Protein AF-A0A1J5WL75-F1 (afdb_monomer_lite)

pLDDT: mean 95.19, std 5.49, range [58.59, 98.88]

Sequence (467 aa):
MKELVLDAEKIENITEILKAENNSIWVGKVGTLHLKGYAVEILTKLRIPEENILEVLDLNTNEHQHLMEILKEENNSIWVGKVKNLSLGGHITEILPKLIIHKENEMETFVFDTGYSKHFAETPDIENNSIWVGKVGTLHLKGYAVDIFTKLRIPEENVLEELSLNTNEQQKPTEILKEENNSIWVGKMRKLELSGYAVEILPRLIIHEENEMEELDLRTGFLGQITEILRMKNKSLWVGKVKVLKLRDHTIKILPKLGFHKENQMKVLSLFTDKPSYIVSISREENKSIWVGKVEKLELYDQTVEILPKLRIHKENVMEELFLSSRCYSFITEILKEEKNSIWVGKVKVLKLEGYTLGILPKLRIHEENEMEKLFLGARCYSFITEILKTKDKSVWVGRVKRLELSCFAIEILPKLRFHGENVMEKLVLSADKPEEISEILKTKDKSVWVGKVKKVRLEGLAKKIE

Secondary structure (DSSP, 8-state):
--EEEEEESSGGGTHHHHTSPTT-EE--S-SEEEEEEGGGGGGGGEE--TT-EESEEEEEES-GGGGTTGGGSPTT-EEEEEESEEEEEETGGGGGGGEEE-TT-EEEEEEEEE--SHHHHT-TT--TT-EE--EEEEEEEEEGGGGGGGGEE--TT-EEEEEEEE--TT----SGGGSPTT-EEEEEEEEEEEEGGGGGGGGGEEE-TT-EEEEEEEEES-GGGGHHHHHSPTT-EEEEEEEEEEEEEGGGGGGGGEEE-TT-EEEEEEEEES-GGGTHHHHTSPTT-EEEEEEEEEEEEEGGGGGGGGEEE-TT-EEEEEEEEES-GGGSTTGGGSPTT-EEEEEEEEEEEEEGGGGGGGGEEE-TT-EEEEEEEEESSGGGGHHHHTSPTT-EEEEEEEEEEEEEGGGGGGGGEEE-TT-EEEEEEEEESSGGGGTTGGGSPTT-----EEEEEEEEEGGGGG-

Foldseek 3Di:
DAEDADEDQDPVVCVVLLPAAFLQAEPDAYQEYHAEQLSLSSQRNYNHDQPHEHQEDAYEYQDPVSCVNLLVADFCQREPHAYQEYHAYELCLSNQRNYDYDQQHAHAYYAHEYPDDPNVVVPPPQDFLNREPEAYQEYHAEAQSLLCQRSYNHDLPHEHAEDAYYHDPVRQHDNLLVADFCQREPHAYQEYHAEALSLSNQRNYDYDQQHAHAYDAYYYADPVSCVVLLPDAFCCREDEAYQEYHYEALSVSNQRNHHYDQQHAYAEDAYDDQDLVSCVNLLPADFQNGEDEAYQEYHAEALSVSNQRNHNYDQQHAHAEDHYEHADLVSCVVLLPADFQNREDEAYQEYAYYFLCLLNQRNHNYDQQHAHAEDHYEYQDLVSCVNLLPADFLNREDEAYQEYAYEFLSVVNQRNYHYDPAHEHAEYEYEHADPVSCVVVVVDDPPSGDPHHYNYYHYHHPSVVND

Radius of gyration: 29.03 Å; chains: 1; bounding box: 61×44×87 Å

Structure (mmCIF, N/CA/C/O backbone):
data_AF-A0A1J5WL75-F1
#
_entry.id   AF-A0A1J5WL75-F1
#
loop_
_atom_site.group_PDB
_atom_site.id
_atom_site.type_symbol
_atom_site.labe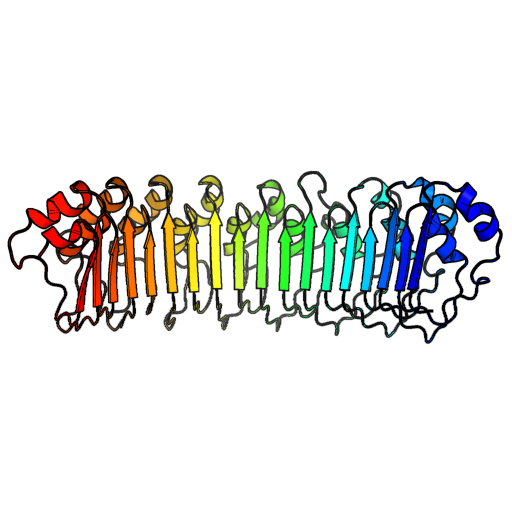l_atom_id
_atom_site.label_alt_id
_atom_site.label_comp_id
_atom_site.label_asym_id
_atom_site.label_entity_id
_atom_site.label_seq_id
_atom_site.pdbx_PDB_ins_code
_atom_site.Cartn_x
_atom_site.Cartn_y
_atom_site.Cartn_z
_atom_site.occupancy
_atom_site.B_iso_or_equiv
_atom_site.auth_seq_id
_atom_site.auth_comp_id
_atom_site.auth_asym_id
_atom_site.auth_atom_id
_atom_site.pdbx_PDB_model_num
ATOM 1 N N . MET A 1 1 ? 3.504 -18.167 -38.406 1.00 93.44 1 MET A N 1
ATOM 2 C CA . MET A 1 1 ? 4.202 -18.901 -37.335 1.00 93.44 1 MET A CA 1
ATOM 3 C C . MET A 1 1 ? 3.571 -18.506 -36.010 1.00 93.44 1 MET A C 1
ATOM 5 O O . MET A 1 1 ? 3.340 -17.326 -35.802 1.00 93.44 1 MET A O 1
ATOM 9 N N . LYS A 1 2 ? 3.203 -19.455 -35.144 1.00 96.00 2 LYS A N 1
ATOM 10 C CA . LYS A 1 2 ? 2.622 -19.089 -33.839 1.00 96.00 2 LYS A CA 1
ATOM 11 C C . LYS A 1 2 ? 3.696 -18.510 -32.915 1.00 96.00 2 LYS A C 1
ATOM 13 O O . LYS A 1 2 ? 3.471 -17.489 -32.283 1.00 96.00 2 LYS A O 1
ATOM 18 N N . GLU A 1 3 ? 4.863 -19.141 -32.902 1.00 98.00 3 GLU A N 1
ATOM 19 C CA . GLU A 1 3 ? 5.915 -18.895 -31.926 1.00 98.00 3 GLU A CA 1
ATOM 20 C C . GLU A 1 3 ? 7.289 -19.194 -32.538 1.00 98.00 3 GLU A C 1
ATOM 22 O O . GLU A 1 3 ? 7.423 -20.157 -33.299 1.00 98.00 3 GLU A O 1
ATOM 27 N N . LEU A 1 4 ? 8.280 -18.370 -32.201 1.00 97.62 4 LEU A N 1
ATOM 28 C CA . LEU A 1 4 ? 9.700 -18.558 -32.481 1.00 97.62 4 LEU A CA 1
ATOM 29 C C . LEU A 1 4 ? 10.473 -18.412 -31.164 1.00 97.62 4 LEU A C 1
ATOM 31 O O . LEU A 1 4 ? 10.500 -17.329 -30.580 1.00 97.62 4 LEU A O 1
ATOM 35 N N . VAL A 1 5 ? 11.097 -19.499 -30.706 1.00 98.06 5 VAL A N 1
ATOM 36 C CA . VAL A 1 5 ? 11.936 -19.525 -29.499 1.00 98.06 5 VAL A CA 1
ATOM 37 C C . VAL A 1 5 ? 13.355 -19.875 -29.904 1.00 98.06 5 VAL A C 1
ATOM 39 O O . VAL A 1 5 ? 13.580 -20.945 -30.469 1.00 98.06 5 VAL A O 1
ATOM 42 N N . LEU A 1 6 ? 14.300 -18.991 -29.607 1.00 97.88 6 LEU A N 1
ATOM 43 C CA . LEU A 1 6 ? 15.722 -19.214 -29.830 1.00 97.88 6 LEU A CA 1
ATOM 44 C C . LEU A 1 6 ? 16.485 -18.935 -28.537 1.00 97.88 6 LEU A C 1
ATOM 46 O O . LEU A 1 6 ? 16.322 -17.889 -27.910 1.00 97.88 6 LEU A O 1
ATOM 50 N N . ASP A 1 7 ? 17.335 -19.882 -28.161 1.00 97.94 7 ASP A N 1
ATOM 51 C CA . ASP A 1 7 ? 18.215 -19.788 -27.004 1.00 97.94 7 ASP A CA 1
ATOM 52 C C . ASP A 1 7 ? 19.618 -20.196 -27.445 1.00 97.94 7 ASP A C 1
ATOM 54 O O . ASP A 1 7 ? 19.814 -21.285 -27.995 1.00 97.94 7 ASP A O 1
ATOM 58 N N . ALA A 1 8 ? 20.578 -19.293 -27.281 1.00 97.62 8 ALA A N 1
ATOM 59 C CA . ALA A 1 8 ? 21.956 -19.537 -27.663 1.00 97.62 8 ALA A CA 1
ATOM 60 C C . ALA A 1 8 ? 22.899 -19.074 -26.554 1.00 97.62 8 ALA A C 1
ATOM 62 O O . ALA A 1 8 ? 23.150 -17.886 -26.383 1.00 97.62 8 ALA A O 1
ATOM 63 N N . GLU A 1 9 ? 23.487 -20.034 -25.844 1.00 95.88 9 GLU A N 1
ATOM 64 C CA . GLU A 1 9 ? 24.526 -19.772 -24.837 1.00 95.88 9 GLU A CA 1
ATOM 65 C C . GLU A 1 9 ? 25.893 -19.445 -25.455 1.00 95.88 9 GLU A C 1
ATOM 67 O O . GLU A 1 9 ? 26.784 -18.954 -24.772 1.00 95.88 9 GLU A O 1
ATOM 72 N N . LYS A 1 10 ? 26.084 -19.745 -26.746 1.00 96.31 10 LYS A N 1
ATOM 73 C CA . LYS A 1 10 ? 27.354 -19.581 -27.460 1.00 96.31 10 LYS A CA 1
ATOM 74 C C . LYS A 1 10 ? 27.149 -18.919 -28.819 1.00 96.31 10 LYS A C 1
ATOM 76 O O . LYS A 1 10 ? 26.218 -19.282 -29.541 1.00 96.31 10 LYS A O 1
ATOM 81 N N . ILE A 1 11 ? 28.038 -17.997 -29.185 1.00 96.50 11 ILE A N 1
ATOM 82 C CA . ILE A 1 11 ? 27.966 -17.229 -30.438 1.00 96.50 11 ILE A CA 1
ATOM 83 C C . ILE A 1 11 ? 28.074 -18.121 -31.684 1.00 96.50 11 ILE A C 1
ATOM 85 O O . ILE A 1 11 ? 27.446 -17.846 -32.712 1.00 96.50 11 ILE A O 1
ATOM 89 N N . GLU A 1 12 ? 28.809 -19.234 -31.603 1.00 96.75 12 GLU A N 1
ATOM 90 C CA . GLU A 1 12 ? 28.997 -20.172 -32.716 1.00 96.75 12 GLU A CA 1
ATOM 91 C C . GLU A 1 12 ? 27.665 -20.769 -33.189 1.00 96.75 12 GLU A C 1
ATOM 93 O O . GLU A 1 12 ? 27.509 -21.058 -34.374 1.00 96.75 12 GLU A O 1
ATOM 98 N N . ASN A 1 13 ? 26.672 -20.871 -32.296 1.00 97.50 13 ASN A N 1
ATOM 99 C CA . ASN A 1 13 ? 25.345 -21.400 -32.620 1.00 97.50 13 ASN A CA 1
ATOM 100 C C . ASN A 1 13 ? 24.557 -20.496 -33.578 1.00 97.50 13 ASN A C 1
ATOM 102 O O . ASN A 1 13 ? 23.610 -20.960 -34.209 1.00 97.50 13 ASN A O 1
ATOM 106 N N . ILE A 1 14 ? 24.925 -19.217 -33.681 1.00 97.25 14 ILE A N 1
ATOM 107 C CA . ILE A 1 14 ? 24.195 -18.226 -34.479 1.00 97.25 14 ILE A CA 1
ATOM 108 C C . ILE A 1 14 ? 25.072 -17.528 -35.520 1.00 97.25 14 ILE A C 1
ATOM 110 O O . ILE A 1 14 ? 24.571 -16.711 -36.288 1.00 97.25 14 ILE A O 1
ATOM 114 N N . THR A 1 15 ? 26.365 -17.854 -35.591 1.00 96.44 15 THR A N 1
ATOM 115 C CA . THR A 1 15 ? 27.335 -17.144 -36.442 1.00 96.44 15 THR A CA 1
ATOM 116 C C . THR A 1 15 ? 26.933 -17.149 -37.920 1.00 96.44 15 THR A C 1
ATOM 118 O O . THR A 1 15 ? 27.042 -16.121 -38.580 1.00 96.44 15 THR A O 1
ATOM 121 N N . GLU A 1 16 ? 26.411 -18.262 -38.449 1.00 97.19 16 GLU A N 1
ATOM 122 C CA . GLU A 1 16 ? 25.923 -18.308 -39.839 1.00 97.19 16 GLU A CA 1
ATOM 123 C C . GLU A 1 16 ? 24.696 -17.412 -40.067 1.00 97.19 16 GLU A C 1
ATOM 125 O O . GLU A 1 16 ? 24.574 -16.803 -41.126 1.00 97.19 16 GLU A O 1
ATOM 130 N N . ILE A 1 17 ? 23.817 -17.281 -39.068 1.00 97.25 17 ILE A N 1
ATOM 131 C CA . ILE A 1 17 ? 22.643 -16.397 -39.131 1.00 97.25 17 ILE A CA 1
ATOM 132 C C . ILE A 1 17 ? 23.091 -14.931 -39.110 1.00 97.25 17 ILE A C 1
ATOM 134 O O . ILE A 1 17 ? 22.568 -14.115 -39.865 1.00 97.25 17 ILE A O 1
ATOM 138 N N . LEU A 1 18 ? 24.100 -14.596 -38.300 1.00 96.06 18 LEU A N 1
ATOM 139 C CA . LEU A 1 18 ? 24.623 -13.232 -38.191 1.00 96.06 18 LEU A CA 1
ATOM 140 C C . LEU A 1 18 ? 25.319 -12.727 -39.463 1.00 96.06 18 LEU A C 1
ATOM 142 O O . LEU A 1 18 ? 25.408 -11.515 -39.652 1.00 96.06 18 LEU A O 1
ATOM 146 N N . LYS A 1 19 ? 25.749 -13.623 -40.363 1.00 96.50 19 LYS A N 1
ATOM 147 C CA . LYS A 1 19 ? 26.269 -13.249 -41.692 1.00 96.50 19 LYS A CA 1
ATOM 148 C C . LYS A 1 19 ? 25.191 -12.707 -42.633 1.00 96.50 19 LYS A C 1
ATOM 150 O O . LYS A 1 19 ? 25.536 -12.115 -43.652 1.00 96.50 19 LYS A O 1
ATOM 155 N N . ALA A 1 20 ? 23.911 -12.934 -42.334 1.00 97.12 20 ALA A N 1
ATOM 156 C CA . ALA A 1 20 ? 22.819 -12.412 -43.140 1.00 97.12 20 ALA A CA 1
ATOM 157 C C . ALA A 1 20 ? 22.773 -10.873 -43.080 1.00 97.12 20 ALA A C 1
ATOM 159 O O . ALA A 1 20 ? 23.173 -10.248 -42.090 1.00 97.12 20 ALA A O 1
ATOM 160 N N . GLU A 1 21 ? 22.258 -10.250 -44.140 1.00 96.50 21 GLU A N 1
ATOM 161 C CA . GLU A 1 21 ? 22.006 -8.807 -44.157 1.00 96.50 21 GLU A CA 1
ATOM 162 C C . GLU A 1 21 ? 20.909 -8.443 -43.139 1.00 96.50 21 GLU A C 1
ATOM 164 O O . GLU A 1 21 ? 20.030 -9.259 -42.833 1.00 96.50 21 GLU A O 1
ATOM 169 N N . ASN A 1 22 ? 20.944 -7.223 -42.598 1.00 95.38 22 ASN A N 1
ATOM 170 C CA . ASN A 1 22 ? 19.904 -6.755 -41.678 1.00 95.38 22 ASN A CA 1
ATOM 171 C C . ASN A 1 22 ? 18.538 -6.779 -42.374 1.00 95.38 22 ASN A C 1
ATOM 173 O O . ASN A 1 22 ? 18.427 -6.456 -43.557 1.00 95.38 22 ASN A O 1
ATOM 177 N N . ASN A 1 23 ? 17.493 -7.174 -41.647 1.00 94.69 23 ASN A N 1
ATOM 178 C CA . ASN A 1 23 ? 16.138 -7.324 -42.190 1.00 94.69 23 ASN A CA 1
ATOM 179 C C . ASN A 1 23 ? 16.029 -8.256 -43.425 1.00 94.69 23 ASN A C 1
ATOM 181 O O . ASN A 1 23 ? 15.119 -8.092 -44.245 1.00 94.69 23 ASN A O 1
ATOM 185 N N . SER A 1 24 ? 16.926 -9.235 -43.594 1.00 97.06 24 SER A N 1
ATOM 186 C CA . SER A 1 24 ? 16.870 -10.181 -44.726 1.00 97.06 24 SER A CA 1
ATOM 187 C C . SER A 1 24 ? 16.116 -11.478 -44.414 1.00 97.06 24 SER A C 1
ATOM 189 O O . SER A 1 24 ? 15.587 -12.120 -45.325 1.00 97.06 24 SER A O 1
ATOM 191 N N . ILE A 1 25 ? 15.999 -11.860 -43.137 1.00 97.12 25 ILE A N 1
ATOM 192 C CA . ILE A 1 25 ? 15.376 -13.121 -42.721 1.00 97.12 25 ILE A CA 1
ATOM 193 C C . ILE A 1 25 ? 13.880 -12.908 -42.507 1.00 97.12 25 ILE A C 1
ATOM 195 O O . ILE A 1 25 ? 13.433 -12.429 -41.466 1.00 97.12 25 ILE A O 1
ATOM 199 N N . TRP A 1 26 ? 13.079 -13.289 -43.497 1.00 96.00 26 TRP A N 1
ATOM 200 C CA . TRP A 1 26 ? 11.624 -13.213 -43.404 1.00 96.00 26 TRP A CA 1
ATOM 201 C C . TRP A 1 26 ? 11.050 -14.267 -42.449 1.00 96.00 26 TRP A C 1
ATOM 203 O O . TRP A 1 26 ? 11.070 -15.461 -42.746 1.00 96.00 26 TRP A O 1
ATOM 213 N N . VAL A 1 27 ? 10.469 -13.821 -41.332 1.00 95.75 27 VAL A N 1
ATOM 214 C CA . VAL A 1 27 ? 9.794 -14.705 -40.356 1.00 95.75 27 VAL A CA 1
ATOM 215 C C . VAL A 1 27 ? 8.287 -14.846 -40.607 1.00 95.75 27 VAL A C 1
ATOM 217 O O . VAL A 1 27 ? 7.615 -15.677 -39.989 1.00 95.75 27 VAL A O 1
ATOM 220 N N . GLY A 1 28 ? 7.743 -14.064 -41.547 1.00 94.62 28 GLY A N 1
ATOM 221 C CA . GLY A 1 28 ? 6.305 -13.965 -41.780 1.00 94.62 28 GLY A CA 1
ATOM 222 C C . GLY A 1 28 ? 5.564 -13.405 -40.567 1.00 94.62 28 GLY A C 1
ATOM 223 O O . GLY A 1 28 ? 6.133 -12.699 -39.740 1.00 94.62 28 GLY A O 1
ATOM 224 N N . LYS A 1 29 ? 4.271 -13.726 -40.448 1.00 95.81 29 LYS A N 1
ATOM 225 C CA . LYS A 1 29 ? 3.496 -13.371 -39.253 1.00 95.81 29 LYS A CA 1
ATOM 226 C C . LYS A 1 29 ? 3.915 -14.259 -38.089 1.00 95.81 29 LYS A C 1
ATOM 228 O O . LYS A 1 29 ? 3.769 -15.481 -38.195 1.00 95.81 29 LYS A O 1
ATOM 233 N N . VAL A 1 30 ? 4.408 -13.670 -37.009 1.00 97.06 30 VAL A N 1
ATOM 234 C CA . VAL A 1 30 ? 4.844 -14.356 -35.787 1.00 97.06 30 VAL A CA 1
ATOM 235 C C . VAL A 1 30 ? 4.058 -13.800 -34.605 1.00 97.06 30 VAL A C 1
ATOM 237 O O . VAL A 1 30 ? 3.969 -12.588 -34.445 1.00 97.06 30 VAL A O 1
ATOM 240 N N . GLY A 1 31 ? 3.445 -14.679 -33.809 1.00 97.38 31 GLY A N 1
ATOM 241 C CA . GLY A 1 31 ? 2.721 -14.264 -32.604 1.00 97.38 31 GLY A CA 1
ATOM 242 C C . GLY A 1 31 ? 3.668 -14.000 -31.435 1.00 97.38 31 GLY A C 1
ATOM 243 O O . GLY A 1 31 ? 3.590 -12.963 -30.791 1.00 97.38 31 GLY A O 1
ATOM 244 N N . THR A 1 32 ? 4.592 -14.920 -31.186 1.00 98.44 32 THR A N 1
ATOM 245 C CA . THR A 1 32 ? 5.477 -14.898 -30.015 1.00 98.44 32 THR A CA 1
ATOM 246 C C . THR A 1 32 ? 6.933 -15.004 -30.453 1.00 98.44 32 THR A C 1
ATOM 248 O O . THR A 1 32 ? 7.269 -15.900 -31.229 1.00 98.44 32 THR A O 1
ATOM 251 N N . LEU A 1 33 ? 7.793 -14.122 -29.942 1.00 98.38 33 LEU A N 1
ATOM 252 C CA . LEU A 1 33 ? 9.234 -14.129 -30.183 1.00 98.38 33 LEU A CA 1
ATOM 253 C C . LEU A 1 33 ? 9.994 -14.130 -28.849 1.00 98.38 33 LEU A C 1
ATOM 255 O O . LEU A 1 33 ? 9.972 -13.136 -28.126 1.00 98.38 33 LEU A O 1
ATOM 259 N N . HIS A 1 34 ? 10.672 -15.239 -28.547 1.00 98.44 34 HIS A N 1
ATOM 260 C CA . HIS A 1 34 ? 11.538 -15.389 -27.374 1.00 98.44 34 HIS A CA 1
ATOM 261 C C . HIS A 1 34 ? 12.991 -15.539 -27.826 1.00 98.44 34 HIS A C 1
ATOM 263 O O . HIS A 1 34 ? 13.325 -16.532 -28.476 1.00 98.44 34 HIS A O 1
ATOM 269 N N . LEU A 1 35 ? 13.851 -14.585 -27.469 1.00 98.25 35 LEU A N 1
ATOM 270 C CA . LEU A 1 35 ? 15.282 -14.622 -27.780 1.00 98.25 35 LEU A CA 1
ATOM 271 C C . LEU A 1 35 ? 16.100 -14.553 -26.487 1.00 98.25 35 LEU A C 1
ATOM 273 O O . LEU A 1 35 ? 15.977 -13.600 -25.713 1.00 98.25 35 LEU A O 1
ATOM 277 N N . LYS A 1 36 ? 16.941 -15.567 -26.259 1.00 98.06 36 LYS A N 1
ATOM 278 C CA . LYS A 1 36 ? 17.779 -15.689 -25.061 1.00 98.06 36 LYS A CA 1
ATOM 279 C C . LYS A 1 36 ? 19.265 -15.819 -25.378 1.00 98.06 36 LYS A C 1
ATOM 281 O O . LYS A 1 36 ? 19.659 -16.462 -26.353 1.00 98.06 36 LYS A O 1
ATOM 286 N N . GLY A 1 37 ? 20.086 -15.215 -24.522 1.00 96.94 37 GLY A N 1
ATOM 287 C CA . GLY A 1 37 ? 21.538 -15.225 -24.669 1.00 96.94 37 GLY A CA 1
ATOM 288 C C . GLY A 1 37 ? 21.972 -14.519 -25.953 1.00 96.94 37 GLY A C 1
ATOM 289 O O . GLY A 1 37 ? 21.431 -13.469 -26.297 1.00 96.94 37 GLY A O 1
ATOM 290 N N . TYR A 1 38 ? 22.893 -15.125 -26.698 1.00 97.25 38 TYR A N 1
ATOM 291 C CA . TYR A 1 38 ? 23.329 -14.633 -28.005 1.00 97.25 38 TYR A CA 1
ATOM 292 C C . TYR A 1 38 ? 22.193 -14.558 -29.030 1.00 97.25 38 TYR A C 1
ATOM 294 O O . TYR A 1 38 ? 22.278 -13.763 -29.960 1.00 97.25 38 TYR A O 1
ATOM 302 N N . ALA A 1 39 ? 21.106 -15.329 -28.885 1.00 97.94 39 ALA A N 1
ATOM 303 C CA . ALA A 1 39 ? 20.021 -15.332 -29.870 1.00 97.94 39 ALA A CA 1
ATOM 304 C C . ALA A 1 39 ? 19.341 -13.961 -30.025 1.00 97.94 39 ALA A C 1
ATOM 306 O O . ALA A 1 39 ? 18.713 -13.710 -31.051 1.00 97.94 39 ALA A O 1
ATOM 307 N N . VAL A 1 40 ? 19.493 -13.065 -29.045 1.00 97.75 40 VAL A N 1
ATOM 308 C CA . VAL A 1 40 ? 19.067 -11.662 -29.133 1.00 97.75 40 VAL A CA 1
ATOM 309 C C . VAL A 1 40 ? 19.669 -10.957 -30.354 1.00 97.75 40 VAL A C 1
ATOM 311 O O . VAL A 1 40 ? 18.970 -10.190 -31.011 1.00 97.75 40 VAL A O 1
ATOM 314 N N . GLU A 1 41 ? 20.918 -11.259 -30.716 1.00 97.25 41 GLU A N 1
ATOM 315 C CA . GLU A 1 41 ? 21.629 -10.644 -31.851 1.00 97.25 41 GLU A CA 1
ATOM 316 C C . GLU A 1 41 ? 20.921 -10.875 -33.191 1.00 97.25 41 GLU A C 1
ATOM 318 O O . GLU A 1 41 ? 20.975 -10.044 -34.103 1.00 97.25 41 GLU A O 1
ATOM 323 N N . ILE A 1 42 ? 20.202 -11.998 -33.304 1.00 97.69 42 ILE A N 1
ATOM 324 C CA . ILE A 1 42 ? 19.449 -12.361 -34.509 1.00 97.69 42 ILE A CA 1
ATOM 325 C C . ILE A 1 42 ? 18.339 -11.343 -34.786 1.00 97.69 42 ILE A C 1
ATOM 327 O O . ILE A 1 42 ? 17.941 -11.204 -35.941 1.00 97.69 42 ILE A O 1
ATOM 331 N N . LEU A 1 43 ? 17.868 -10.594 -33.781 1.00 97.69 43 LEU A N 1
ATOM 332 C CA . LEU A 1 43 ? 16.788 -9.618 -33.939 1.00 97.69 43 LEU A CA 1
ATOM 333 C C . LEU A 1 43 ? 17.067 -8.607 -35.065 1.00 97.69 43 LEU A C 1
ATOM 335 O O . LEU A 1 43 ? 16.158 -8.295 -35.825 1.00 97.69 43 LEU A O 1
ATOM 339 N N . THR A 1 44 ? 18.325 -8.185 -35.242 1.00 97.00 44 THR A N 1
ATOM 340 C CA . THR A 1 44 ? 18.767 -7.284 -36.333 1.00 97.00 44 THR A CA 1
ATOM 341 C C . THR A 1 44 ? 18.556 -7.866 -37.737 1.00 97.00 44 THR A C 1
ATOM 343 O O . THR A 1 44 ? 18.434 -7.145 -38.730 1.00 97.00 44 THR A O 1
ATOM 346 N N . LYS A 1 45 ? 18.517 -9.197 -37.841 1.00 97.94 45 LYS A N 1
ATOM 347 C CA . LYS A 1 45 ? 18.411 -9.943 -39.099 1.00 97.94 45 LYS A CA 1
ATOM 348 C C . LYS A 1 45 ? 16.967 -10.259 -39.461 1.00 97.94 45 LYS A C 1
ATOM 350 O O . LYS A 1 45 ? 16.681 -10.526 -40.631 1.00 97.94 45 LYS A O 1
ATOM 355 N N . LEU A 1 46 ? 16.060 -10.234 -38.484 1.00 97.25 46 LEU A N 1
ATOM 356 C CA . LEU A 1 46 ? 14.660 -10.589 -38.682 1.00 97.25 46 LEU A CA 1
ATOM 357 C C . LEU A 1 46 ? 13.907 -9.473 -39.405 1.00 97.25 46 LEU A C 1
ATOM 359 O O . LEU A 1 46 ? 13.902 -8.323 -38.987 1.00 97.25 46 LEU A O 1
ATOM 363 N N . ARG A 1 47 ? 13.188 -9.839 -40.465 1.00 97.19 47 ARG A N 1
ATOM 364 C CA . ARG A 1 47 ? 12.222 -8.977 -41.143 1.00 97.19 47 ARG A CA 1
ATOM 365 C C . ARG A 1 47 ? 10.820 -9.302 -40.650 1.00 97.19 47 ARG A C 1
ATOM 367 O O . ARG A 1 47 ? 10.210 -10.275 -41.104 1.00 97.19 47 ARG A O 1
ATOM 374 N N . ILE A 1 48 ? 10.317 -8.478 -39.737 1.00 96.69 48 ILE A N 1
ATOM 375 C CA . ILE A 1 48 ? 8.953 -8.571 -39.208 1.00 96.69 48 ILE A CA 1
ATOM 376 C C . ILE A 1 48 ? 8.022 -7.713 -40.089 1.00 96.69 48 ILE A C 1
ATOM 378 O O . ILE A 1 48 ? 8.329 -6.542 -40.317 1.00 96.69 48 ILE A O 1
ATOM 382 N N . PRO A 1 49 ? 6.908 -8.262 -40.617 1.00 96.06 49 PRO A N 1
ATOM 383 C CA . PRO A 1 49 ? 5.931 -7.485 -41.382 1.00 96.06 49 PRO A CA 1
ATOM 384 C C . PRO A 1 49 ? 5.397 -6.280 -40.592 1.00 96.06 49 PRO A C 1
ATOM 386 O O . PRO A 1 49 ? 5.197 -6.372 -39.382 1.00 96.06 49 PRO A O 1
ATOM 389 N N . GLU A 1 50 ? 5.107 -5.170 -41.270 1.00 94.12 50 GLU A N 1
ATOM 390 C CA . GLU A 1 50 ? 4.552 -3.959 -40.641 1.00 94.12 50 GLU A CA 1
ATOM 391 C C . GLU A 1 50 ? 3.184 -4.226 -39.995 1.00 94.12 50 GLU A C 1
ATOM 393 O O . GLU A 1 50 ? 2.879 -3.712 -38.920 1.00 94.12 50 GLU A O 1
ATOM 398 N N . GLU A 1 51 ? 2.384 -5.099 -40.609 1.00 95.00 51 GLU A N 1
ATOM 399 C CA . GLU A 1 51 ? 1.071 -5.506 -40.117 1.00 95.00 51 GLU A CA 1
ATOM 400 C C . GLU A 1 51 ? 1.120 -6.590 -39.027 1.00 95.00 51 GLU A C 1
ATOM 402 O O . GLU A 1 51 ? 0.067 -7.058 -38.579 1.00 95.00 51 GLU A O 1
ATOM 407 N N . ASN A 1 52 ? 2.313 -7.043 -38.625 1.00 96.94 52 ASN A N 1
ATOM 408 C CA . ASN A 1 52 ? 2.447 -8.056 -37.588 1.00 96.94 52 ASN A CA 1
ATOM 409 C C . ASN A 1 52 ? 2.164 -7.468 -36.200 1.00 96.94 52 ASN A C 1
ATOM 411 O O . ASN A 1 52 ? 2.676 -6.410 -35.832 1.00 96.94 52 ASN A O 1
ATOM 415 N N . ILE A 1 53 ? 1.385 -8.208 -35.413 1.00 97.44 53 ILE A N 1
ATOM 416 C CA . ILE A 1 53 ? 1.150 -7.934 -33.998 1.00 97.44 53 ILE A CA 1
ATOM 417 C C . ILE A 1 53 ? 1.827 -9.060 -33.221 1.00 97.44 53 ILE A C 1
ATOM 419 O O . ILE A 1 53 ? 1.369 -10.202 -33.253 1.00 97.44 53 ILE A O 1
ATOM 423 N N . LEU A 1 54 ? 2.935 -8.738 -32.559 1.00 97.94 54 LEU A N 1
ATOM 424 C CA . LEU A 1 54 ? 3.580 -9.621 -31.600 1.00 97.94 54 LEU A CA 1
ATOM 425 C C . LEU A 1 54 ? 2.736 -9.641 -30.326 1.00 97.94 54 LEU A C 1
ATOM 427 O O . LEU A 1 54 ? 2.660 -8.652 -29.596 1.00 97.94 54 LEU A O 1
ATOM 431 N N . GLU A 1 55 ? 2.122 -10.783 -30.039 1.00 98.38 55 GLU A N 1
ATOM 432 C CA . GLU A 1 55 ? 1.500 -11.045 -28.743 1.00 98.38 55 GLU A CA 1
ATOM 433 C C . GLU A 1 55 ? 2.545 -10.964 -27.623 1.00 98.38 55 GLU A C 1
ATOM 435 O O . GLU A 1 55 ? 2.243 -10.446 -26.550 1.00 98.38 55 GLU A O 1
ATOM 440 N N . VAL A 1 56 ? 3.774 -11.439 -27.873 1.00 98.50 56 VAL A N 1
ATOM 441 C CA . VAL A 1 56 ? 4.891 -11.386 -26.918 1.00 98.50 56 VAL A CA 1
ATOM 442 C C . VAL A 1 56 ? 6.216 -11.162 -27.646 1.00 98.50 56 VAL A C 1
ATOM 444 O O . VAL A 1 56 ? 6.542 -11.894 -28.582 1.00 98.50 56 VAL A O 1
ATOM 447 N N . LEU A 1 57 ? 6.992 -10.197 -27.159 1.0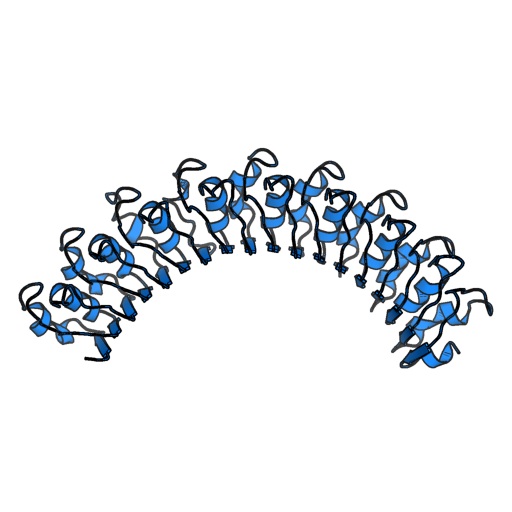0 98.31 57 LEU A N 1
ATOM 448 C CA . LEU A 1 57 ? 8.414 -10.031 -27.436 1.00 98.31 57 LEU A CA 1
ATOM 449 C C . LEU A 1 57 ? 9.178 -10.132 -26.114 1.00 98.31 57 LEU A C 1
ATOM 451 O O . LEU A 1 57 ? 9.040 -9.267 -25.251 1.00 98.31 57 LEU A O 1
ATOM 455 N N . ASP A 1 58 ? 9.970 -11.184 -25.952 1.00 98.38 58 ASP A N 1
ATOM 456 C CA . ASP A 1 58 ? 10.743 -11.446 -24.739 1.00 98.38 58 ASP A CA 1
ATOM 457 C C . ASP A 1 58 ? 12.222 -11.589 -25.091 1.00 98.38 58 ASP A C 1
ATOM 459 O O . ASP A 1 58 ? 12.626 -12.518 -25.800 1.00 98.38 58 ASP A O 1
ATOM 463 N N . LEU A 1 59 ? 13.016 -10.635 -24.616 1.00 97.94 59 LEU A N 1
ATOM 464 C CA . LEU A 1 59 ? 14.442 -10.531 -24.887 1.00 97.94 59 LEU A CA 1
ATOM 465 C C . LEU A 1 59 ? 15.197 -10.592 -23.563 1.00 97.94 59 LEU A C 1
ATOM 467 O O . LEU A 1 59 ? 15.002 -9.751 -22.680 1.00 97.94 59 LEU A O 1
ATOM 471 N N . ASN A 1 60 ? 16.077 -11.580 -23.418 1.00 96.94 60 ASN A N 1
ATOM 472 C CA . ASN A 1 60 ? 16.793 -11.787 -22.167 1.00 96.94 60 ASN A CA 1
ATOM 473 C C . ASN A 1 60 ? 18.248 -12.185 -22.405 1.00 96.94 60 ASN A C 1
ATOM 475 O O . ASN A 1 60 ? 18.544 -13.155 -23.102 1.00 96.94 60 ASN A O 1
ATOM 479 N N . THR A 1 61 ? 19.166 -11.467 -21.768 1.00 95.25 61 THR A N 1
ATOM 480 C CA . THR A 1 61 ? 20.565 -11.880 -21.705 1.00 95.25 61 THR A CA 1
ATOM 481 C C . THR A 1 61 ? 21.184 -11.563 -20.347 1.00 95.25 61 THR A C 1
ATOM 483 O O . THR A 1 61 ? 21.051 -10.458 -19.830 1.00 95.25 61 THR A O 1
ATOM 486 N N . ASN A 1 62 ? 21.928 -12.519 -19.791 1.00 92.94 62 ASN A N 1
ATOM 487 C CA . ASN A 1 62 ? 22.660 -12.348 -18.534 1.00 92.94 62 ASN A CA 1
ATOM 488 C C . ASN A 1 62 ? 24.114 -11.903 -18.727 1.00 92.94 62 ASN A C 1
ATOM 490 O O . ASN A 1 62 ? 24.810 -11.690 -17.738 1.00 92.94 62 ASN A O 1
ATOM 494 N N . GLU A 1 63 ? 24.570 -11.742 -19.973 1.00 92.56 63 GLU A N 1
ATOM 495 C CA . GLU A 1 63 ? 25.938 -11.323 -20.266 1.00 92.56 63 GLU A CA 1
ATOM 496 C C . GLU A 1 63 ? 25.950 -10.224 -21.330 1.00 92.56 63 GLU A C 1
ATOM 498 O O . GLU A 1 63 ? 25.336 -10.351 -22.390 1.00 92.56 63 GLU A O 1
ATOM 503 N N . HIS A 1 64 ? 26.674 -9.139 -21.054 1.00 91.69 64 HIS A N 1
ATOM 504 C CA . HIS A 1 64 ? 26.803 -8.006 -21.974 1.00 91.69 64 HIS A CA 1
ATOM 505 C C . HIS A 1 64 ? 27.457 -8.403 -23.312 1.00 91.69 64 HIS A C 1
ATOM 507 O O . HIS A 1 64 ? 27.073 -7.895 -24.359 1.00 91.69 64 HIS A O 1
ATOM 513 N N . GLN A 1 65 ? 28.370 -9.385 -23.310 1.00 92.56 65 GLN A N 1
ATOM 514 C CA . GLN A 1 65 ? 29.004 -9.891 -24.537 1.00 92.56 65 GLN A CA 1
ATOM 515 C C . GLN A 1 65 ? 28.022 -10.520 -25.541 1.00 92.56 65 GLN A C 1
ATOM 517 O O . GLN A 1 65 ? 28.383 -10.728 -26.696 1.00 92.56 65 GLN A O 1
ATOM 522 N N . HIS A 1 66 ? 26.790 -10.824 -25.123 1.00 93.19 66 HIS A N 1
ATOM 523 C CA . HIS A 1 66 ? 25.738 -11.311 -26.015 1.00 93.19 66 HIS A CA 1
ATOM 524 C C . HIS A 1 66 ? 25.096 -10.204 -26.861 1.00 93.19 66 HIS A C 1
ATOM 526 O O . HIS A 1 66 ? 24.154 -10.500 -27.588 1.00 93.19 66 HIS A O 1
ATOM 532 N N . LEU A 1 67 ? 25.529 -8.948 -26.710 1.00 92.62 67 LEU A N 1
ATOM 533 C CA . LEU A 1 67 ? 24.932 -7.788 -27.374 1.00 92.62 67 LEU A CA 1
ATOM 534 C C . LEU A 1 67 ? 25.919 -7.033 -28.279 1.00 92.62 67 LEU A C 1
ATOM 536 O O . LEU A 1 67 ? 25.614 -5.951 -28.768 1.00 92.62 67 LEU A O 1
ATOM 540 N N . MET A 1 68 ? 27.119 -7.562 -28.504 1.00 91.69 68 MET A N 1
ATOM 541 C CA . MET A 1 68 ? 28.188 -6.845 -29.204 1.00 91.69 68 MET A CA 1
ATOM 542 C C . MET A 1 68 ? 27.820 -6.388 -30.622 1.00 91.69 68 MET A C 1
ATOM 544 O O . MET A 1 68 ? 28.304 -5.337 -31.041 1.00 91.69 68 MET A O 1
ATOM 548 N N . GLU A 1 69 ? 27.019 -7.145 -31.378 1.00 91.56 69 GLU A N 1
ATOM 549 C CA . GLU A 1 69 ? 26.655 -6.771 -32.755 1.00 91.56 69 GLU A CA 1
ATOM 550 C C . GLU A 1 69 ? 25.463 -5.810 -32.785 1.00 91.56 69 GLU A C 1
ATOM 552 O O . GLU A 1 69 ? 25.551 -4.741 -33.387 1.00 91.56 69 GLU A O 1
ATOM 557 N N . ILE A 1 70 ? 24.384 -6.121 -32.070 1.00 93.25 70 ILE A N 1
ATOM 558 C CA . ILE A 1 70 ? 23.176 -5.294 -31.977 1.00 93.25 70 ILE A CA 1
ATOM 559 C C . ILE A 1 70 ? 23.480 -3.922 -31.369 1.00 93.25 70 ILE A C 1
ATOM 561 O O . ILE A 1 70 ? 22.871 -2.919 -31.746 1.00 93.25 70 ILE A O 1
ATOM 565 N N . LEU A 1 71 ? 24.480 -3.821 -30.489 1.00 91.00 71 LEU A N 1
ATOM 566 C CA . LEU A 1 71 ? 24.928 -2.541 -29.945 1.00 91.00 71 LEU A CA 1
ATOM 567 C C . LEU A 1 71 ? 25.609 -1.624 -30.968 1.00 91.00 71 LEU A C 1
ATOM 569 O O . LEU A 1 71 ? 25.632 -0.414 -30.741 1.00 91.00 71 LEU A O 1
ATOM 573 N N . LYS A 1 72 ? 26.048 -2.132 -32.123 1.00 92.56 72 LYS A N 1
ATOM 574 C CA . LYS A 1 72 ? 26.590 -1.303 -33.217 1.00 92.56 72 LYS A CA 1
ATOM 575 C C . LYS A 1 72 ? 25.509 -0.627 -34.058 1.00 92.56 72 LYS A C 1
ATOM 577 O O . LYS A 1 72 ? 25.816 0.326 -34.765 1.00 92.56 72 LYS A O 1
ATOM 582 N N . GLU A 1 73 ? 24.270 -1.112 -33.992 1.00 93.06 73 GLU A N 1
ATOM 583 C CA . GLU A 1 73 ? 23.159 -0.551 -34.765 1.00 93.06 73 GLU A CA 1
ATOM 584 C C . GLU A 1 73 ? 22.803 0.873 -34.313 1.00 93.06 73 GLU A C 1
ATOM 586 O O . GLU A 1 73 ? 22.964 1.238 -33.147 1.00 93.06 73 GLU A O 1
ATOM 591 N N . GLU A 1 74 ? 22.267 1.687 -35.215 1.00 91.12 74 GLU A N 1
ATOM 592 C CA . GLU A 1 74 ? 21.802 3.031 -34.862 1.00 91.12 74 GLU A CA 1
ATOM 593 C C . GLU A 1 74 ? 20.550 2.971 -33.964 1.00 91.12 74 GLU A C 1
ATOM 595 O O . GLU A 1 74 ? 19.818 1.976 -33.943 1.00 91.12 74 GLU A O 1
ATOM 600 N N . ASN A 1 75 ? 20.275 4.033 -33.202 1.00 88.56 75 ASN A N 1
ATOM 601 C CA . ASN A 1 75 ? 19.009 4.140 -32.471 1.00 88.56 75 ASN A CA 1
ATOM 602 C C . ASN A 1 75 ? 17.836 4.153 -33.459 1.00 88.56 75 ASN A C 1
ATOM 604 O O . ASN A 1 75 ? 17.941 4.730 -34.539 1.00 88.56 75 ASN A O 1
ATOM 608 N N . ASN A 1 76 ? 16.703 3.562 -33.076 1.00 89.38 76 ASN A N 1
ATOM 609 C CA . ASN A 1 76 ? 15.532 3.413 -33.943 1.00 89.38 76 ASN A CA 1
ATOM 610 C C . ASN A 1 76 ? 15.844 2.744 -35.300 1.00 89.38 76 ASN A C 1
ATOM 612 O O . ASN A 1 76 ? 15.398 3.228 -36.340 1.00 89.38 76 ASN A O 1
ATOM 616 N N . SER A 1 77 ? 16.592 1.638 -35.306 1.00 93.94 77 SER A N 1
ATOM 617 C CA . SER A 1 77 ? 16.945 0.889 -36.528 1.00 93.94 77 SER A CA 1
ATOM 618 C C . SER A 1 77 ? 16.298 -0.500 -36.617 1.00 93.94 77 SER A C 1
ATOM 620 O O . SER A 1 77 ? 16.184 -1.062 -37.709 1.00 93.94 77 SER A O 1
ATOM 622 N N . ILE A 1 78 ? 15.827 -1.055 -35.495 1.00 95.62 78 ILE A N 1
ATOM 623 C CA . ILE A 1 78 ? 15.342 -2.436 -35.397 1.00 95.62 78 ILE A CA 1
ATOM 624 C C . ILE A 1 78 ? 13.817 -2.446 -35.308 1.00 95.62 78 ILE A C 1
ATOM 626 O O . ILE A 1 78 ? 13.235 -2.233 -34.246 1.00 95.62 78 ILE A O 1
ATOM 630 N N . TRP A 1 79 ? 13.147 -2.709 -36.428 1.00 96.62 79 TRP A N 1
ATOM 631 C CA . TRP A 1 79 ? 11.686 -2.753 -36.487 1.00 96.62 79 TRP A CA 1
ATOM 632 C C . TRP A 1 79 ? 11.102 -4.001 -35.816 1.00 96.62 79 TRP A C 1
ATOM 634 O O . TRP A 1 79 ? 11.357 -5.123 -36.253 1.00 96.62 79 TRP A O 1
ATOM 644 N N . VAL A 1 80 ? 10.248 -3.804 -34.804 1.00 97.06 80 VAL A N 1
ATOM 645 C CA . VAL A 1 80 ? 9.527 -4.900 -34.120 1.00 97.06 80 VAL A CA 1
ATOM 646 C C . VAL A 1 80 ? 8.010 -4.874 -34.334 1.00 97.06 80 VAL A C 1
ATOM 648 O O . VAL A 1 80 ? 7.313 -5.796 -33.915 1.00 97.06 80 VAL A O 1
ATOM 651 N N . GLY A 1 81 ? 7.482 -3.861 -35.026 1.00 96.00 81 GLY A N 1
ATOM 652 C CA . GLY A 1 81 ? 6.051 -3.756 -35.317 1.00 96.00 81 GLY A CA 1
ATOM 653 C C . GLY A 1 81 ? 5.210 -3.366 -34.100 1.00 96.00 81 GLY A C 1
ATOM 654 O O . GLY A 1 81 ? 5.631 -2.558 -33.266 1.00 96.00 81 GLY A O 1
ATOM 655 N N . LYS A 1 82 ? 3.983 -3.896 -34.026 1.00 98.19 82 LYS A N 1
ATOM 656 C CA . LYS A 1 82 ? 3.109 -3.752 -32.851 1.00 98.19 82 LYS A CA 1
ATOM 657 C C . LYS A 1 82 ? 3.439 -4.858 -31.850 1.00 98.19 82 LYS A C 1
ATOM 659 O O . LYS A 1 82 ? 3.516 -6.022 -32.231 1.00 98.19 82 LYS A O 1
ATOM 664 N N . VAL A 1 83 ? 3.608 -4.500 -30.583 1.00 98.44 83 VAL A N 1
ATOM 665 C CA . VAL A 1 83 ? 3.969 -5.405 -29.488 1.00 98.44 83 VAL A CA 1
ATOM 666 C C . VAL A 1 83 ? 2.975 -5.223 -28.354 1.00 98.44 83 VAL A C 1
ATOM 668 O O . VAL A 1 83 ? 2.876 -4.147 -27.763 1.00 98.44 83 VAL A O 1
ATOM 671 N N . LYS A 1 84 ? 2.259 -6.298 -28.037 1.00 98.38 84 LYS A N 1
ATOM 672 C CA . LYS A 1 84 ? 1.271 -6.334 -26.962 1.00 98.38 84 LYS A CA 1
ATOM 673 C C . LYS A 1 84 ? 1.921 -6.537 -25.596 1.00 98.38 84 LYS A C 1
ATOM 675 O O . LYS A 1 84 ? 1.550 -5.858 -24.647 1.00 98.38 84 LYS A O 1
ATOM 680 N N . ASN A 1 85 ? 2.911 -7.426 -25.505 1.00 98.56 85 ASN A N 1
ATOM 681 C CA . ASN A 1 85 ? 3.675 -7.669 -24.281 1.00 98.56 85 ASN A CA 1
ATOM 682 C C . ASN A 1 85 ? 5.174 -7.610 -24.573 1.00 98.56 85 ASN A C 1
ATOM 684 O O . ASN A 1 85 ? 5.680 -8.430 -25.341 1.00 98.56 85 ASN A O 1
ATOM 688 N N . LEU A 1 86 ? 5.872 -6.660 -23.957 1.00 98.25 86 LEU A N 1
ATOM 689 C CA . LEU A 1 86 ? 7.321 -6.510 -24.056 1.00 98.25 86 LEU A CA 1
ATOM 690 C C . LEU A 1 86 ? 7.966 -6.896 -22.725 1.00 98.25 86 LEU A C 1
ATOM 692 O O . LEU A 1 86 ? 7.652 -6.312 -21.690 1.00 98.25 86 LEU A O 1
ATOM 696 N N . SER A 1 87 ? 8.869 -7.872 -22.755 1.00 98.19 87 SER A N 1
ATOM 697 C CA . SER A 1 87 ? 9.656 -8.320 -21.606 1.00 98.19 87 SER A CA 1
ATOM 698 C C . SER A 1 87 ? 11.137 -8.165 -21.918 1.00 98.19 87 SER A C 1
ATOM 700 O O . SER A 1 87 ? 11.642 -8.732 -22.886 1.00 98.19 87 SER A O 1
ATOM 702 N N . LEU A 1 88 ? 11.822 -7.374 -21.100 1.00 97.00 88 LEU A N 1
ATOM 703 C CA . LEU A 1 88 ? 13.242 -7.077 -21.221 1.00 97.00 88 LEU A CA 1
ATOM 704 C C . LEU A 1 88 ? 13.965 -7.497 -19.935 1.00 97.00 88 LEU A C 1
ATOM 706 O O . LEU A 1 88 ? 13.664 -6.989 -18.854 1.00 97.00 88 LEU A O 1
ATOM 710 N N . GLY A 1 89 ? 14.918 -8.427 -20.042 1.00 95.56 89 GLY A N 1
ATOM 711 C CA . GLY A 1 89 ? 15.681 -8.957 -18.910 1.00 95.56 89 GLY A CA 1
ATOM 712 C C . GLY A 1 89 ? 17.201 -8.819 -19.045 1.00 95.56 89 GLY A C 1
ATOM 713 O O . GLY A 1 89 ? 17.773 -9.024 -20.118 1.00 95.56 89 GLY A O 1
ATOM 714 N N . GLY A 1 90 ? 17.866 -8.531 -17.924 1.00 92.88 90 GLY A N 1
ATOM 715 C CA . GLY A 1 90 ? 19.325 -8.591 -17.797 1.00 92.88 90 GLY A CA 1
ATOM 716 C C . GLY A 1 90 ? 20.048 -7.413 -18.461 1.00 92.88 90 GLY A C 1
ATOM 717 O O . GLY A 1 90 ? 19.753 -6.262 -18.144 1.00 92.88 90 GLY A O 1
ATOM 718 N N . HIS A 1 91 ? 21.015 -7.666 -19.344 1.00 91.12 91 HIS A N 1
ATOM 719 C CA . HIS A 1 91 ? 21.807 -6.619 -20.018 1.00 91.12 91 HIS A CA 1
ATOM 720 C C . HIS A 1 91 ? 21.105 -5.977 -21.221 1.00 91.12 91 HIS A C 1
ATOM 722 O O . HIS A 1 91 ? 21.663 -5.094 -21.860 1.00 91.12 91 HIS A O 1
ATOM 728 N N . ILE A 1 92 ? 19.871 -6.382 -21.531 1.00 90.12 92 ILE A N 1
ATOM 729 C CA . ILE A 1 92 ? 19.130 -5.929 -22.717 1.00 90.12 92 ILE A CA 1
ATOM 730 C C . ILE A 1 92 ? 18.782 -4.423 -22.709 1.00 90.12 92 ILE A C 1
ATOM 732 O O . ILE A 1 92 ? 18.178 -3.910 -23.651 1.00 90.12 92 ILE A O 1
ATOM 736 N N . THR A 1 93 ? 19.137 -3.703 -21.643 1.00 82.94 93 THR A N 1
ATOM 737 C CA . THR A 1 93 ? 18.788 -2.298 -21.425 1.00 82.94 93 THR A CA 1
ATOM 738 C C . THR A 1 93 ? 19.225 -1.393 -22.565 1.00 82.94 93 THR A C 1
ATOM 740 O O . THR A 1 93 ? 18.499 -0.489 -22.968 1.00 82.94 93 THR A O 1
ATOM 743 N N . GLU A 1 94 ? 20.395 -1.685 -23.113 1.00 88.44 94 GLU A N 1
ATOM 744 C CA . GLU A 1 94 ? 21.047 -0.908 -24.159 1.00 88.44 94 GLU A CA 1
ATOM 745 C C . GLU A 1 94 ? 20.409 -1.114 -25.547 1.00 88.44 94 GLU A C 1
ATOM 747 O O . GLU A 1 94 ? 20.675 -0.354 -26.478 1.00 88.44 94 GLU A O 1
ATOM 752 N N . ILE A 1 95 ? 19.536 -2.117 -25.701 1.00 92.69 95 ILE A N 1
ATOM 753 C CA . ILE A 1 95 ? 18.837 -2.391 -26.965 1.00 92.69 95 ILE A CA 1
ATOM 754 C C . ILE A 1 95 ? 17.534 -1.614 -27.072 1.00 92.69 95 ILE A C 1
ATOM 756 O O . ILE A 1 95 ? 17.098 -1.330 -28.184 1.00 92.69 95 ILE A O 1
ATOM 760 N N . LEU A 1 96 ? 16.914 -1.232 -25.953 1.00 93.69 96 LEU A N 1
ATOM 761 C CA . LEU A 1 96 ? 15.618 -0.556 -25.982 1.00 93.69 96 LEU A CA 1
ATOM 762 C C . LEU A 1 96 ? 15.590 0.686 -26.908 1.00 93.69 96 LEU A C 1
ATOM 764 O O . LEU A 1 96 ? 14.659 0.771 -27.706 1.00 93.69 96 LEU A O 1
ATOM 768 N N . PRO A 1 97 ? 16.591 1.594 -26.907 1.00 93.69 97 PRO A N 1
ATOM 769 C CA . PRO A 1 97 ? 16.624 2.745 -27.823 1.00 93.69 97 PRO A CA 1
ATOM 770 C C . PRO A 1 97 ? 16.762 2.378 -29.310 1.00 93.69 97 PRO A C 1
ATOM 772 O O . PRO A 1 97 ? 16.564 3.222 -30.184 1.00 93.69 97 PRO A O 1
ATOM 775 N N . LYS A 1 98 ? 17.137 1.134 -29.618 1.00 95.19 98 LYS A N 1
ATOM 776 C CA . LYS A 1 98 ? 17.315 0.627 -30.986 1.00 95.19 98 LYS A CA 1
ATOM 777 C C . LYS A 1 98 ? 16.024 0.065 -31.559 1.00 95.19 98 LYS A C 1
ATOM 779 O O . LYS A 1 98 ? 15.890 -0.010 -32.780 1.00 95.19 98 LYS A O 1
ATOM 784 N N . LEU A 1 99 ? 15.083 -0.321 -30.697 1.00 96.56 99 LEU A N 1
ATOM 785 C CA . LEU A 1 99 ? 13.802 -0.882 -31.104 1.00 96.56 99 LEU A CA 1
ATOM 786 C C . LEU A 1 99 ? 12.885 0.213 -31.656 1.00 96.56 99 LEU A C 1
ATOM 788 O O . LEU A 1 99 ? 12.637 1.224 -31.007 1.00 96.56 99 LEU A O 1
ATOM 792 N N . ILE A 1 100 ? 12.318 -0.032 -32.834 1.00 96.88 100 ILE A N 1
ATOM 793 C CA . ILE A 1 100 ? 11.239 0.767 -33.407 1.00 96.88 100 ILE A CA 1
ATOM 794 C C . ILE A 1 100 ? 9.926 0.039 -33.140 1.00 96.88 100 ILE A C 1
ATOM 796 O O . ILE A 1 100 ? 9.595 -0.959 -33.791 1.00 96.88 100 ILE A O 1
ATOM 800 N N . ILE A 1 101 ? 9.170 0.564 -32.182 1.00 97.19 101 ILE A N 1
ATOM 801 C CA . ILE A 1 101 ? 7.795 0.152 -31.913 1.00 97.19 101 ILE A CA 1
ATOM 802 C C . ILE A 1 101 ? 6.863 1.012 -32.768 1.00 97.19 101 ILE A C 1
ATOM 804 O O . ILE A 1 101 ? 7.039 2.227 -32.891 1.00 97.19 101 ILE A O 1
ATOM 808 N N . HIS A 1 102 ? 5.855 0.385 -33.370 1.00 97.44 102 HIS A N 1
ATOM 809 C CA . HIS A 1 102 ? 4.893 1.072 -34.227 1.00 97.44 102 HIS A CA 1
ATOM 810 C C . HIS A 1 102 ? 4.233 2.270 -33.501 1.00 97.44 102 HIS A C 1
ATOM 812 O O . HIS A 1 102 ? 3.855 2.186 -32.332 1.00 97.44 102 HIS A O 1
ATOM 818 N N . LYS A 1 103 ? 4.029 3.397 -34.199 1.00 96.31 103 LYS A N 1
ATOM 819 C CA . LYS A 1 103 ? 3.492 4.644 -33.604 1.00 96.31 103 LYS A CA 1
ATOM 820 C C . LYS A 1 103 ? 2.101 4.489 -32.965 1.00 96.31 103 LYS A C 1
ATOM 822 O O . LYS A 1 103 ? 1.771 5.168 -32.012 1.00 96.31 103 LYS A O 1
ATOM 827 N N . GLU A 1 104 ? 1.284 3.582 -33.487 1.00 96.56 104 GLU A N 1
ATOM 828 C CA . GLU A 1 104 ? -0.050 3.242 -32.957 1.00 96.56 104 GLU A CA 1
ATOM 829 C C . GLU A 1 104 ? -0.025 1.999 -32.053 1.00 96.56 104 GLU A C 1
ATOM 831 O O . GLU A 1 104 ? -0.984 1.228 -32.032 1.00 96.56 104 GLU A O 1
ATOM 836 N N . ASN A 1 105 ? 1.107 1.703 -31.413 1.00 97.94 105 ASN A N 1
ATOM 837 C CA . ASN A 1 105 ? 1.188 0.557 -30.522 1.00 97.94 105 ASN A CA 1
ATOM 838 C C . ASN A 1 105 ? 0.347 0.790 -29.262 1.00 97.94 105 ASN A C 1
ATOM 840 O O . ASN A 1 105 ? 0.453 1.835 -28.618 1.00 97.94 105 ASN A O 1
ATOM 844 N N . GLU A 1 106 ? -0.459 -0.207 -28.914 1.00 97.75 106 GLU A N 1
ATOM 845 C CA . GLU A 1 106 ? -1.196 -0.277 -27.656 1.00 97.75 106 GLU A CA 1
ATOM 846 C C . GLU A 1 106 ? -0.700 -1.521 -26.915 1.00 97.75 106 GLU A C 1
ATOM 848 O O . GLU A 1 106 ? -1.140 -2.642 -27.167 1.00 97.75 106 GLU A O 1
ATOM 853 N N . MET A 1 107 ? 0.306 -1.316 -26.070 1.00 98.19 107 MET A N 1
ATOM 854 C CA . MET A 1 107 ? 0.946 -2.355 -25.278 1.00 98.19 107 MET A CA 1
ATOM 855 C C . MET A 1 107 ? 0.107 -2.637 -24.033 1.00 98.19 107 MET A C 1
ATOM 857 O O . MET A 1 107 ? -0.221 -1.727 -23.275 1.00 98.19 107 MET A O 1
ATOM 861 N N . GLU A 1 108 ? -0.208 -3.902 -23.782 1.00 98.38 108 GLU A N 1
ATOM 862 C CA . GLU A 1 108 ? -0.841 -4.315 -22.532 1.00 98.38 108 GLU A CA 1
ATOM 863 C C . GLU A 1 108 ? 0.163 -4.267 -21.385 1.00 98.38 108 GLU A C 1
ATOM 865 O O . GLU A 1 108 ? -0.121 -3.663 -20.354 1.00 98.38 108 GLU A O 1
ATOM 870 N N . THR A 1 109 ? 1.347 -4.859 -21.578 1.00 98.50 109 THR A N 1
ATOM 871 C CA . THR A 1 109 ? 2.364 -4.963 -20.525 1.00 98.50 109 THR A CA 1
ATOM 872 C C . THR A 1 109 ? 3.763 -4.663 -21.050 1.00 98.50 109 THR A C 1
ATOM 874 O O . THR A 1 109 ? 4.220 -5.283 -22.010 1.00 98.50 109 THR A O 1
ATOM 877 N N . PHE A 1 110 ? 4.479 -3.787 -20.351 1.00 98.25 110 PHE A N 1
ATOM 878 C CA . PHE A 1 110 ? 5.919 -3.605 -20.475 1.00 98.25 110 PHE A CA 1
ATOM 879 C C . PHE A 1 110 ? 6.598 -3.994 -19.156 1.00 98.25 110 PHE A C 1
ATOM 881 O O . PHE A 1 110 ? 6.454 -3.304 -18.146 1.00 98.25 110 PHE A O 1
ATOM 888 N N . VAL A 1 111 ? 7.345 -5.098 -19.158 1.00 98.19 111 VAL A N 1
ATOM 889 C CA . VAL A 1 111 ? 8.205 -5.508 -18.044 1.00 98.19 111 VAL A CA 1
ATOM 890 C C . VAL A 1 111 ? 9.659 -5.282 -18.407 1.00 98.19 111 VAL A C 1
ATOM 892 O O . VAL A 1 111 ? 10.125 -5.715 -19.460 1.00 98.19 111 VAL A O 1
ATOM 895 N N . PHE A 1 112 ? 10.393 -4.666 -17.492 1.00 96.94 112 PHE A N 1
ATOM 896 C CA . PHE A 1 112 ? 11.819 -4.474 -17.635 1.00 96.94 112 PHE A CA 1
ATOM 897 C C . PHE A 1 112 ? 12.517 -4.682 -16.291 1.00 96.94 112 PHE A C 1
ATOM 899 O O . PHE A 1 112 ? 12.284 -3.954 -15.326 1.00 96.94 112 PHE A O 1
ATOM 906 N N . ASP A 1 113 ? 13.365 -5.704 -16.223 1.00 95.56 113 ASP A N 1
ATOM 907 C CA . ASP A 1 113 ? 14.090 -6.088 -15.017 1.00 95.56 113 ASP A CA 1
ATOM 908 C C . ASP A 1 113 ? 15.588 -6.180 -15.306 1.00 95.56 113 ASP A C 1
ATOM 910 O O . ASP A 1 113 ? 16.036 -7.016 -16.099 1.00 95.56 113 ASP A O 1
ATOM 914 N N . THR A 1 114 ? 16.376 -5.320 -14.659 1.00 92.38 114 THR A N 1
ATOM 915 C CA . THR A 1 114 ? 17.832 -5.432 -14.724 1.00 92.38 114 THR A CA 1
ATOM 916 C C . THR A 1 114 ? 18.512 -5.300 -13.366 1.00 92.38 114 THR A C 1
ATOM 918 O O . THR A 1 114 ? 18.313 -4.360 -12.588 1.00 92.38 114 THR A O 1
ATOM 921 N N . GLY A 1 115 ? 19.383 -6.277 -13.107 1.00 88.75 115 GLY A N 1
ATOM 922 C CA . GLY A 1 115 ? 20.252 -6.342 -11.943 1.00 88.75 115 GLY A CA 1
ATOM 923 C C . GLY A 1 115 ? 21.524 -5.500 -12.051 1.00 88.75 115 GLY A C 1
ATOM 924 O O . GLY A 1 115 ? 22.221 -5.355 -11.048 1.00 88.75 115 GLY A O 1
ATOM 925 N N . TYR A 1 116 ? 21.844 -4.954 -13.229 1.00 84.62 116 TYR A N 1
ATOM 926 C CA . TYR A 1 116 ? 23.188 -4.468 -13.556 1.00 84.62 116 TYR A CA 1
ATOM 927 C C . TYR A 1 116 ? 23.259 -2.936 -13.694 1.00 84.62 116 TYR A C 1
ATOM 929 O O . TYR A 1 116 ? 22.592 -2.353 -14.540 1.00 84.62 116 TYR A O 1
ATOM 937 N N . SER A 1 117 ? 24.101 -2.277 -12.885 1.00 78.81 117 SER A N 1
ATOM 938 C CA . SER A 1 117 ? 24.248 -0.803 -12.865 1.00 78.81 117 SER A CA 1
ATOM 939 C C . SER A 1 117 ? 25.091 -0.256 -14.001 1.00 78.81 117 SER A C 1
ATOM 941 O O . SER A 1 117 ? 24.869 0.865 -14.450 1.00 78.81 117 SER A O 1
ATOM 943 N N . LYS A 1 118 ? 26.125 -1.009 -14.398 1.00 71.06 118 LYS A N 1
ATOM 944 C CA . LYS A 1 118 ? 27.228 -0.489 -15.220 1.00 71.06 118 LYS A CA 1
ATOM 945 C C . LYS A 1 118 ? 26.771 0.025 -16.586 1.00 71.06 118 LYS A C 1
ATOM 947 O O . LYS A 1 118 ? 27.373 0.944 -17.116 1.00 71.06 118 LYS A O 1
ATOM 952 N N . HIS A 1 119 ? 25.659 -0.499 -17.081 1.00 66.38 119 HIS A N 1
ATOM 953 C CA . HIS A 1 119 ? 25.200 -0.285 -18.447 1.00 66.38 119 HIS A CA 1
ATOM 954 C C . HIS A 1 119 ? 24.410 1.013 -18.649 1.00 66.38 119 HIS A C 1
ATOM 956 O O . HIS A 1 119 ? 24.288 1.470 -19.775 1.00 66.38 119 HIS A O 1
ATOM 962 N N . PHE A 1 120 ? 23.931 1.663 -17.581 1.00 66.00 120 PHE A N 1
ATOM 963 C CA . PHE A 1 120 ? 23.272 2.972 -17.707 1.00 66.00 120 PHE A CA 1
ATOM 964 C C . PHE A 1 120 ? 24.260 4.142 -17.741 1.00 66.00 120 PHE A C 1
ATOM 966 O O . PHE A 1 120 ? 23.981 5.166 -18.358 1.00 66.00 120 PHE A O 1
ATOM 973 N N . ALA A 1 121 ? 25.425 4.000 -17.102 1.00 60.03 121 ALA A N 1
ATOM 974 C CA . ALA A 1 121 ? 26.450 5.044 -17.109 1.00 60.03 121 ALA A CA 1
ATOM 975 C C . ALA A 1 121 ? 27.101 5.222 -18.494 1.00 60.03 121 ALA A C 1
ATOM 977 O O . ALA A 1 121 ? 27.652 6.282 -18.780 1.00 60.03 121 ALA A O 1
ATOM 978 N N . GLU A 1 122 ? 27.029 4.187 -19.334 1.00 61.97 122 GLU A N 1
ATOM 979 C CA . GLU A 1 122 ? 27.648 4.127 -20.662 1.00 61.97 122 GLU A CA 1
ATOM 980 C C . GLU A 1 122 ? 26.686 4.528 -21.794 1.00 61.97 122 GLU A C 1
ATOM 982 O O . GLU A 1 122 ? 27.126 4.712 -22.925 1.00 61.97 122 GLU A O 1
ATOM 987 N N . THR A 1 123 ? 25.404 4.781 -21.489 1.00 64.50 123 THR A N 1
ATOM 988 C CA . THR A 1 123 ? 24.410 5.330 -22.432 1.00 64.50 123 THR A CA 1
ATOM 989 C C . THR A 1 123 ? 23.940 6.758 -22.070 1.00 64.50 123 THR A C 1
ATOM 991 O O . THR A 1 123 ? 22.729 6.996 -22.004 1.00 64.50 123 THR A O 1
ATOM 994 N N . PRO A 1 124 ? 24.838 7.728 -21.797 1.00 58.59 124 PRO A N 1
ATOM 995 C CA . PRO A 1 124 ? 24.457 9.072 -21.347 1.00 58.59 124 PRO A CA 1
ATOM 996 C C . PRO A 1 124 ? 23.734 9.911 -22.415 1.00 58.59 124 PRO A C 1
ATOM 998 O O . PRO A 1 124 ? 23.095 10.902 -22.073 1.00 58.59 124 PRO A O 1
ATOM 1001 N N . ASP A 1 125 ? 23.788 9.507 -23.685 1.00 78.44 125 ASP A N 1
ATOM 1002 C CA . ASP A 1 125 ? 23.302 10.319 -24.809 1.00 78.44 125 ASP A CA 1
ATOM 1003 C C . ASP A 1 125 ? 21.818 10.102 -25.149 1.00 78.44 125 ASP A C 1
ATOM 1005 O O . ASP A 1 125 ? 21.301 10.683 -26.103 1.00 78.44 125 ASP A O 1
ATOM 1009 N N . ILE A 1 126 ? 21.100 9.266 -24.392 1.00 87.50 126 ILE A N 1
ATOM 1010 C CA . ILE A 1 126 ? 19.663 9.077 -24.616 1.00 87.50 126 ILE A CA 1
ATOM 1011 C C . ILE A 1 126 ? 18.917 10.258 -23.990 1.00 87.50 126 ILE A C 1
ATOM 1013 O O . ILE A 1 126 ? 18.840 10.395 -22.763 1.00 87.50 126 ILE A O 1
ATOM 1017 N N . GLU A 1 127 ? 18.335 11.102 -24.837 1.00 90.88 127 GLU A N 1
ATOM 1018 C CA . GLU A 1 127 ? 17.493 12.217 -24.405 1.00 90.88 127 GLU A CA 1
ATOM 1019 C C . GLU A 1 127 ? 16.248 11.717 -23.650 1.00 90.88 127 GLU A C 1
ATOM 1021 O O . GLU A 1 127 ? 15.710 10.638 -23.925 1.00 90.88 127 GLU A O 1
ATOM 1026 N N . ASN A 1 128 ? 15.766 12.501 -22.683 1.00 91.50 128 ASN A N 1
ATOM 1027 C CA . ASN A 1 128 ? 14.509 12.199 -21.997 1.00 91.50 128 ASN A CA 1
ATOM 1028 C C . ASN A 1 128 ? 13.347 12.187 -22.999 1.00 91.50 128 ASN A C 1
ATOM 1030 O O . ASN A 1 128 ? 13.314 12.989 -23.931 1.00 91.50 128 ASN A O 1
ATOM 1034 N N . ASN A 1 129 ? 12.376 11.295 -22.796 1.00 93.06 129 ASN A N 1
ATOM 1035 C CA . ASN A 1 129 ? 11.236 11.112 -23.700 1.00 93.06 129 ASN A CA 1
ATOM 1036 C C . ASN A 1 129 ? 11.624 10.817 -25.169 1.00 93.06 129 ASN A C 1
ATOM 1038 O O . ASN A 1 129 ? 10.884 11.179 -26.088 1.00 93.06 129 ASN A O 1
ATOM 1042 N N . SER A 1 130 ? 12.766 10.172 -25.420 1.00 94.31 130 SER A N 1
ATOM 1043 C CA . SER A 1 130 ? 13.197 9.810 -26.782 1.00 94.31 130 SER A CA 1
ATOM 1044 C C . SER A 1 130 ? 12.720 8.425 -27.232 1.00 94.31 130 SER A C 1
ATOM 1046 O O . SER A 1 130 ? 12.572 8.193 -28.431 1.00 94.31 130 SER A O 1
ATOM 1048 N N . ILE A 1 131 ? 12.426 7.514 -26.298 1.00 95.19 131 ILE A N 1
ATOM 1049 C CA . ILE A 1 131 ? 12.063 6.122 -26.595 1.00 95.19 131 ILE A CA 1
ATOM 1050 C C . ILE A 1 131 ? 10.543 5.989 -26.676 1.00 95.19 131 ILE A C 1
ATOM 1052 O O . ILE A 1 131 ? 9.858 5.925 -25.656 1.00 95.19 131 ILE A O 1
ATOM 1056 N N . TRP A 1 132 ? 9.995 5.917 -27.886 1.00 96.62 132 TRP A N 1
ATOM 1057 C CA . TRP A 1 132 ? 8.563 5.692 -28.081 1.00 96.62 132 TRP A CA 1
ATOM 1058 C C . TRP A 1 132 ? 8.157 4.246 -27.762 1.00 96.62 132 TRP A C 1
ATOM 1060 O O . TRP A 1 132 ? 8.618 3.313 -28.415 1.00 96.62 132 TRP A O 1
ATOM 1070 N N . VAL A 1 133 ? 7.235 4.066 -26.810 1.00 96.69 133 VAL A N 1
ATOM 1071 C CA . VAL A 1 133 ? 6.683 2.741 -26.442 1.00 96.69 133 VAL A CA 1
ATOM 1072 C C . VAL A 1 133 ? 5.205 2.560 -26.811 1.00 96.69 133 VAL A C 1
ATOM 1074 O O . VAL A 1 133 ? 4.660 1.461 -26.690 1.00 96.69 133 VAL A O 1
ATOM 1077 N N . GLY A 1 134 ? 4.561 3.615 -27.319 1.00 96.19 134 GLY A N 1
ATOM 1078 C CA . GLY A 1 134 ? 3.119 3.638 -27.556 1.00 96.19 134 GLY A CA 1
ATOM 1079 C C . GLY A 1 134 ? 2.316 3.851 -26.274 1.00 96.19 134 GLY A C 1
ATOM 1080 O O . GLY A 1 134 ? 2.849 4.277 -25.249 1.00 96.19 134 GLY A O 1
ATOM 1081 N N . LYS A 1 135 ? 1.015 3.556 -26.333 1.00 97.19 135 LYS A N 1
ATOM 1082 C CA . LYS A 1 135 ? 0.190 3.451 -25.124 1.00 97.19 135 LYS A CA 1
ATOM 1083 C C . LYS A 1 135 ? 0.605 2.202 -24.359 1.00 97.19 135 LYS A C 1
ATOM 1085 O O . LYS A 1 135 ? 0.856 1.170 -24.975 1.00 97.19 135 LYS A O 1
ATOM 1090 N N . VAL A 1 136 ? 0.655 2.292 -23.038 1.00 97.69 136 VAL A N 1
ATOM 1091 C CA . VAL A 1 136 ? 1.041 1.183 -22.161 1.00 97.69 136 VAL A CA 1
ATOM 1092 C C . VAL A 1 136 ? -0.024 1.046 -21.085 1.00 97.69 136 VAL A C 1
ATOM 1094 O O . VAL A 1 136 ? -0.317 2.018 -20.390 1.00 97.69 136 VAL A O 1
ATOM 1097 N N . GLY A 1 137 ? -0.597 -0.149 -20.947 1.00 98.12 137 GLY A N 1
ATOM 1098 C CA . GLY A 1 137 ? -1.498 -0.484 -19.847 1.00 98.12 137 GLY A CA 1
ATOM 1099 C C . GLY A 1 137 ? -0.723 -0.609 -18.537 1.00 98.12 137 GLY A C 1
ATOM 1100 O O . GLY A 1 137 ? -0.909 0.187 -17.619 1.00 98.12 137 GLY A O 1
ATOM 1101 N N . THR A 1 138 ? 0.186 -1.578 -18.469 1.00 98.50 138 THR A N 1
ATOM 1102 C CA . THR A 1 138 ? 0.969 -1.905 -17.274 1.00 98.50 138 THR A CA 1
ATOM 1103 C C . THR A 1 138 ? 2.464 -1.730 -17.526 1.00 98.50 138 THR A C 1
ATOM 1105 O O . THR A 1 138 ? 3.011 -2.324 -18.453 1.00 98.50 138 THR A O 1
ATOM 1108 N N . LEU A 1 139 ? 3.142 -0.954 -16.678 1.00 98.31 139 LEU A N 1
ATOM 1109 C CA . LEU A 1 139 ? 4.583 -0.709 -16.743 1.00 98.31 139 LEU A CA 1
ATOM 1110 C C . LEU A 1 139 ? 5.268 -1.165 -15.450 1.00 98.31 139 LEU A C 1
ATOM 1112 O O . LEU A 1 139 ? 5.070 -0.574 -14.388 1.00 98.31 139 LEU A O 1
ATOM 1116 N N . HIS A 1 140 ? 6.097 -2.202 -15.546 1.00 98.50 140 HIS A N 1
ATOM 1117 C CA . HIS A 1 140 ? 6.853 -2.766 -14.429 1.00 98.50 140 HIS A CA 1
ATOM 1118 C C . HIS A 1 140 ? 8.352 -2.588 -14.655 1.00 98.50 140 HIS A C 1
ATOM 1120 O O . HIS A 1 140 ? 8.931 -3.266 -15.503 1.00 98.50 140 HIS A O 1
ATOM 1126 N N . LEU A 1 141 ? 8.989 -1.730 -13.862 1.00 97.50 141 LEU A N 1
ATOM 1127 C CA . LEU A 1 141 ? 10.432 -1.496 -13.916 1.00 97.50 141 LEU A CA 1
ATOM 1128 C C . LEU A 1 141 ? 11.086 -1.957 -12.611 1.00 97.50 141 LEU A C 1
ATOM 1130 O O . LEU A 1 141 ? 10.685 -1.549 -11.516 1.00 97.50 141 LEU A O 1
ATOM 1134 N N . LYS A 1 142 ? 12.104 -2.811 -12.724 1.00 96.56 142 LYS A N 1
ATOM 1135 C CA . LYS A 1 142 ? 12.816 -3.394 -11.583 1.00 96.56 142 LYS A CA 1
ATOM 1136 C C . LYS A 1 142 ? 14.318 -3.142 -11.637 1.00 96.56 142 LYS A C 1
ATOM 1138 O O . LYS A 1 142 ? 14.955 -3.185 -12.690 1.00 96.56 142 LYS A O 1
ATOM 1143 N N . GLY A 1 143 ? 14.881 -2.900 -10.462 1.00 94.62 143 GLY A N 1
ATOM 1144 C CA . GLY A 1 143 ? 16.290 -2.608 -10.263 1.00 94.62 143 GLY A CA 1
ATOM 1145 C C . GLY A 1 143 ? 16.735 -1.361 -11.006 1.00 94.62 143 GLY A C 1
ATOM 1146 O O . GLY A 1 143 ? 16.095 -0.317 -10.901 1.00 94.62 143 GLY A O 1
ATOM 1147 N N . TYR A 1 144 ? 17.828 -1.455 -11.760 1.00 92.25 144 TYR A N 1
ATOM 1148 C CA . TYR A 1 144 ? 18.333 -0.298 -12.504 1.00 92.25 144 TYR A CA 1
ATOM 1149 C C . TYR A 1 144 ? 17.442 0.083 -13.692 1.00 92.25 144 TYR A C 1
ATOM 1151 O O . TYR A 1 144 ? 17.553 1.200 -14.185 1.00 92.25 144 TYR A O 1
ATOM 1159 N N . ALA A 1 145 ? 16.494 -0.776 -14.097 1.00 94.19 145 ALA A N 1
ATOM 1160 C CA . ALA A 1 145 ? 15.543 -0.462 -15.162 1.00 94.19 145 ALA A CA 1
ATOM 1161 C C . ALA A 1 145 ? 14.697 0.770 -14.827 1.00 94.19 145 ALA A C 1
ATOM 1163 O O . ALA A 1 145 ? 14.191 1.425 -15.723 1.00 94.19 145 ALA A O 1
ATOM 1164 N N . VAL A 1 146 ? 14.554 1.118 -13.548 1.00 95.31 146 VAL A N 1
ATOM 1165 C CA . VAL A 1 146 ? 13.807 2.303 -13.120 1.00 95.31 146 VAL A CA 1
ATOM 1166 C C . VAL A 1 146 ? 14.397 3.606 -13.684 1.00 95.31 146 VAL A C 1
ATOM 1168 O O . VAL A 1 146 ? 13.635 4.526 -13.973 1.00 95.31 146 VAL A O 1
ATOM 1171 N N . ASP A 1 147 ? 15.712 3.681 -13.921 1.00 93.12 147 ASP A N 1
ATOM 1172 C CA . ASP A 1 147 ? 16.347 4.864 -14.528 1.00 93.12 147 ASP A CA 1
ATOM 1173 C C . ASP A 1 147 ? 15.943 5.068 -16.000 1.00 93.12 147 ASP A C 1
ATOM 1175 O O . ASP A 1 147 ? 15.995 6.194 -16.492 1.00 93.12 147 ASP A O 1
ATOM 1179 N N . ILE A 1 148 ? 15.458 4.031 -16.701 1.00 93.12 148 ILE A N 1
ATOM 1180 C CA . ILE A 1 148 ? 14.962 4.192 -18.077 1.00 93.12 148 ILE A CA 1
ATOM 1181 C C . ILE A 1 148 ? 13.654 4.976 -18.134 1.00 93.12 148 ILE A C 1
ATOM 1183 O O . ILE A 1 148 ? 13.266 5.440 -19.203 1.00 93.12 148 ILE A O 1
ATOM 1187 N N . PHE A 1 149 ? 12.951 5.114 -17.008 1.00 95.44 149 PHE A N 1
ATOM 1188 C CA . PHE A 1 149 ? 11.600 5.653 -17.004 1.00 95.44 149 PHE A CA 1
ATOM 1189 C C . PHE A 1 149 ? 11.537 7.076 -17.569 1.00 95.44 149 PHE A C 1
ATOM 1191 O O . PHE A 1 149 ? 10.614 7.385 -18.314 1.00 95.44 149 PHE A O 1
ATOM 1198 N N . THR A 1 150 ? 12.554 7.907 -17.314 1.00 93.69 150 THR A N 1
ATOM 1199 C CA . THR A 1 150 ? 12.662 9.272 -17.871 1.00 93.69 150 THR A CA 1
ATOM 1200 C C . THR A 1 150 ? 12.901 9.296 -19.380 1.00 93.69 150 THR A C 1
ATOM 1202 O O . THR A 1 150 ? 12.654 10.305 -20.040 1.00 93.69 150 THR A O 1
ATOM 1205 N N . LYS A 1 151 ? 13.396 8.193 -19.946 1.00 94.25 151 LYS A N 1
ATOM 1206 C CA . LYS A 1 151 ? 13.689 8.049 -21.375 1.00 94.25 151 LYS A CA 1
ATOM 1207 C C . LYS A 1 151 ? 12.473 7.563 -22.160 1.00 94.25 151 LYS A C 1
ATOM 1209 O O . LYS A 1 151 ? 12.407 7.792 -23.368 1.00 94.25 151 LYS A O 1
ATOM 1214 N N . LEU A 1 152 ? 11.507 6.929 -21.491 1.00 95.50 152 LEU A N 1
ATOM 1215 C CA . LEU A 1 152 ? 10.277 6.451 -22.115 1.00 95.50 152 LEU A CA 1
ATOM 1216 C C . LEU A 1 152 ? 9.360 7.620 -22.470 1.00 95.50 152 LEU A C 1
ATOM 1218 O O . LEU A 1 152 ? 8.983 8.422 -21.624 1.00 95.50 152 LEU A O 1
ATOM 1222 N N . ARG A 1 153 ? 8.942 7.672 -23.730 1.00 95.50 153 ARG A N 1
ATOM 1223 C CA . ARG A 1 153 ? 7.906 8.570 -24.223 1.00 95.50 153 ARG A CA 1
ATOM 1224 C C . ARG A 1 153 ? 6.569 7.844 -24.220 1.00 95.50 153 ARG A C 1
ATOM 1226 O O . ARG A 1 153 ? 6.295 7.033 -25.107 1.00 95.50 153 ARG A O 1
ATOM 1233 N N . ILE A 1 154 ? 5.746 8.170 -23.231 1.00 94.88 154 ILE A N 1
ATOM 1234 C CA . ILE A 1 154 ? 4.363 7.703 -23.113 1.00 94.88 154 ILE A CA 1
ATOM 1235 C C . ILE A 1 154 ? 3.435 8.841 -23.587 1.00 94.88 154 ILE A C 1
ATOM 1237 O O . ILE A 1 154 ? 3.646 9.986 -23.184 1.00 94.88 154 ILE A O 1
ATOM 1241 N N . PRO A 1 155 ? 2.439 8.570 -24.453 1.00 94.56 155 PRO A N 1
ATOM 1242 C CA . PRO A 1 155 ? 1.474 9.576 -24.893 1.00 94.56 155 PRO A CA 1
ATOM 1243 C C . PRO A 1 155 ? 0.741 10.234 -23.714 1.00 94.56 155 PRO A C 1
ATOM 1245 O O . PRO A 1 155 ? 0.424 9.570 -22.727 1.00 94.56 155 PRO A O 1
ATOM 1248 N N . GLU A 1 156 ? 0.421 11.525 -23.822 1.00 92.75 156 GLU A N 1
ATOM 1249 C CA . GLU A 1 156 ? -0.251 12.269 -22.746 1.00 92.75 156 GLU A CA 1
ATOM 1250 C C . GLU A 1 156 ? -1.655 11.730 -22.442 1.00 92.75 156 GLU A C 1
ATOM 1252 O O . GLU A 1 156 ? -2.101 11.764 -21.294 1.00 92.75 156 GLU A O 1
ATOM 1257 N N . GLU A 1 157 ? -2.333 11.199 -23.462 1.00 94.19 157 GLU A N 1
ATOM 1258 C CA . GLU A 1 157 ? -3.651 10.577 -23.375 1.00 94.19 157 GLU A CA 1
ATOM 1259 C C . GLU A 1 157 ? -3.633 9.157 -22.786 1.00 94.19 157 GLU A C 1
ATOM 1261 O O . GLU A 1 157 ? -4.693 8.541 -22.641 1.00 94.19 157 GLU A O 1
ATOM 1266 N N . ASN A 1 158 ? -2.453 8.613 -22.468 1.00 95.06 158 ASN A N 1
ATOM 1267 C CA . ASN A 1 158 ? -2.335 7.281 -21.892 1.00 95.06 158 ASN A CA 1
ATOM 1268 C C . ASN A 1 158 ? -2.948 7.234 -20.484 1.00 95.06 158 ASN A C 1
ATOM 1270 O O . ASN A 1 158 ? -2.681 8.083 -19.631 1.00 95.06 158 ASN A O 1
ATOM 1274 N N . VAL A 1 159 ? -3.743 6.195 -20.231 1.00 96.31 159 VAL A N 1
ATOM 1275 C CA . VAL A 1 159 ? -4.249 5.868 -18.897 1.00 96.31 159 VAL A CA 1
ATOM 1276 C C . VAL A 1 159 ? -3.527 4.609 -18.441 1.00 96.31 159 VAL A C 1
ATOM 1278 O O . VAL A 1 159 ? -3.838 3.519 -18.914 1.00 96.31 159 VAL A O 1
ATOM 1281 N N . LEU A 1 160 ? -2.552 4.760 -17.543 1.00 97.38 160 LEU A N 1
ATOM 1282 C CA . LEU A 1 160 ? -1.822 3.626 -16.982 1.00 97.38 160 LEU A CA 1
ATOM 1283 C C . LEU A 1 160 ? -2.751 2.832 -16.059 1.00 97.38 160 LEU A C 1
ATOM 1285 O O . LEU A 1 160 ? -3.243 3.333 -15.045 1.00 97.38 160 LEU A O 1
ATOM 1289 N N . GLU A 1 161 ? -2.965 1.565 -16.378 1.00 98.38 161 GLU A N 1
ATOM 1290 C CA . GLU A 1 161 ? -3.621 0.626 -15.474 1.00 98.38 161 GLU A CA 1
ATOM 1291 C C . GLU A 1 161 ? -2.749 0.400 -14.231 1.00 98.38 161 GLU A C 1
ATOM 1293 O O . GLU A 1 161 ? -3.254 0.399 -13.105 1.00 98.38 161 GLU A O 1
ATOM 1298 N N . GLU A 1 162 ? -1.430 0.282 -14.413 1.00 98.56 162 GLU A N 1
ATOM 1299 C CA . GLU A 1 162 ? -0.491 0.038 -13.317 1.00 98.56 162 GLU A CA 1
ATOM 1300 C C . GLU A 1 162 ? 0.926 0.531 -13.636 1.00 98.56 162 GLU A C 1
ATOM 1302 O O . GLU A 1 162 ? 1.478 0.224 -14.691 1.00 98.56 162 GLU A O 1
ATOM 1307 N N . LEU A 1 163 ? 1.526 1.266 -12.696 1.00 98.38 163 LEU A N 1
ATOM 1308 C CA . LEU A 1 163 ? 2.952 1.585 -12.669 1.00 98.38 163 LEU A CA 1
ATOM 1309 C C . LEU A 1 163 ? 3.570 0.958 -11.418 1.00 98.38 163 LEU A C 1
ATOM 1311 O O . LEU A 1 163 ? 3.246 1.365 -10.300 1.00 98.38 163 LEU A O 1
ATOM 1315 N N . SER A 1 164 ? 4.472 -0.002 -11.608 1.00 98.50 164 SER A N 1
ATOM 1316 C CA . SER A 1 164 ? 5.219 -0.642 -10.522 1.00 98.50 164 SER A CA 1
ATOM 1317 C C . SER A 1 164 ? 6.710 -0.383 -10.704 1.00 98.50 164 SER A C 1
ATOM 1319 O O . SER A 1 164 ? 7.319 -0.848 -11.671 1.00 98.50 164 SER A O 1
ATOM 1321 N N . LEU A 1 165 ? 7.301 0.380 -9.783 1.00 98.06 165 LEU A N 1
ATOM 1322 C CA . LEU A 1 165 ? 8.733 0.678 -9.760 1.00 98.06 165 LEU A CA 1
ATOM 1323 C C . LEU A 1 165 ? 9.345 0.071 -8.498 1.00 98.06 165 LEU A C 1
ATOM 1325 O O . LEU A 1 165 ? 9.003 0.449 -7.373 1.00 98.06 165 LEU A O 1
ATOM 1329 N N . ASN A 1 166 ? 10.279 -0.858 -8.672 1.00 97.56 166 ASN A N 1
ATOM 1330 C CA . ASN A 1 166 ? 10.896 -1.567 -7.558 1.00 97.56 166 ASN A CA 1
ATOM 1331 C C . ASN A 1 166 ? 12.414 -1.525 -7.654 1.00 97.56 166 ASN A C 1
ATOM 1333 O O . ASN A 1 166 ? 13.011 -2.069 -8.574 1.00 97.56 166 ASN A O 1
ATOM 1337 N N . THR A 1 167 ? 13.046 -0.941 -6.646 1.00 95.56 167 THR A N 1
ATOM 1338 C CA . THR A 1 167 ? 14.506 -0.932 -6.510 1.00 95.56 167 THR A CA 1
ATOM 1339 C C . THR A 1 167 ? 14.898 -1.521 -5.164 1.00 95.56 167 THR A C 1
ATOM 1341 O O . THR A 1 167 ? 14.302 -1.167 -4.142 1.00 95.56 167 THR A O 1
ATOM 1344 N N . ASN A 1 168 ? 15.923 -2.367 -5.126 1.00 91.25 168 ASN A N 1
ATOM 1345 C CA . ASN A 1 168 ? 16.490 -2.830 -3.860 1.00 91.25 168 ASN A CA 1
ATOM 1346 C C . ASN A 1 168 ? 17.561 -1.853 -3.323 1.00 91.25 168 ASN A C 1
ATOM 1348 O O . ASN A 1 168 ? 17.866 -0.834 -3.938 1.00 91.25 168 ASN A O 1
ATOM 1352 N N . GLU A 1 169 ? 18.136 -2.150 -2.156 1.00 78.00 169 GLU A N 1
ATOM 1353 C CA . GLU A 1 169 ? 19.142 -1.299 -1.497 1.00 78.00 169 GLU A CA 1
ATOM 1354 C C . GLU A 1 169 ? 20.414 -1.041 -2.319 1.00 78.00 169 GLU A C 1
ATOM 1356 O O . GLU A 1 169 ? 21.070 -0.018 -2.141 1.00 78.00 169 GLU A O 1
ATOM 1361 N N . GLN A 1 170 ? 20.782 -1.963 -3.205 1.00 83.69 170 GLN A N 1
ATOM 1362 C CA . GLN A 1 170 ? 22.000 -1.863 -4.012 1.00 83.69 170 GLN A CA 1
ATOM 1363 C C . GLN A 1 170 ? 21.758 -1.088 -5.315 1.00 83.69 170 GLN A C 1
ATOM 1365 O O . GLN A 1 170 ? 22.701 -0.698 -6.002 1.00 83.69 170 GLN A O 1
ATOM 1370 N N . GLN A 1 171 ? 20.490 -0.834 -5.640 1.00 82.69 171 GLN A N 1
ATOM 1371 C CA . GLN A 1 171 ? 20.029 -0.316 -6.921 1.00 82.69 171 GLN A CA 1
ATOM 1372 C C . GLN A 1 171 ? 19.390 1.060 -6.752 1.00 82.69 171 GLN A C 1
ATOM 1374 O O . GLN A 1 171 ? 18.255 1.281 -7.168 1.00 82.69 171 GLN A O 1
ATOM 1379 N N . LYS A 1 172 ? 20.095 1.994 -6.100 1.00 85.62 172 LYS A N 1
ATOM 1380 C CA . LYS A 1 172 ? 19.621 3.379 -6.043 1.00 85.62 172 LYS A CA 1
ATOM 1381 C C . LYS A 1 172 ? 19.609 3.938 -7.476 1.00 85.62 172 LYS A C 1
ATOM 1383 O O . LYS A 1 172 ? 20.685 4.010 -8.070 1.00 85.62 172 LYS A O 1
ATOM 1388 N N . PRO A 1 173 ? 18.442 4.322 -8.020 1.00 82.56 173 PRO A N 1
ATOM 1389 C CA . PRO A 1 173 ? 18.368 4.901 -9.347 1.00 82.56 173 PRO A CA 1
ATOM 1390 C C . PRO A 1 173 ? 19.037 6.277 -9.273 1.00 82.56 173 PRO A C 1
ATOM 1392 O O . PRO A 1 173 ? 18.849 7.016 -8.302 1.00 82.56 173 PRO A O 1
ATOM 1395 N N . THR A 1 174 ? 19.926 6.575 -10.210 1.00 87.19 174 THR A N 1
ATOM 1396 C CA . THR A 1 174 ? 20.784 7.771 -10.133 1.00 87.19 174 THR A CA 1
ATOM 1397 C C . THR A 1 174 ? 20.387 8.834 -11.129 1.00 87.19 174 THR A C 1
ATOM 1399 O O . THR A 1 174 ? 20.539 10.016 -10.828 1.00 87.19 174 THR A O 1
ATOM 1402 N N . GLU A 1 175 ? 19.875 8.427 -12.284 1.00 85.19 175 GLU A N 1
ATOM 1403 C CA . GLU A 1 175 ? 19.545 9.336 -13.371 1.00 85.19 175 GLU A CA 1
ATOM 1404 C C . GLU A 1 175 ? 18.203 9.996 -13.104 1.00 85.19 175 GLU A C 1
ATOM 1406 O O . GLU A 1 175 ? 18.119 11.220 -13.041 1.00 85.19 175 GLU A O 1
ATOM 1411 N N . ILE A 1 176 ? 17.184 9.195 -12.788 1.00 88.31 176 ILE A N 1
ATOM 1412 C CA . ILE A 1 176 ? 15.849 9.718 -12.492 1.00 88.31 176 ILE A CA 1
ATOM 1413 C C . ILE A 1 176 ? 15.848 10.669 -11.296 1.00 88.31 176 ILE A C 1
ATOM 1415 O O . ILE A 1 176 ? 15.036 11.581 -11.235 1.00 88.31 176 ILE A O 1
ATOM 1419 N N . LEU A 1 177 ? 16.770 10.501 -10.344 1.00 89.00 177 LEU A N 1
ATOM 1420 C CA . LEU A 1 177 ? 16.859 11.373 -9.174 1.00 89.00 177 LEU A CA 1
ATOM 1421 C C . LEU A 1 177 ? 17.527 12.725 -9.459 1.00 89.00 177 LEU A C 1
ATOM 1423 O O . LEU A 1 177 ? 17.460 13.617 -8.613 1.00 89.00 177 LEU A O 1
ATOM 1427 N N . LYS A 1 178 ? 18.146 12.913 -10.626 1.00 91.56 178 LYS A N 1
ATOM 1428 C CA . LYS A 1 178 ? 18.638 14.231 -11.059 1.00 91.56 178 LYS A CA 1
ATOM 1429 C C . LYS A 1 178 ? 17.520 15.108 -11.611 1.00 91.56 178 LYS A C 1
ATOM 1431 O O . LYS A 1 178 ? 17.681 16.324 -11.632 1.00 91.56 178 LYS A O 1
ATOM 1436 N N . GLU A 1 179 ? 16.411 14.500 -12.025 1.00 92.56 179 GLU A N 1
ATOM 1437 C CA . GLU A 1 179 ? 15.264 15.223 -12.558 1.00 92.56 179 GLU A CA 1
ATOM 1438 C C . GLU A 1 179 ? 14.642 16.147 -11.511 1.00 92.56 179 GLU A C 1
ATOM 1440 O O . GLU A 1 179 ? 14.595 15.832 -10.313 1.00 92.56 179 GLU A O 1
ATOM 1445 N N . GLU A 1 180 ? 14.126 17.277 -11.988 1.00 94.38 180 GLU A N 1
ATOM 1446 C CA . GLU A 1 180 ? 13.410 18.242 -11.162 1.00 94.38 180 GLU A CA 1
ATOM 1447 C C . GLU A 1 180 ? 12.075 17.664 -10.660 1.00 94.38 180 GLU A C 1
ATOM 1449 O O . GLU A 1 180 ? 11.510 16.729 -11.230 1.00 94.38 180 GLU A O 1
ATOM 1454 N N . ASN A 1 181 ? 11.532 18.227 -9.579 1.00 92.81 181 ASN A N 1
ATOM 1455 C CA . ASN A 1 181 ? 10.204 17.839 -9.103 1.00 92.81 181 ASN A CA 1
ATOM 1456 C C . ASN A 1 181 ? 9.138 18.169 -10.155 1.00 92.81 181 ASN A C 1
ATOM 1458 O O . ASN A 1 181 ? 9.172 19.248 -10.741 1.00 92.81 181 ASN A O 1
ATOM 1462 N N . ASN A 1 182 ? 8.144 17.293 -10.313 1.00 93.38 182 ASN A N 1
ATOM 1463 C CA . ASN A 1 182 ? 7.088 17.415 -11.322 1.00 93.38 182 ASN A CA 1
ATOM 1464 C C . ASN A 1 182 ? 7.628 17.548 -12.763 1.00 93.38 182 ASN A C 1
ATOM 1466 O O . ASN A 1 182 ? 7.184 18.420 -13.506 1.00 93.38 182 ASN A O 1
ATOM 1470 N N . SER A 1 183 ? 8.581 16.704 -13.153 1.00 94.12 183 SER A N 1
ATOM 1471 C CA . SER A 1 183 ? 9.176 16.682 -14.502 1.00 94.12 183 SER A CA 1
ATOM 1472 C C . SER A 1 183 ? 8.751 15.471 -15.340 1.00 94.12 183 SER A C 1
ATOM 1474 O O . SER A 1 183 ? 8.829 15.514 -16.565 1.00 94.12 183 SER A O 1
ATOM 1476 N N . ILE A 1 184 ? 8.271 14.398 -14.703 1.00 93.94 184 ILE A N 1
ATOM 1477 C CA . ILE A 1 184 ? 7.945 13.127 -15.355 1.00 93.94 184 ILE A CA 1
ATOM 1478 C C . ILE A 1 184 ? 6.429 12.993 -15.452 1.00 93.94 184 ILE A C 1
ATOM 1480 O O . ILE A 1 184 ? 5.757 12.680 -14.468 1.00 93.94 184 ILE A O 1
ATOM 1484 N N . TRP A 1 185 ? 5.873 13.229 -16.637 1.00 92.94 185 TRP A N 1
ATOM 1485 C CA . TRP A 1 185 ? 4.440 13.068 -16.873 1.00 92.94 185 TRP A CA 1
ATOM 1486 C C . TRP A 1 185 ? 4.032 11.592 -16.870 1.00 92.94 185 TRP A C 1
ATOM 1488 O O . TRP A 1 185 ? 4.513 10.810 -17.685 1.00 92.94 185 TRP A O 1
ATOM 1498 N N . VAL A 1 186 ? 3.108 11.220 -15.976 1.00 92.69 186 VAL A N 1
ATOM 1499 C CA . VAL A 1 186 ? 2.516 9.866 -15.936 1.00 92.69 186 VAL A CA 1
ATOM 1500 C C . VAL A 1 186 ? 1.028 9.849 -16.285 1.00 92.69 186 VAL A C 1
ATOM 1502 O O . VAL A 1 186 ? 0.412 8.787 -16.318 1.00 92.69 186 VAL A O 1
ATOM 1505 N N . GLY A 1 187 ? 0.440 11.020 -16.546 1.00 89.31 187 GLY A N 1
ATOM 1506 C CA . GLY A 1 187 ? -0.961 11.155 -16.926 1.00 89.31 187 GLY A CA 1
ATOM 1507 C C . GLY A 1 187 ? -1.936 10.691 -15.845 1.00 89.31 187 GLY A C 1
ATOM 1508 O O . GLY A 1 187 ? -1.804 11.030 -14.661 1.00 89.31 187 GLY A O 1
ATOM 1509 N N . LYS A 1 188 ? -2.965 9.959 -16.281 1.00 94.00 188 LYS A N 1
ATOM 1510 C CA . LYS A 1 188 ? -3.933 9.295 -15.401 1.00 94.00 188 LYS A CA 1
ATOM 1511 C C . LYS A 1 188 ? -3.450 7.877 -15.128 1.00 94.00 188 LYS A C 1
ATOM 1513 O O . LYS A 1 188 ? -2.991 7.187 -16.032 1.00 94.00 188 LYS A O 1
ATOM 1518 N N . MET A 1 189 ? -3.584 7.433 -13.887 1.00 96.62 189 MET A N 1
ATOM 1519 C CA . MET A 1 189 ? -3.097 6.134 -13.453 1.00 96.62 189 MET A CA 1
ATOM 1520 C C . MET A 1 189 ? -4.012 5.525 -12.398 1.00 96.62 189 MET A C 1
ATOM 1522 O O . MET A 1 189 ? -4.341 6.169 -11.394 1.00 96.62 189 MET A O 1
ATOM 1526 N N . ARG A 1 190 ? -4.382 4.258 -12.600 1.00 98.12 190 ARG A N 1
ATOM 1527 C CA . ARG A 1 190 ? -5.225 3.508 -11.667 1.00 98.12 190 ARG A CA 1
ATOM 1528 C C . ARG A 1 190 ? -4.431 2.969 -10.482 1.00 98.12 190 ARG A C 1
ATOM 1530 O O . ARG A 1 190 ? -4.934 3.063 -9.365 1.00 98.12 190 ARG A O 1
ATOM 1537 N N . LYS A 1 191 ? -3.216 2.450 -10.673 1.00 98.69 191 LYS A N 1
ATOM 1538 C CA . LYS A 1 191 ? -2.398 1.913 -9.573 1.00 98.69 191 LYS A CA 1
ATOM 1539 C C . LYS A 1 191 ? -0.948 2.375 -9.629 1.00 98.69 191 LYS A C 1
ATOM 1541 O O . LYS A 1 191 ? -0.331 2.307 -10.687 1.00 98.69 191 LYS A O 1
ATOM 1546 N N . LEU A 1 192 ? -0.413 2.774 -8.478 1.00 98.56 192 LEU A N 1
ATOM 1547 C CA . LEU A 1 192 ? 0.994 3.113 -8.284 1.00 98.56 192 LEU A CA 1
ATOM 1548 C C . LEU A 1 192 ? 1.589 2.274 -7.153 1.00 98.56 192 LEU A C 1
ATOM 1550 O O . LEU A 1 192 ? 1.198 2.427 -5.993 1.00 98.56 192 LEU A O 1
ATOM 1554 N N . GLU A 1 193 ? 2.568 1.440 -7.487 1.00 98.75 193 GLU A N 1
ATOM 1555 C CA . GLU A 1 193 ? 3.380 0.701 -6.523 1.00 98.75 193 GLU A CA 1
ATOM 1556 C C . GLU A 1 193 ? 4.830 1.186 -6.597 1.00 98.75 193 GLU A C 1
ATOM 1558 O O . GLU A 1 193 ? 5.486 1.074 -7.631 1.00 98.75 193 GLU A O 1
ATOM 1563 N N . LEU A 1 194 ? 5.346 1.724 -5.490 1.00 98.44 194 LEU A N 1
ATOM 1564 C CA . LEU A 1 194 ? 6.750 2.125 -5.380 1.00 98.44 194 LEU A CA 1
ATOM 1565 C C . LEU A 1 194 ? 7.402 1.414 -4.197 1.00 98.44 194 LEU A C 1
ATOM 1567 O O . LEU A 1 194 ? 6.936 1.527 -3.055 1.00 98.44 194 LEU A O 1
ATOM 1571 N N . SER A 1 195 ? 8.526 0.738 -4.443 1.00 98.00 195 SER A N 1
ATOM 1572 C CA . SER A 1 195 ? 9.280 0.080 -3.376 1.00 98.00 195 SER A CA 1
ATOM 1573 C C . SER A 1 195 ? 10.782 0.364 -3.370 1.00 98.00 195 SER A C 1
ATOM 1575 O O . SER A 1 195 ? 11.451 0.403 -4.405 1.00 98.00 195 SER A O 1
ATOM 1577 N N . GLY A 1 196 ? 11.326 0.514 -2.160 1.00 96.75 196 GLY A N 1
ATOM 1578 C CA . GLY A 1 196 ? 12.728 0.850 -1.920 1.00 96.75 196 GLY A CA 1
ATOM 1579 C C . GLY A 1 196 ? 13.066 2.268 -2.383 1.00 96.75 196 GLY A C 1
ATOM 1580 O O . GLY A 1 196 ? 12.303 3.196 -2.129 1.00 96.75 196 GLY A O 1
ATOM 1581 N N . TYR A 1 197 ? 14.201 2.456 -3.061 1.00 96.19 197 TYR A N 1
ATOM 1582 C CA . TYR A 1 197 ? 14.601 3.768 -3.594 1.00 96.19 197 TYR A CA 1
ATOM 1583 C C . TYR A 1 197 ? 13.649 4.345 -4.650 1.00 96.19 197 TYR A C 1
ATOM 1585 O O . TYR A 1 197 ? 13.628 5.561 -4.818 1.00 96.19 197 TYR A O 1
ATOM 1593 N N . ALA A 1 198 ? 12.818 3.529 -5.302 1.00 97.25 198 ALA A N 1
ATOM 1594 C CA . ALA A 1 198 ? 11.804 3.996 -6.240 1.00 97.25 198 ALA A CA 1
ATOM 1595 C C . ALA A 1 198 ? 10.797 4.954 -5.587 1.00 97.25 198 ALA A C 1
ATOM 1597 O O . ALA A 1 198 ? 10.203 5.786 -6.264 1.00 97.25 198 ALA A O 1
ATOM 1598 N N . VAL A 1 199 ? 10.635 4.896 -4.260 1.00 97.81 199 VAL A N 1
ATOM 1599 C CA . VAL A 1 199 ? 9.804 5.859 -3.530 1.00 97.81 199 VAL A CA 1
ATOM 1600 C C . VAL A 1 199 ? 10.338 7.291 -3.685 1.00 97.81 199 VAL A C 1
ATOM 1602 O O . VAL A 1 199 ? 9.526 8.210 -3.764 1.00 97.81 199 VAL A O 1
ATOM 1605 N N . GLU A 1 200 ? 11.659 7.506 -3.810 1.00 96.88 200 GLU A N 1
ATOM 1606 C CA . GLU A 1 200 ? 12.257 8.839 -4.043 1.00 96.88 200 GLU A CA 1
ATOM 1607 C C . GLU A 1 200 ? 11.821 9.466 -5.381 1.00 96.88 200 GLU A C 1
ATOM 1609 O O . GLU A 1 200 ? 11.997 10.665 -5.573 1.00 96.88 200 GLU A O 1
ATOM 1614 N N . ILE A 1 201 ? 11.223 8.699 -6.295 1.00 97.31 201 ILE A N 1
ATOM 1615 C CA . ILE A 1 201 ? 10.739 9.202 -7.589 1.00 97.31 201 ILE A CA 1
ATOM 1616 C C . ILE A 1 201 ? 9.396 9.917 -7.444 1.00 97.31 201 ILE A C 1
ATOM 1618 O O . ILE A 1 201 ? 9.074 10.771 -8.262 1.00 97.31 201 ILE A O 1
ATOM 1622 N N . LEU A 1 202 ? 8.627 9.644 -6.385 1.00 97.62 202 LEU A N 1
ATOM 1623 C CA . LEU A 1 202 ? 7.282 10.200 -6.204 1.00 97.62 202 LEU A CA 1
ATOM 1624 C C . LEU A 1 202 ? 7.189 11.736 -6.398 1.00 97.62 202 LEU A C 1
ATOM 1626 O O . LEU A 1 202 ? 6.261 12.162 -7.079 1.00 97.62 202 LEU A O 1
ATOM 1630 N N . PRO A 1 203 ? 8.117 12.579 -5.891 1.00 97.56 203 PRO A N 1
ATOM 1631 C CA . PRO A 1 203 ? 8.121 14.030 -6.137 1.00 97.56 203 PRO A CA 1
ATOM 1632 C C . PRO A 1 203 ? 8.290 14.464 -7.596 1.00 97.56 203 PRO A C 1
ATOM 1634 O O . PRO A 1 203 ? 8.015 15.615 -7.930 1.00 97.56 203 PRO A O 1
ATOM 1637 N N . ARG A 1 204 ? 8.793 13.575 -8.450 1.00 97.25 204 ARG A N 1
ATOM 1638 C CA . ARG A 1 204 ? 9.104 13.848 -9.858 1.00 97.25 204 ARG A CA 1
ATOM 1639 C C . ARG A 1 204 ? 7.934 13.518 -10.770 1.00 97.25 204 ARG A C 1
ATOM 1641 O O . ARG A 1 204 ? 7.868 14.050 -11.872 1.00 97.25 204 ARG A O 1
ATOM 1648 N N . LEU A 1 205 ? 7.003 12.690 -10.299 1.00 96.19 205 LEU A N 1
ATOM 1649 C CA . LEU A 1 205 ? 5.823 12.295 -11.055 1.00 96.19 205 LEU A CA 1
ATOM 1650 C C . LEU A 1 205 ? 4.811 13.443 -11.117 1.00 96.19 205 LEU A C 1
ATOM 1652 O O . LEU A 1 205 ? 4.359 13.943 -10.089 1.00 96.19 205 LEU A O 1
ATOM 1656 N N . ILE A 1 206 ? 4.397 13.805 -12.328 1.00 95.25 206 ILE A N 1
ATOM 1657 C CA . ILE A 1 206 ? 3.248 14.671 -12.573 1.00 95.25 206 ILE A CA 1
ATOM 1658 C C . ILE A 1 206 ? 2.020 13.776 -12.716 1.00 95.25 206 ILE A C 1
ATOM 1660 O O . ILE A 1 206 ? 1.791 13.161 -13.760 1.00 95.25 206 ILE A O 1
ATOM 1664 N N . ILE A 1 207 ? 1.238 13.695 -11.642 1.00 94.69 207 ILE A N 1
ATOM 1665 C CA . ILE A 1 207 ? -0.053 13.006 -11.624 1.00 94.69 207 ILE A CA 1
ATOM 1666 C C . ILE A 1 207 ? -1.132 14.024 -11.995 1.00 94.69 207 ILE A C 1
ATOM 1668 O O . ILE A 1 207 ? -1.220 15.088 -11.377 1.00 94.69 207 ILE A O 1
ATOM 1672 N N . HIS A 1 208 ? -1.966 13.691 -12.982 1.00 93.31 208 HIS A N 1
ATOM 1673 C CA . HIS A 1 208 ? -3.054 14.560 -13.434 1.00 93.31 208 HIS A CA 1
ATOM 1674 C C . HIS A 1 208 ? -3.956 14.999 -12.259 1.00 93.31 208 HIS A C 1
ATOM 1676 O O . HIS A 1 208 ? -4.271 14.206 -11.371 1.00 93.31 208 HIS A O 1
ATOM 1682 N N . GLU A 1 209 ? -4.419 16.253 -12.242 1.00 90.75 209 GLU A N 1
ATOM 1683 C CA . GLU A 1 209 ? -5.171 16.806 -11.099 1.00 90.75 209 GLU A CA 1
ATOM 1684 C C . GLU A 1 209 ? -6.487 16.059 -10.814 1.00 90.75 209 GLU A C 1
ATOM 1686 O O . GLU A 1 209 ? -6.843 15.820 -9.659 1.00 90.75 209 GLU A O 1
ATOM 1691 N N . GLU A 1 210 ? -7.160 15.620 -11.878 1.00 91.19 210 GLU A N 1
ATOM 1692 C CA . GLU A 1 210 ? -8.365 14.783 -11.844 1.00 91.19 210 GLU A CA 1
ATOM 1693 C C . GLU A 1 210 ? -8.086 13.280 -11.652 1.00 91.19 210 GLU A C 1
ATOM 1695 O O . GLU A 1 210 ? -8.983 12.464 -11.871 1.00 91.19 210 GLU A O 1
ATOM 1700 N N . ASN A 1 211 ? -6.859 12.871 -11.313 1.00 95.12 211 ASN A N 1
ATOM 1701 C CA . ASN A 1 211 ? -6.552 11.451 -11.188 1.00 95.12 211 ASN A CA 1
ATOM 1702 C C . ASN A 1 211 ? -7.369 10.799 -10.060 1.00 95.12 211 ASN A C 1
ATOM 1704 O O . ASN A 1 211 ? -7.345 11.240 -8.904 1.00 95.12 211 ASN A O 1
ATOM 1708 N N . GLU A 1 212 ? -8.065 9.715 -10.405 1.00 97.25 212 GLU A N 1
ATOM 1709 C CA . GLU A 1 212 ? -8.789 8.859 -9.469 1.00 97.25 212 GLU A CA 1
ATOM 1710 C C . GLU A 1 212 ? -8.077 7.512 -9.345 1.00 97.25 212 GLU A C 1
ATOM 1712 O O . GLU A 1 212 ? -8.427 6.528 -9.997 1.00 97.25 212 GLU A O 1
ATOM 1717 N N . MET A 1 213 ? -7.065 7.478 -8.484 1.00 98.12 213 MET A N 1
ATOM 1718 C CA . MET A 1 213 ? -6.242 6.303 -8.245 1.00 98.12 213 MET A CA 1
ATOM 1719 C C . MET A 1 213 ? -7.025 5.249 -7.455 1.00 98.12 213 MET A C 1
ATOM 1721 O O . MET A 1 213 ? -7.620 5.521 -6.407 1.00 98.12 213 MET A O 1
ATOM 1725 N N . GLU A 1 214 ? -7.017 4.014 -7.939 1.00 98.62 214 GLU A N 1
ATOM 1726 C CA . GLU A 1 214 ? -7.538 2.859 -7.218 1.00 98.62 214 GLU A CA 1
ATOM 1727 C C . GLU A 1 214 ? -6.616 2.450 -6.074 1.00 98.62 214 GLU A C 1
ATOM 1729 O O . GLU A 1 214 ? -7.117 2.163 -4.988 1.00 98.62 214 GLU A O 1
ATOM 1734 N N . GLU A 1 215 ? -5.298 2.473 -6.284 1.00 98.81 215 GLU A N 1
ATOM 1735 C CA . GLU A 1 215 ? -4.326 2.034 -5.282 1.00 98.81 215 GLU A CA 1
ATOM 1736 C C . GLU A 1 215 ? -3.001 2.804 -5.333 1.00 98.81 215 GLU A C 1
ATOM 1738 O O . GLU A 1 215 ? -2.398 2.947 -6.392 1.00 98.81 215 GLU A O 1
ATOM 1743 N N . LEU A 1 216 ? -2.543 3.250 -4.161 1.00 98.69 216 LEU A N 1
ATOM 1744 C CA . LEU A 1 216 ? -1.201 3.762 -3.894 1.00 98.69 216 LEU A CA 1
ATOM 1745 C C . LEU A 1 216 ? -0.547 2.879 -2.817 1.00 98.69 216 LEU A C 1
ATOM 1747 O O . LEU A 1 216 ? -0.932 2.973 -1.645 1.00 98.69 216 LEU A O 1
ATOM 1751 N N . ASP A 1 217 ? 0.418 2.033 -3.191 1.00 98.81 217 ASP A N 1
ATOM 1752 C CA . ASP A 1 217 ? 1.210 1.211 -2.255 1.00 98.81 217 ASP A CA 1
ATOM 1753 C C . ASP A 1 217 ? 2.670 1.681 -2.250 1.00 98.81 217 ASP A C 1
ATOM 1755 O O . ASP A 1 217 ? 3.369 1.634 -3.262 1.00 98.81 217 ASP A O 1
ATOM 1759 N N . LEU A 1 218 ? 3.128 2.177 -1.097 1.00 98.56 218 LEU A N 1
ATOM 1760 C CA . LEU A 1 218 ? 4.495 2.656 -0.903 1.00 98.56 218 LEU A CA 1
ATOM 1761 C C . LEU A 1 218 ? 5.176 1.845 0.200 1.00 98.56 218 LEU A C 1
ATOM 1763 O O . LEU A 1 218 ? 4.729 1.851 1.356 1.00 98.56 218 LEU A O 1
ATOM 1767 N N . ARG A 1 219 ? 6.332 1.243 -0.101 1.00 97.88 219 ARG A N 1
ATOM 1768 C CA . ARG A 1 219 ? 7.097 0.443 0.872 1.00 97.88 219 ARG A CA 1
ATOM 1769 C C . ARG A 1 219 ? 8.590 0.728 0.838 1.00 97.88 219 ARG A C 1
ATOM 1771 O O . ARG A 1 219 ? 9.218 0.658 -0.209 1.00 97.88 219 ARG A O 1
ATOM 1778 N N . THR A 1 220 ? 9.205 0.954 1.999 1.00 96.25 220 THR A N 1
ATOM 1779 C CA . THR A 1 220 ? 10.646 1.235 2.040 1.00 96.25 220 THR A CA 1
ATOM 1780 C C . THR A 1 220 ? 11.281 0.863 3.380 1.00 96.25 220 THR A C 1
ATOM 1782 O O . THR A 1 220 ? 10.837 1.298 4.442 1.00 96.25 220 THR A O 1
ATOM 1785 N N . GLY A 1 221 ? 12.337 0.048 3.334 1.00 94.88 221 GLY A N 1
ATOM 1786 C CA . GLY A 1 221 ? 13.021 -0.478 4.523 1.00 94.88 221 GLY A CA 1
ATOM 1787 C C . GLY A 1 221 ? 14.025 0.488 5.160 1.00 94.88 221 GLY A C 1
ATOM 1788 O O . GLY A 1 221 ? 14.423 0.273 6.307 1.00 94.88 221 GLY A O 1
ATOM 1789 N N . PHE A 1 222 ? 14.385 1.580 4.468 1.00 93.31 222 PHE A N 1
ATOM 1790 C CA . PHE A 1 222 ? 15.447 2.501 4.885 1.00 93.31 222 PHE A CA 1
ATOM 1791 C C . PHE A 1 222 ? 15.019 3.961 4.832 1.00 93.31 222 PHE A C 1
ATOM 1793 O O . PHE A 1 222 ? 14.377 4.411 3.891 1.00 93.31 222 PHE A O 1
ATOM 1800 N N . LEU A 1 223 ? 15.459 4.744 5.820 1.00 92.50 223 LEU A N 1
ATOM 1801 C CA . LEU A 1 223 ? 15.186 6.183 5.868 1.00 92.50 223 LEU A CA 1
ATOM 1802 C C . LEU A 1 223 ? 15.826 6.939 4.698 1.00 92.50 223 LEU A C 1
ATOM 1804 O O . LEU A 1 223 ? 15.255 7.917 4.223 1.00 92.50 223 LEU A O 1
ATOM 1808 N N . GLY A 1 224 ? 17.000 6.478 4.248 1.00 92.38 224 GLY A N 1
ATOM 1809 C CA . GLY A 1 224 ? 17.732 7.070 3.128 1.00 92.38 224 GLY A CA 1
ATOM 1810 C C . GLY A 1 224 ? 16.849 7.237 1.892 1.00 92.38 224 GLY A C 1
ATOM 1811 O O . GLY A 1 224 ? 16.860 8.320 1.317 1.00 92.38 224 GLY A O 1
ATOM 1812 N N . GLN A 1 225 ? 16.005 6.231 1.627 1.00 93.56 225 GLN A N 1
ATOM 1813 C CA . GLN A 1 225 ? 15.091 6.082 0.486 1.00 93.56 225 GLN A CA 1
ATOM 1814 C C . GLN A 1 225 ? 13.920 7.082 0.456 1.00 93.56 225 GLN A C 1
ATOM 1816 O O . GLN A 1 225 ? 13.065 7.002 -0.416 1.00 93.56 225 GLN A O 1
ATOM 1821 N N . ILE A 1 226 ? 13.811 7.990 1.431 1.00 96.12 226 ILE A N 1
ATOM 1822 C CA . ILE A 1 226 ? 12.754 9.020 1.466 1.00 96.12 226 ILE A CA 1
ATOM 1823 C C . ILE A 1 226 ? 13.277 10.386 1.922 1.00 96.12 226 ILE A C 1
ATOM 1825 O O . ILE A 1 226 ? 12.495 11.279 2.246 1.00 96.12 226 ILE A O 1
ATOM 1829 N N . THR A 1 227 ? 14.598 10.565 1.999 1.00 95.19 227 THR A N 1
ATOM 1830 C CA . THR A 1 227 ? 15.208 11.745 2.639 1.00 95.19 227 THR A CA 1
ATOM 1831 C C . THR A 1 227 ? 14.785 13.053 1.974 1.00 95.19 227 THR A C 1
ATOM 1833 O O . THR A 1 227 ? 14.504 14.029 2.670 1.00 95.19 227 THR A O 1
ATOM 1836 N N . GLU A 1 228 ? 14.712 13.074 0.642 1.00 95.50 228 GLU A N 1
ATOM 1837 C CA . GLU A 1 228 ? 14.265 14.237 -0.128 1.00 95.50 228 GLU A CA 1
ATOM 1838 C C . GLU A 1 228 ? 12.804 14.587 0.181 1.00 95.50 228 GLU A C 1
ATOM 1840 O O . GLU A 1 228 ? 12.507 15.722 0.556 1.00 95.50 228 GLU A O 1
ATOM 1845 N N . ILE A 1 229 ? 11.917 13.588 0.157 1.00 97.38 229 ILE A N 1
ATOM 1846 C CA . ILE A 1 229 ? 10.488 13.750 0.456 1.00 97.38 229 ILE A CA 1
ATOM 1847 C C . ILE A 1 229 ? 10.271 14.344 1.849 1.00 97.38 229 ILE A C 1
ATOM 1849 O O . ILE A 1 229 ? 9.428 15.220 2.049 1.00 97.38 229 ILE A O 1
ATOM 1853 N N . LEU A 1 230 ? 11.055 13.913 2.839 1.00 96.38 230 LEU A N 1
ATOM 1854 C CA . LEU A 1 230 ? 10.922 14.417 4.206 1.00 96.38 230 LEU A CA 1
ATOM 1855 C C . LEU A 1 230 ? 11.278 15.901 4.350 1.00 96.38 230 LEU A C 1
ATOM 1857 O O . LEU A 1 230 ? 10.774 16.543 5.275 1.00 96.38 230 LEU A O 1
ATOM 1861 N N . ARG A 1 231 ? 12.091 16.456 3.442 1.00 96.88 231 ARG A N 1
ATOM 1862 C CA . ARG A 1 231 ? 12.418 17.893 3.398 1.00 96.88 231 ARG A CA 1
ATOM 1863 C C . ARG A 1 231 ? 11.300 18.731 2.780 1.00 96.88 231 ARG A C 1
ATOM 1865 O O . ARG A 1 231 ? 11.282 19.945 2.970 1.00 96.88 231 ARG A O 1
ATOM 1872 N N . MET A 1 232 ? 10.366 18.104 2.068 1.00 97.25 232 MET A N 1
ATOM 1873 C CA . MET A 1 232 ? 9.255 18.803 1.436 1.00 97.25 232 MET A CA 1
ATOM 1874 C C . MET A 1 232 ? 8.247 19.319 2.473 1.00 97.25 232 MET A C 1
ATOM 1876 O O . MET A 1 232 ? 8.143 18.821 3.602 1.00 97.25 232 MET A O 1
ATOM 1880 N N . LYS A 1 233 ? 7.463 20.330 2.090 1.00 97.69 233 LYS A N 1
ATOM 1881 C CA . LYS A 1 233 ? 6.372 20.853 2.926 1.00 97.69 233 LYS A CA 1
ATOM 1882 C C . LYS A 1 233 ? 5.233 19.832 3.025 1.00 97.69 233 LYS A C 1
ATOM 1884 O O . LYS A 1 233 ? 5.064 18.982 2.152 1.00 97.69 233 LYS A O 1
ATOM 1889 N N . ASN A 1 234 ? 4.432 19.907 4.083 1.00 97.50 234 ASN A N 1
ATOM 1890 C CA . ASN A 1 234 ? 3.247 19.055 4.203 1.00 97.50 234 ASN A CA 1
ATOM 1891 C C . ASN A 1 234 ? 2.266 19.347 3.052 1.00 97.50 234 ASN A C 1
ATOM 1893 O O . ASN A 1 234 ? 2.141 20.499 2.636 1.00 97.50 234 ASN A O 1
ATOM 1897 N N . LYS A 1 235 ? 1.587 18.309 2.548 1.00 97.19 235 LYS A N 1
ATOM 1898 C CA . LYS A 1 235 ? 0.642 18.366 1.411 1.00 97.19 235 LYS A CA 1
ATOM 1899 C C . LYS A 1 235 ? 1.232 18.867 0.083 1.00 97.19 235 LYS A C 1
ATOM 1901 O O . LYS A 1 235 ? 0.480 19.320 -0.773 1.00 97.19 235 LYS A O 1
ATOM 1906 N N . SER A 1 236 ? 2.553 18.824 -0.084 1.00 96.94 236 SER A N 1
ATOM 1907 C CA . SER A 1 236 ? 3.207 19.253 -1.330 1.00 96.94 236 SER A CA 1
ATOM 1908 C C . SER A 1 236 ? 3.266 18.162 -2.402 1.00 96.94 236 SER A C 1
ATOM 1910 O O . SER A 1 236 ? 3.450 18.491 -3.567 1.00 96.94 236 SER A O 1
ATOM 1912 N N . LEU A 1 237 ? 3.076 16.891 -2.030 1.00 96.81 237 LEU A N 1
ATOM 1913 C CA . LEU A 1 237 ? 3.007 15.764 -2.962 1.00 96.81 237 LEU A CA 1
ATOM 1914 C C . LEU A 1 237 ? 1.557 15.475 -3.337 1.00 96.81 237 LEU A C 1
ATOM 1916 O O . LEU A 1 237 ? 0.869 14.742 -2.628 1.00 96.81 237 LEU A O 1
ATOM 1920 N N . TRP A 1 238 ? 1.075 16.075 -4.419 1.00 96.81 238 TRP A N 1
ATOM 1921 C CA . TRP A 1 238 ? -0.295 15.869 -4.880 1.00 96.81 238 TRP A CA 1
ATOM 1922 C C . TRP A 1 238 ? -0.492 14.467 -5.471 1.00 96.81 238 TRP A C 1
ATOM 1924 O O . TRP A 1 238 ? 0.219 14.077 -6.390 1.00 96.81 238 TRP A O 1
ATOM 1934 N N . VAL A 1 239 ? -1.481 13.724 -4.963 1.00 96.94 239 VAL A N 1
ATOM 1935 C CA . VAL A 1 239 ? -1.825 12.368 -5.446 1.00 96.94 239 VAL A CA 1
ATOM 1936 C C . VAL A 1 239 ? -3.287 12.233 -5.896 1.00 96.94 239 VAL A C 1
ATOM 1938 O O . VAL A 1 239 ? -3.745 11.133 -6.196 1.00 96.94 239 VAL A O 1
ATOM 1941 N N . GLY A 1 240 ? -4.040 13.338 -5.950 1.00 96.06 240 GLY A N 1
ATOM 1942 C CA . GLY A 1 240 ? -5.435 13.346 -6.403 1.00 96.06 240 GLY A CA 1
ATOM 1943 C C . GLY A 1 240 ? -6.405 12.657 -5.433 1.00 96.06 240 GLY A C 1
ATOM 1944 O O . GLY A 1 240 ? -6.352 12.872 -4.213 1.00 96.06 240 GLY A O 1
ATOM 1945 N N . LYS A 1 241 ? -7.342 11.869 -5.976 1.00 98.12 241 LYS A N 1
ATOM 1946 C CA . LYS A 1 241 ? -8.220 10.976 -5.200 1.00 98.12 241 LYS A CA 1
ATOM 1947 C C . LYS A 1 241 ? -7.601 9.578 -5.164 1.00 98.12 241 LYS A C 1
ATOM 1949 O O . LYS A 1 241 ? -7.195 9.069 -6.200 1.00 98.12 241 LYS A O 1
ATOM 1954 N N . VAL A 1 242 ? -7.574 8.942 -3.995 1.00 98.50 242 VAL A N 1
ATOM 1955 C CA . VAL A 1 242 ? -6.990 7.608 -3.786 1.00 98.50 242 VAL A CA 1
ATOM 1956 C C . VAL A 1 242 ? -8.007 6.720 -3.072 1.00 98.50 242 VAL A C 1
ATOM 1958 O O . VAL A 1 242 ? -8.430 7.041 -1.961 1.00 98.50 242 VAL A O 1
ATOM 1961 N N . LYS A 1 243 ? -8.402 5.598 -3.686 1.00 98.75 243 LYS A N 1
ATOM 1962 C CA . LYS A 1 243 ? -9.334 4.634 -3.073 1.00 98.75 243 LYS A CA 1
ATOM 1963 C C . LYS A 1 243 ? -8.630 3.750 -2.040 1.00 98.75 243 LYS A C 1
ATOM 1965 O O . LYS A 1 243 ? -9.201 3.516 -0.978 1.00 98.75 243 LYS A O 1
ATOM 1970 N N . VAL A 1 244 ? -7.422 3.265 -2.315 1.00 98.88 244 VAL A N 1
ATOM 1971 C CA . VAL A 1 244 ? -6.640 2.417 -1.399 1.00 98.88 244 VAL A CA 1
ATOM 1972 C C . VAL A 1 244 ? -5.267 3.037 -1.176 1.00 98.88 244 VAL A C 1
ATOM 1974 O O . VAL A 1 244 ? -4.513 3.209 -2.125 1.00 98.88 244 VAL A O 1
ATOM 1977 N N . LEU A 1 245 ? -4.936 3.357 0.074 1.00 98.75 245 LEU A N 1
ATOM 1978 C CA . LEU A 1 245 ? -3.612 3.833 0.469 1.00 98.75 245 LEU A CA 1
ATOM 1979 C C . LEU A 1 245 ? -2.960 2.832 1.423 1.00 98.75 245 LEU A C 1
ATOM 1981 O O . LEU A 1 245 ? -3.473 2.593 2.521 1.00 98.75 245 LEU A O 1
ATOM 1985 N N . LYS A 1 246 ? -1.814 2.287 1.016 1.00 98.81 246 LYS A N 1
ATOM 1986 C CA . LYS A 1 246 ? -0.981 1.389 1.819 1.00 98.81 246 LYS A CA 1
ATOM 1987 C C . LYS A 1 246 ? 0.389 2.022 2.025 1.00 98.81 246 LYS A C 1
ATOM 1989 O O . LYS A 1 246 ? 1.106 2.286 1.066 1.00 98.81 246 LYS A O 1
ATOM 1994 N N . LEU A 1 247 ? 0.756 2.265 3.281 1.00 98.50 247 LEU A N 1
ATOM 1995 C CA . LEU A 1 247 ? 2.093 2.743 3.644 1.00 98.50 247 LEU A CA 1
ATOM 1996 C C . LEU A 1 247 ? 2.729 1.769 4.633 1.00 98.50 247 LEU A C 1
ATOM 1998 O O . LEU A 1 247 ? 2.170 1.497 5.701 1.00 98.50 247 LEU A O 1
ATOM 2002 N N . ARG A 1 248 ? 3.908 1.258 4.283 1.00 97.81 248 ARG A N 1
ATOM 2003 C CA . ARG A 1 248 ? 4.649 0.282 5.085 1.00 97.81 248 ARG A CA 1
ATOM 2004 C C . ARG A 1 248 ? 6.039 0.793 5.440 1.00 97.81 248 ARG A C 1
ATOM 2006 O O . ARG A 1 248 ? 6.733 1.394 4.619 1.00 97.81 248 ARG A O 1
ATOM 2013 N N . ASP A 1 249 ? 6.476 0.473 6.651 1.00 96.56 249 ASP A N 1
ATOM 2014 C CA . ASP A 1 249 ? 7.825 0.752 7.129 1.00 96.56 249 ASP A CA 1
ATOM 2015 C C . ASP A 1 249 ? 8.116 2.272 7.151 1.00 96.56 249 ASP A C 1
ATOM 2017 O O . ASP A 1 249 ? 7.371 3.048 7.757 1.00 96.56 249 ASP A O 1
ATOM 2021 N N . HIS A 1 250 ? 9.208 2.740 6.538 1.00 96.75 250 HIS A N 1
ATOM 2022 C CA . HIS A 1 250 ? 9.574 4.159 6.583 1.00 96.75 250 HIS A CA 1
ATOM 2023 C C . HIS A 1 250 ? 8.629 5.062 5.772 1.00 96.75 250 HIS A C 1
ATOM 2025 O O . HIS A 1 250 ? 8.567 6.259 6.071 1.00 96.75 250 HIS A O 1
ATOM 2031 N N . THR A 1 251 ? 7.872 4.539 4.795 1.00 97.56 251 THR A N 1
ATOM 2032 C CA . THR A 1 251 ? 6.998 5.367 3.930 1.00 97.56 251 THR A CA 1
ATOM 2033 C C . THR A 1 251 ? 5.852 6.005 4.692 1.00 97.56 251 THR A C 1
ATOM 2035 O O . THR A 1 251 ? 5.324 7.024 4.260 1.00 97.56 251 THR A O 1
ATOM 2038 N N . ILE A 1 252 ? 5.525 5.501 5.880 1.00 97.94 252 ILE A N 1
ATOM 2039 C CA . ILE A 1 252 ? 4.569 6.139 6.784 1.00 97.94 252 ILE A CA 1
ATOM 2040 C C . ILE A 1 252 ? 4.936 7.607 7.036 1.00 97.94 252 ILE A C 1
ATOM 2042 O O . ILE A 1 252 ? 4.047 8.457 7.053 1.00 97.94 252 ILE A O 1
ATOM 2046 N N . LYS A 1 253 ? 6.232 7.948 7.121 1.00 97.62 253 LYS A N 1
ATOM 2047 C CA . LYS A 1 253 ? 6.704 9.337 7.297 1.00 97.62 253 LYS A CA 1
ATOM 2048 C C . LYS A 1 253 ? 6.322 10.278 6.150 1.00 97.62 253 LYS A C 1
ATOM 2050 O O . LYS A 1 253 ? 6.373 11.491 6.340 1.00 97.62 253 LYS A O 1
ATOM 2055 N N . ILE A 1 254 ? 5.952 9.738 4.988 1.00 98.12 254 ILE A N 1
ATOM 2056 C CA . ILE A 1 254 ? 5.491 10.498 3.820 1.00 98.12 254 ILE A CA 1
ATOM 2057 C C . ILE A 1 254 ? 4.031 10.930 3.989 1.00 98.12 254 ILE A C 1
ATOM 2059 O O . ILE A 1 254 ? 3.627 11.907 3.370 1.00 98.12 254 ILE A O 1
ATOM 2063 N N . LEU A 1 255 ? 3.242 10.290 4.859 1.00 98.31 255 LEU A N 1
ATOM 2064 C CA . LEU A 1 255 ? 1.809 10.571 4.989 1.00 98.31 255 LEU A CA 1
ATOM 2065 C C . LEU A 1 255 ? 1.469 12.073 5.151 1.00 98.31 255 LEU A C 1
ATOM 2067 O O . LEU A 1 255 ? 0.591 12.540 4.428 1.00 98.31 255 LEU A O 1
ATOM 2071 N N . PRO A 1 256 ? 2.156 12.877 5.995 1.00 98.19 256 PRO A N 1
ATOM 2072 C CA . PRO A 1 256 ? 1.894 14.321 6.084 1.00 98.19 256 PRO A CA 1
ATOM 2073 C C . PRO A 1 256 ? 2.262 15.108 4.813 1.00 98.19 256 PRO A C 1
ATOM 2075 O O . PRO A 1 256 ? 1.799 16.235 4.619 1.00 98.19 256 PRO A O 1
ATOM 2078 N N . LYS A 1 257 ? 3.128 14.552 3.960 1.00 98.19 257 LYS A N 1
ATOM 2079 C CA . LYS A 1 257 ? 3.592 15.157 2.703 1.00 98.19 257 LYS A CA 1
ATOM 2080 C C . LYS A 1 257 ? 2.594 14.958 1.567 1.00 98.19 257 LYS A C 1
ATOM 2082 O O . LYS A 1 257 ? 2.544 15.814 0.687 1.00 98.19 257 LYS A O 1
ATOM 2087 N N . LEU A 1 258 ? 1.779 13.903 1.629 1.00 98.00 258 LEU A N 1
ATOM 2088 C CA . LEU A 1 258 ? 0.738 13.625 0.642 1.00 98.00 258 LEU A CA 1
ATOM 2089 C C . LEU A 1 258 ? -0.386 14.670 0.705 1.00 98.00 258 LEU A C 1
ATOM 2091 O O . LEU A 1 258 ? -0.928 14.989 1.767 1.00 98.00 258 LEU A O 1
ATOM 2095 N N . GLY A 1 259 ? -0.724 15.219 -0.455 1.00 96.94 259 GLY A N 1
ATOM 2096 C CA . GLY A 1 259 ? -1.858 16.092 -0.704 1.00 96.94 259 GLY A CA 1
ATOM 2097 C C . GLY A 1 259 ? -2.962 15.309 -1.406 1.00 96.94 259 GLY A C 1
ATOM 2098 O O . GLY A 1 259 ? -2.775 14.826 -2.519 1.00 96.94 259 GLY A O 1
ATOM 2099 N N . PHE A 1 260 ? -4.117 15.205 -0.751 1.00 97.06 260 PHE A N 1
ATOM 2100 C CA . PHE A 1 260 ? -5.309 14.565 -1.305 1.00 97.06 260 PHE A CA 1
ATOM 2101 C C . PHE A 1 260 ? -6.342 15.606 -1.716 1.00 97.06 260 PHE A C 1
ATOM 2103 O O . PHE A 1 260 ? -6.451 16.674 -1.099 1.00 97.06 260 PHE A O 1
ATOM 2110 N N . HIS A 1 261 ? -7.179 15.244 -2.682 1.00 96.75 261 HIS A N 1
ATOM 2111 C CA . HIS A 1 261 ? -8.341 16.042 -3.044 1.00 96.75 261 HIS A CA 1
ATOM 2112 C C . HIS A 1 261 ? -9.293 16.254 -1.849 1.00 96.75 261 HIS A C 1
ATOM 2114 O O . HIS A 1 261 ? -9.453 15.401 -0.971 1.00 96.75 261 HIS A O 1
ATOM 2120 N N . LYS A 1 262 ? -9.968 17.411 -1.804 1.00 95.50 262 LYS A N 1
ATOM 2121 C CA . LYS A 1 262 ? -10.909 17.769 -0.720 1.00 95.50 262 LYS A CA 1
ATOM 2122 C C . LYS A 1 262 ? -12.081 16.785 -0.585 1.00 95.50 262 LYS A C 1
ATOM 2124 O O . LYS A 1 262 ? -12.592 16.585 0.508 1.00 95.50 262 LYS A O 1
ATOM 2129 N N . GLU A 1 263 ? -12.474 16.155 -1.687 1.00 96.06 263 GLU A N 1
ATOM 2130 C CA . GLU A 1 263 ? -13.552 15.156 -1.762 1.00 96.06 263 GLU A CA 1
ATOM 2131 C C . GLU A 1 263 ? -13.017 13.718 -1.770 1.00 96.06 263 GLU A C 1
ATOM 2133 O O . GLU A 1 263 ? -13.693 12.814 -2.250 1.00 96.06 263 GLU A O 1
ATOM 2138 N N . ASN A 1 264 ? -11.793 13.488 -1.288 1.00 97.62 264 ASN A N 1
ATOM 2139 C CA . ASN A 1 264 ? -11.224 12.148 -1.260 1.00 97.62 264 ASN A CA 1
ATOM 2140 C C . ASN A 1 264 ? -12.084 11.181 -0.422 1.00 97.62 264 ASN A C 1
ATOM 2142 O O . ASN A 1 264 ? -12.444 11.480 0.724 1.00 97.62 264 ASN A O 1
ATOM 2146 N N . GLN A 1 265 ? -12.400 10.023 -1.003 1.00 98.12 265 GLN A N 1
ATOM 2147 C CA . GLN A 1 265 ? -13.149 8.939 -0.370 1.00 98.12 265 GLN A CA 1
ATOM 2148 C C . GLN A 1 265 ? -12.327 7.652 -0.479 1.00 98.12 265 GLN A C 1
ATOM 2150 O O . GLN A 1 265 ? -12.341 6.978 -1.509 1.00 98.12 265 GLN A O 1
ATOM 2155 N N . MET A 1 266 ? -11.584 7.335 0.580 1.00 98.56 266 MET A N 1
ATOM 2156 C CA . MET A 1 266 ? -10.781 6.120 0.666 1.00 98.56 266 MET A CA 1
ATOM 2157 C C . MET A 1 266 ? -11.669 4.937 1.043 1.00 98.56 266 MET A C 1
ATOM 2159 O O . MET A 1 266 ? -12.366 4.970 2.058 1.00 98.56 266 MET A O 1
ATOM 2163 N N . LYS A 1 267 ? -11.573 3.858 0.272 1.00 98.69 267 LYS A N 1
ATOM 2164 C CA . LYS A 1 267 ? -12.039 2.531 0.676 1.00 98.69 267 LYS A CA 1
ATOM 2165 C C . LYS A 1 267 ? -11.162 1.964 1.788 1.00 98.69 267 LYS A C 1
ATOM 2167 O O . LYS A 1 267 ? -11.673 1.427 2.762 1.00 98.69 267 LYS A O 1
ATOM 2172 N N . VAL A 1 268 ? -9.838 2.089 1.667 1.00 98.81 268 VAL A N 1
ATOM 2173 C CA . VAL A 1 268 ? -8.893 1.529 2.644 1.00 98.81 268 VAL A CA 1
ATOM 2174 C C . VAL A 1 268 ? -7.739 2.490 2.898 1.00 98.81 268 VAL A C 1
ATOM 2176 O O . VAL A 1 268 ? -7.073 2.926 1.962 1.00 98.81 268 VAL A O 1
ATOM 2179 N N . LEU A 1 269 ? -7.471 2.760 4.173 1.00 98.75 269 LEU A N 1
ATOM 2180 C CA . LEU A 1 269 ? -6.219 3.331 4.661 1.00 98.75 269 LEU A CA 1
ATOM 2181 C C . LEU A 1 269 ? -5.541 2.297 5.564 1.00 98.75 269 LEU A C 1
ATOM 2183 O O . LEU A 1 269 ? -6.046 2.017 6.651 1.00 98.75 269 LEU A O 1
ATOM 2187 N N . SER A 1 270 ? -4.420 1.735 5.112 1.00 98.75 270 SER A N 1
ATOM 2188 C CA . SER A 1 270 ? -3.681 0.689 5.829 1.00 98.75 270 SER A CA 1
ATOM 2189 C C . SER A 1 270 ? -2.248 1.139 6.103 1.00 98.75 270 SER A C 1
ATOM 2191 O O . SER A 1 270 ? -1.477 1.403 5.176 1.00 98.75 270 SER A O 1
ATOM 2193 N N . LEU A 1 271 ? -1.897 1.267 7.385 1.00 98.50 271 LEU A N 1
ATOM 2194 C CA . LEU A 1 271 ? -0.575 1.705 7.835 1.00 98.50 271 LEU A CA 1
ATOM 2195 C C . LEU A 1 271 ? 0.075 0.601 8.679 1.00 98.50 271 LEU A C 1
ATOM 2197 O O . LEU A 1 271 ? -0.519 0.116 9.643 1.00 98.50 271 LEU A O 1
ATOM 2201 N N . PHE A 1 272 ? 1.318 0.234 8.355 1.00 97.44 272 PHE A N 1
ATOM 2202 C CA . PHE A 1 272 ? 2.056 -0.806 9.079 1.00 97.44 272 PHE A CA 1
ATOM 2203 C C . PHE A 1 272 ? 3.523 -0.429 9.334 1.00 97.44 272 PHE A C 1
ATOM 2205 O O . PHE A 1 272 ? 4.282 -0.187 8.399 1.00 97.44 272 PHE A O 1
ATOM 2212 N N . THR A 1 273 ? 3.942 -0.434 10.601 1.00 95.56 273 THR A N 1
ATOM 2213 C CA . THR A 1 273 ? 5.358 -0.445 10.999 1.00 95.56 273 THR A CA 1
ATOM 2214 C C . THR A 1 273 ? 5.518 -1.057 12.383 1.00 95.56 273 THR A C 1
ATOM 2216 O O . THR A 1 273 ? 4.737 -0.771 13.294 1.00 95.56 273 THR A O 1
ATOM 2219 N N . ASP A 1 274 ? 6.567 -1.854 12.549 1.00 91.31 274 ASP A N 1
ATOM 2220 C CA . ASP A 1 274 ? 6.978 -2.459 13.813 1.00 91.31 274 ASP A CA 1
ATOM 2221 C C . ASP A 1 274 ? 8.113 -1.686 14.516 1.00 91.31 274 ASP A C 1
ATOM 2223 O O . ASP A 1 274 ? 8.524 -2.056 15.617 1.00 91.31 274 ASP A O 1
ATOM 2227 N N . LYS A 1 275 ? 8.616 -0.593 13.920 1.00 93.06 275 LYS A N 1
ATOM 2228 C CA . LYS A 1 275 ? 9.732 0.196 14.464 1.00 93.06 275 LYS A CA 1
ATOM 2229 C C . LYS A 1 275 ? 9.286 1.572 14.978 1.00 93.06 275 LYS A C 1
ATOM 2231 O O . LYS A 1 275 ? 8.864 2.415 14.180 1.00 93.06 275 LYS A O 1
ATOM 2236 N N . PRO A 1 276 ? 9.501 1.885 16.275 1.00 88.38 276 PRO A N 1
ATOM 2237 C CA . PRO A 1 276 ? 9.169 3.187 16.870 1.00 88.38 276 PRO A CA 1
ATOM 2238 C C . PRO A 1 276 ? 9.770 4.393 16.143 1.00 88.38 276 PRO A C 1
ATOM 2240 O O . PRO A 1 276 ? 9.120 5.422 15.955 1.00 88.38 276 PRO A O 1
ATOM 2243 N N . SER A 1 277 ? 11.010 4.261 15.662 1.00 90.44 277 SER A N 1
ATOM 2244 C CA . SER A 1 277 ? 11.730 5.333 14.963 1.00 90.44 277 SER A CA 1
ATOM 2245 C C . SER A 1 277 ? 11.060 5.769 13.652 1.00 90.44 277 SER A C 1
ATOM 2247 O O . SER A 1 277 ? 11.421 6.812 13.084 1.00 90.44 277 SER A O 1
ATOM 2249 N N . TYR A 1 278 ? 10.090 4.998 13.148 1.00 90.69 278 TYR A N 1
ATOM 2250 C CA . TYR A 1 278 ? 9.438 5.261 11.870 1.00 90.69 278 TYR A CA 1
ATOM 2251 C C . TYR A 1 278 ? 8.302 6.273 11.981 1.00 90.69 278 TYR A C 1
ATOM 2253 O O . TYR A 1 278 ? 7.967 6.883 10.976 1.00 90.69 278 TYR A O 1
ATOM 2261 N N . ILE A 1 279 ? 7.785 6.553 13.178 1.00 92.12 279 ILE A N 1
ATOM 2262 C CA . ILE A 1 279 ? 6.684 7.515 13.341 1.00 92.12 279 ILE A CA 1
ATOM 2263 C C . ILE A 1 279 ? 7.083 8.810 14.053 1.00 92.12 279 ILE A C 1
ATOM 2265 O O . ILE A 1 279 ? 6.285 9.736 14.089 1.00 92.12 279 ILE A O 1
ATOM 2269 N N . VAL A 1 280 ? 8.313 8.917 14.575 1.00 92.31 280 VAL A N 1
ATOM 2270 C CA . VAL A 1 280 ? 8.773 10.067 15.387 1.00 92.31 280 VAL A CA 1
ATOM 2271 C C . VAL A 1 280 ? 8.502 11.419 14.718 1.00 92.31 280 VAL A C 1
ATOM 2273 O O . VAL A 1 280 ? 8.168 12.388 15.395 1.00 92.31 280 VAL A O 1
ATOM 2276 N N . SER A 1 281 ? 8.637 11.502 13.391 1.00 91.44 281 SER A N 1
ATOM 2277 C CA . SER A 1 281 ? 8.332 12.726 12.642 1.00 91.44 281 SER A CA 1
ATOM 2278 C C . SER A 1 281 ? 6.842 13.067 12.654 1.00 91.44 281 SER A C 1
ATOM 2280 O O . SER A 1 281 ? 6.499 14.235 12.765 1.00 91.44 281 SER A O 1
ATOM 2282 N N . ILE A 1 282 ? 5.969 12.062 12.591 1.00 94.81 282 ILE A N 1
ATOM 2283 C CA . ILE A 1 282 ? 4.510 12.223 12.604 1.00 94.81 282 ILE A CA 1
ATOM 2284 C C . ILE A 1 282 ? 4.001 12.501 14.016 1.00 94.81 282 ILE A C 1
ATOM 2286 O O . ILE A 1 282 ? 3.075 13.284 14.187 1.00 94.81 282 ILE A O 1
ATOM 2290 N N . SER A 1 283 ? 4.616 11.929 15.052 1.00 91.19 283 SER A N 1
ATOM 2291 C CA . SER A 1 283 ? 4.221 12.192 16.444 1.00 91.19 283 SER A CA 1
ATOM 2292 C C . SER A 1 283 ? 4.338 13.676 16.820 1.00 91.19 283 SER A C 1
ATOM 2294 O O . SER A 1 283 ? 3.620 14.138 17.706 1.00 91.19 283 SER A O 1
ATOM 2296 N N . ARG A 1 284 ? 5.206 14.425 16.124 1.00 94.12 284 ARG A N 1
ATOM 2297 C CA . ARG A 1 284 ? 5.387 15.880 16.272 1.00 94.12 284 ARG A CA 1
ATOM 2298 C C . ARG A 1 284 ? 4.337 16.714 15.540 1.00 94.12 284 ARG A C 1
ATOM 2300 O O . ARG A 1 284 ? 4.247 17.907 15.799 1.00 94.12 284 ARG A O 1
ATOM 2307 N N . GLU A 1 285 ? 3.576 16.112 14.631 1.00 96.31 285 GLU A N 1
ATOM 2308 C CA . GLU A 1 285 ? 2.481 16.796 13.953 1.00 96.31 285 GLU A CA 1
ATOM 2309 C C . GLU A 1 285 ? 1.369 17.137 14.952 1.00 96.31 285 GLU A C 1
ATOM 2311 O O . GLU A 1 285 ? 1.153 16.439 15.949 1.00 96.31 285 GLU A O 1
ATOM 2316 N N . GLU A 1 286 ? 0.633 18.208 14.682 1.00 96.62 286 GLU A N 1
ATOM 2317 C CA . GLU A 1 286 ? -0.537 18.562 15.480 1.00 96.62 286 GLU A CA 1
ATOM 2318 C C . GLU A 1 286 ? -1.649 17.512 15.330 1.00 96.62 286 GLU A C 1
ATOM 2320 O O . GLU A 1 286 ? -1.791 16.845 14.300 1.00 96.62 286 GLU A O 1
ATOM 2325 N N . ASN A 1 287 ? -2.473 17.353 16.367 1.00 96.88 287 ASN A N 1
ATOM 2326 C CA . ASN A 1 287 ? -3.630 16.467 16.284 1.00 96.88 287 ASN A CA 1
ATOM 2327 C C . ASN A 1 287 ? -4.582 16.969 15.186 1.00 96.88 287 ASN A C 1
ATOM 2329 O O . ASN A 1 287 ? -4.858 18.163 15.083 1.00 96.88 287 ASN A O 1
ATOM 2333 N N . LYS A 1 288 ? -5.110 16.047 14.372 1.00 97.06 288 LYS A N 1
ATOM 2334 C CA . LYS A 1 288 ? -5.983 16.348 13.223 1.00 97.06 288 LYS A CA 1
ATOM 2335 C C . LYS A 1 288 ? -5.331 17.262 12.165 1.00 97.06 288 LYS A C 1
ATOM 2337 O O . LYS A 1 288 ? -6.044 18.009 11.490 1.00 97.06 288 LYS A O 1
ATOM 2342 N N . SER A 1 289 ? -4.012 17.217 11.976 1.00 97.62 289 SER A N 1
ATOM 2343 C CA . SER A 1 289 ? -3.336 17.986 10.915 1.00 97.62 289 SER A CA 1
ATOM 2344 C C . SER A 1 289 ? -3.335 17.273 9.550 1.00 97.62 289 SER A C 1
ATOM 2346 O O . SER A 1 289 ? -3.351 17.931 8.499 1.00 97.62 289 SER A O 1
ATOM 2348 N N . ILE A 1 290 ? -3.382 15.934 9.547 1.00 98.00 290 ILE A N 1
ATOM 2349 C CA . ILE A 1 290 ? -3.232 15.089 8.353 1.00 98.00 290 ILE A CA 1
ATOM 2350 C C . ILE A 1 290 ? -4.604 14.786 7.749 1.00 98.00 290 ILE A C 1
ATOM 2352 O O . ILE A 1 290 ? -5.346 13.942 8.242 1.00 98.00 290 ILE A O 1
ATOM 2356 N N . TRP A 1 291 ? -4.963 15.470 6.666 1.00 97.94 291 TRP A N 1
ATOM 2357 C CA . TRP A 1 291 ? -6.230 15.235 5.969 1.00 97.94 291 TRP A CA 1
ATOM 2358 C C . TRP A 1 291 ? -6.210 13.934 5.167 1.00 97.94 291 TRP A C 1
ATOM 2360 O O . TRP A 1 291 ? -5.365 13.792 4.295 1.00 97.94 291 TRP A O 1
ATOM 2370 N N . VAL A 1 292 ? -7.177 13.043 5.411 1.00 97.69 292 VAL A N 1
ATOM 2371 C CA . VAL A 1 292 ? -7.347 11.789 4.641 1.00 97.69 292 VAL A CA 1
ATOM 2372 C C . VAL A 1 292 ? -8.703 11.684 3.927 1.00 97.69 292 VAL A C 1
ATOM 2374 O O . VAL A 1 292 ? -8.899 10.802 3.095 1.00 97.69 292 VAL A O 1
ATOM 2377 N N . GLY A 1 293 ? -9.631 12.612 4.190 1.00 97.31 293 GLY A N 1
ATOM 2378 C CA . GLY A 1 293 ? -10.974 12.595 3.604 1.00 97.31 293 GLY A CA 1
ATOM 2379 C C . GLY A 1 293 ? -11.949 11.691 4.361 1.00 97.31 293 GLY A C 1
ATOM 2380 O O . GLY A 1 293 ? -11.913 11.619 5.595 1.00 97.31 293 GLY A O 1
ATOM 2381 N N . LYS A 1 294 ? -12.864 11.050 3.627 1.00 98.25 294 LYS A N 1
ATOM 2382 C CA . LYS A 1 294 ? -13.710 9.958 4.142 1.00 98.25 294 LYS A CA 1
ATOM 2383 C C . LYS A 1 294 ? -12.939 8.641 4.025 1.00 98.25 294 LYS A C 1
ATOM 2385 O O . LYS A 1 294 ? -12.233 8.449 3.043 1.00 98.25 294 LYS A O 1
ATOM 2390 N N . VAL A 1 295 ? -13.063 7.765 5.016 1.00 98.50 295 VAL A N 1
ATOM 2391 C CA . VAL A 1 295 ? -12.368 6.474 5.095 1.00 98.50 295 VAL A CA 1
ATOM 2392 C C . VAL A 1 295 ? -13.376 5.397 5.486 1.00 98.50 295 VAL A C 1
ATOM 2394 O O . VAL A 1 295 ? -13.927 5.434 6.590 1.00 98.50 295 VAL A O 1
ATOM 2397 N N . GLU A 1 296 ? -13.608 4.454 4.577 1.00 98.69 296 GLU A N 1
ATOM 2398 C CA . GLU A 1 296 ? -14.495 3.304 4.769 1.00 98.69 296 GLU A CA 1
ATOM 2399 C C . GLU A 1 296 ? -13.855 2.271 5.712 1.00 98.69 296 GLU A C 1
ATOM 2401 O O . GLU A 1 296 ? -14.485 1.859 6.686 1.00 98.69 296 GLU A O 1
ATOM 2406 N N . LYS A 1 297 ? -12.580 1.923 5.488 1.00 98.88 297 LYS A N 1
ATOM 2407 C CA . LYS A 1 297 ? -11.795 1.018 6.336 1.00 98.88 297 LYS A CA 1
ATOM 2408 C C . LYS A 1 297 ? -10.467 1.641 6.768 1.00 98.88 297 LYS A C 1
ATOM 2410 O O . LYS A 1 297 ? -9.666 2.040 5.923 1.00 98.88 297 LYS A O 1
ATOM 2415 N N . LEU A 1 298 ? -10.218 1.687 8.076 1.00 98.75 298 LEU A N 1
ATOM 2416 C CA . LEU A 1 298 ? -8.955 2.144 8.662 1.00 98.75 298 LEU A CA 1
ATOM 2417 C C . LEU A 1 298 ? -8.267 0.993 9.401 1.00 98.75 298 LEU A C 1
ATOM 2419 O O . LEU A 1 298 ? -8.804 0.480 10.382 1.00 98.75 298 LEU A O 1
ATOM 2423 N N . GLU A 1 299 ? -7.071 0.623 8.950 1.00 98.81 299 GLU A N 1
ATOM 2424 C CA . GLU A 1 299 ? -6.247 -0.434 9.538 1.00 98.81 299 GLU A CA 1
ATOM 2425 C C . GLU A 1 299 ? -4.922 0.153 10.034 1.00 98.81 299 GLU A C 1
ATOM 2427 O O . GLU A 1 299 ? -4.106 0.630 9.242 1.00 98.81 299 GLU A O 1
ATOM 2432 N N . LEU A 1 300 ? -4.705 0.118 11.349 1.00 98.56 300 LEU A N 1
ATOM 2433 C CA . LEU A 1 300 ? -3.460 0.558 11.975 1.00 98.56 300 LEU A CA 1
ATOM 2434 C C . LEU A 1 300 ? -2.848 -0.595 12.769 1.00 98.56 300 LEU A C 1
ATOM 2436 O O . LEU A 1 300 ? -3.455 -1.126 13.705 1.00 98.56 300 LEU A O 1
ATOM 2440 N N . TYR A 1 301 ? -1.624 -0.951 12.403 1.00 98.06 301 TYR A N 1
ATOM 2441 C CA . TYR A 1 301 ? -0.864 -2.029 13.018 1.00 98.06 301 TYR A CA 1
ATOM 2442 C C . TYR A 1 301 ? 0.343 -1.513 13.799 1.00 98.06 301 TYR A C 1
ATOM 2444 O O . TYR A 1 301 ? 1.064 -0.612 13.352 1.00 98.06 301 TYR A O 1
ATOM 2452 N N . ASP A 1 302 ? 0.585 -2.150 14.940 1.00 96.81 302 ASP A N 1
ATOM 2453 C CA . ASP A 1 302 ? 1.721 -1.942 15.824 1.00 96.81 302 ASP A CA 1
ATOM 2454 C C . ASP A 1 302 ? 1.918 -0.446 16.140 1.00 96.81 302 ASP A C 1
ATOM 2456 O O . ASP A 1 302 ? 1.030 0.177 16.726 1.00 96.81 302 ASP A O 1
ATOM 2460 N N . GLN A 1 303 ? 3.049 0.155 15.771 1.00 95.94 303 GLN A N 1
ATOM 2461 C CA . GLN A 1 303 ? 3.367 1.541 16.135 1.00 95.94 303 GLN A CA 1
ATOM 2462 C C . GLN A 1 303 ? 2.491 2.574 15.405 1.00 95.94 303 GLN A C 1
ATOM 2464 O O . GLN A 1 303 ? 2.310 3.693 15.887 1.00 95.94 303 GLN A O 1
ATOM 2469 N N . THR A 1 304 ? 1.906 2.230 14.254 1.00 97.50 304 THR A N 1
ATOM 2470 C CA . THR A 1 304 ? 1.077 3.185 13.489 1.00 97.50 304 THR A CA 1
ATOM 2471 C C . THR A 1 304 ? -0.196 3.602 14.209 1.00 97.50 304 THR A C 1
ATOM 2473 O O . THR A 1 304 ? -0.786 4.624 13.865 1.00 97.50 304 THR A O 1
ATOM 2476 N N . VAL A 1 305 ? -0.594 2.871 15.249 1.00 98.00 305 VAL A N 1
ATOM 2477 C CA . VAL A 1 305 ? -1.733 3.225 16.092 1.00 98.00 305 VAL A CA 1
ATOM 2478 C C . VAL A 1 305 ? -1.562 4.616 16.722 1.00 98.00 305 VAL A C 1
ATOM 2480 O O . VAL A 1 305 ? -2.545 5.347 16.843 1.00 98.00 305 VAL A O 1
ATOM 2483 N N . GLU A 1 306 ? -0.334 5.052 17.033 1.00 97.44 306 GLU A N 1
ATOM 2484 C CA . GLU A 1 306 ? -0.084 6.404 17.571 1.00 97.44 306 GLU A CA 1
ATOM 2485 C C . GLU A 1 306 ? -0.328 7.533 16.557 1.00 97.44 306 GLU A C 1
ATOM 2487 O O . GLU A 1 306 ? -0.374 8.702 16.936 1.00 97.44 306 GLU A O 1
ATOM 2492 N N . ILE A 1 307 ? -0.516 7.214 15.272 1.00 98.00 307 ILE A N 1
ATOM 2493 C CA . ILE A 1 307 ? -0.849 8.199 14.233 1.00 98.00 307 ILE A CA 1
ATOM 2494 C C . ILE A 1 307 ? -2.334 8.568 14.287 1.00 98.00 307 ILE A C 1
ATOM 2496 O O . ILE A 1 307 ? -2.712 9.638 13.812 1.00 98.00 307 ILE A O 1
ATOM 2500 N N . LEU A 1 308 ? -3.186 7.741 14.904 1.00 98.31 308 LEU A N 1
ATOM 2501 C CA . LEU A 1 308 ? -4.636 7.945 14.922 1.00 98.31 308 LEU A CA 1
ATOM 2502 C C . LEU A 1 308 ? -5.069 9.366 15.359 1.00 98.31 308 LEU A C 1
ATOM 2504 O O . LEU A 1 308 ? -5.886 9.954 14.649 1.00 98.31 308 LEU A O 1
ATOM 2508 N N . PRO A 1 309 ? -4.519 9.988 16.427 1.00 98.12 309 PRO A N 1
ATOM 2509 C CA . PRO A 1 309 ? -4.874 11.359 16.819 1.00 98.12 309 PRO A CA 1
ATOM 2510 C C . PRO A 1 309 ? -4.467 12.426 15.790 1.00 98.12 309 PRO A C 1
ATOM 2512 O O . PRO A 1 309 ? -5.016 13.530 15.785 1.00 98.12 309 PRO A O 1
ATOM 2515 N N . LYS A 1 310 ? -3.498 12.120 14.920 1.00 98.19 310 LYS A N 1
ATOM 2516 C CA . LYS A 1 310 ? -2.971 13.025 13.884 1.00 98.19 310 LYS A CA 1
ATOM 2517 C C . LYS A 1 310 ? -3.843 13.036 12.631 1.00 98.19 310 LYS A C 1
ATOM 2519 O O . LYS A 1 310 ? -3.853 14.028 11.900 1.00 98.19 310 LYS A O 1
ATOM 2524 N N . LEU A 1 311 ? -4.609 11.969 12.403 1.00 98.12 311 LEU A N 1
ATOM 2525 C CA . LEU A 1 311 ? -5.518 11.863 11.268 1.00 98.12 311 LEU A CA 1
ATOM 2526 C C . LEU A 1 311 ? -6.717 12.806 11.430 1.00 98.12 311 LEU A C 1
ATOM 2528 O O . LEU A 1 311 ? -7.411 12.832 12.446 1.00 98.12 311 LEU A O 1
ATOM 2532 N N . ARG A 1 312 ? -6.995 13.572 10.378 1.00 97.62 312 ARG A N 1
ATOM 2533 C CA . ARG A 1 312 ? -8.197 14.385 10.204 1.00 97.62 312 ARG A CA 1
ATOM 2534 C C . ARG A 1 312 ? -9.138 13.664 9.251 1.00 97.62 312 ARG A C 1
ATOM 2536 O O . ARG A 1 312 ? -9.050 13.823 8.033 1.00 97.62 312 ARG A O 1
ATOM 2543 N N . ILE A 1 313 ? -10.041 12.888 9.835 1.00 96.62 313 ILE A N 1
ATOM 2544 C CA . ILE A 1 313 ? -11.130 12.208 9.132 1.00 96.62 313 ILE A CA 1
ATOM 2545 C C . ILE A 1 313 ? -12.307 13.183 8.982 1.00 96.62 313 ILE A C 1
ATOM 2547 O O . ILE A 1 313 ? -12.580 13.987 9.879 1.00 96.62 313 ILE A O 1
ATOM 2551 N N . HIS A 1 314 ? -12.996 13.144 7.841 1.00 96.12 314 HIS A N 1
ATOM 2552 C CA . HIS A 1 314 ? -14.158 13.993 7.571 1.00 96.12 314 HIS A CA 1
ATOM 2553 C C . HIS A 1 314 ? -15.239 13.839 8.667 1.00 96.12 314 HIS A C 1
ATOM 2555 O O . HIS A 1 314 ? -15.529 12.734 9.119 1.00 96.12 314 HIS A O 1
ATOM 2561 N N . LYS A 1 315 ? -15.880 14.942 9.087 1.00 93.38 315 LYS A N 1
ATOM 2562 C CA . LYS A 1 315 ? -16.875 14.953 10.187 1.00 93.38 315 LYS A CA 1
ATOM 2563 C C . LYS A 1 315 ? -18.067 14.004 9.968 1.00 93.38 315 LYS A C 1
ATOM 2565 O O . LYS A 1 315 ? -18.546 13.393 10.912 1.00 93.38 315 LYS A O 1
ATOM 2570 N N . GLU A 1 316 ? -18.503 13.871 8.718 1.00 93.50 316 GLU A N 1
ATOM 2571 C CA . GLU A 1 316 ? -19.600 12.992 8.270 1.00 93.50 316 GLU A CA 1
ATOM 2572 C C . GLU A 1 316 ? -19.126 11.576 7.891 1.00 93.50 316 GLU A C 1
ATOM 2574 O O . GLU A 1 316 ? -19.795 10.885 7.126 1.00 93.50 316 GLU A O 1
ATOM 2579 N N . ASN A 1 317 ? -17.942 11.148 8.337 1.00 96.38 317 ASN A N 1
ATOM 2580 C CA . ASN A 1 317 ? -17.463 9.809 8.024 1.00 96.38 317 ASN A CA 1
ATOM 2581 C C . ASN A 1 317 ? -18.305 8.736 8.730 1.00 96.38 317 ASN A C 1
ATOM 2583 O O . ASN A 1 317 ? -18.477 8.769 9.953 1.00 96.38 317 ASN A O 1
ATOM 2587 N N . VAL A 1 318 ? -18.774 7.770 7.943 1.00 97.62 318 VAL A N 1
ATOM 2588 C CA . VAL A 1 318 ? -19.357 6.515 8.417 1.00 97.62 318 VAL A CA 1
ATOM 2589 C C . VAL A 1 318 ? -18.387 5.416 8.009 1.00 97.62 318 VAL A C 1
ATOM 2591 O O . VAL A 1 318 ? -18.289 5.077 6.836 1.00 97.62 318 VAL A O 1
ATOM 2594 N N . MET A 1 319 ? -17.616 4.935 8.976 1.00 98.38 319 MET A N 1
ATOM 2595 C CA . MET A 1 319 ? -16.594 3.918 8.773 1.00 98.38 319 MET A CA 1
ATOM 2596 C C . MET A 1 319 ? -17.234 2.530 8.856 1.00 98.38 319 MET A C 1
ATOM 2598 O O . MET A 1 319 ? -17.911 2.211 9.839 1.00 98.38 319 MET A O 1
ATOM 2602 N N . GLU A 1 320 ? -17.001 1.696 7.849 1.00 98.69 320 GLU A N 1
ATOM 2603 C CA . GLU A 1 320 ? -17.402 0.291 7.867 1.00 98.69 320 GLU A CA 1
ATOM 2604 C C . GLU A 1 320 ? -16.561 -0.481 8.886 1.00 98.69 320 GLU A C 1
ATOM 2606 O O . GLU A 1 320 ? -17.112 -1.219 9.703 1.00 98.69 320 GLU A O 1
ATOM 2611 N N . GLU A 1 321 ? -15.243 -0.255 8.917 1.00 98.81 321 GLU A N 1
ATOM 2612 C CA . GLU A 1 321 ? -14.346 -0.954 9.841 1.00 98.81 321 GLU A CA 1
ATOM 2613 C C . GLU A 1 321 ? -13.183 -0.086 10.351 1.00 98.81 321 GLU A C 1
ATOM 2615 O O . GLU A 1 321 ? -12.404 0.465 9.574 1.00 98.81 321 GLU A O 1
ATOM 2620 N N . LEU A 1 322 ? -13.034 -0.035 11.678 1.00 98.75 322 LEU A N 1
ATOM 2621 C CA . LEU A 1 322 ? -11.838 0.436 12.374 1.00 98.75 322 LEU A CA 1
ATOM 2622 C C . LEU A 1 322 ? -11.118 -0.765 12.990 1.00 98.75 322 LEU A C 1
ATOM 2624 O O . LEU A 1 322 ? -11.636 -1.380 13.928 1.00 98.75 322 LEU A O 1
ATOM 2628 N N . PHE A 1 323 ? -9.924 -1.074 12.491 1.00 98.81 323 PHE A N 1
ATOM 2629 C CA . PHE A 1 323 ? -9.074 -2.135 13.020 1.00 98.81 323 PHE A CA 1
ATOM 2630 C C . PHE A 1 323 ? -7.772 -1.572 13.584 1.00 98.81 323 PHE A C 1
ATOM 2632 O O . PHE A 1 323 ? -6.963 -0.999 12.854 1.00 98.81 323 PHE A O 1
ATOM 2639 N N . LEU A 1 324 ? -7.568 -1.761 14.890 1.00 98.69 324 LEU A N 1
ATOM 2640 C CA . LEU A 1 324 ? -6.328 -1.423 15.583 1.00 98.69 324 LEU A CA 1
ATOM 2641 C C . LEU A 1 324 ? -5.746 -2.697 16.203 1.00 98.69 324 LEU A C 1
ATOM 2643 O O . LEU A 1 324 ? -6.432 -3.401 16.947 1.00 98.69 324 LEU A O 1
ATOM 2647 N N . SER A 1 325 ? -4.476 -2.982 15.938 1.00 98.38 325 SER A N 1
ATOM 2648 C CA . SER A 1 325 ? -3.775 -4.115 16.548 1.00 98.38 325 SER A CA 1
ATOM 2649 C C . SER A 1 325 ? -2.372 -3.701 16.946 1.00 98.38 325 SER A C 1
ATOM 2651 O O . SER A 1 325 ? -1.679 -3.055 16.170 1.00 98.38 325 SER A O 1
ATOM 2653 N N . SER A 1 326 ? -1.944 -4.042 18.159 1.00 97.56 326 SER A N 1
ATOM 2654 C CA . SER A 1 326 ? -0.582 -3.763 18.612 1.00 97.56 326 SER A CA 1
ATOM 2655 C C . SER A 1 326 ? -0.103 -4.828 19.578 1.00 97.56 326 SER A C 1
ATOM 2657 O O . SER A 1 326 ? -0.763 -5.136 20.577 1.00 97.56 326 SER A O 1
ATOM 2659 N N . ARG A 1 327 ? 1.077 -5.378 19.289 1.00 96.25 327 ARG A N 1
ATOM 2660 C CA . ARG A 1 327 ? 1.690 -6.447 20.088 1.00 96.25 327 ARG A CA 1
ATOM 2661 C C . ARG A 1 327 ? 2.582 -5.928 21.215 1.00 96.25 327 ARG A C 1
ATOM 2663 O O . ARG A 1 327 ? 2.922 -6.712 22.099 1.00 96.25 327 ARG A O 1
ATOM 2670 N N . CYS A 1 328 ? 2.931 -4.638 21.227 1.00 95.31 328 CYS A N 1
ATOM 2671 C CA . CYS A 1 328 ? 3.831 -4.046 22.221 1.00 95.31 328 CYS A CA 1
ATOM 2672 C C . CYS A 1 328 ? 3.218 -2.832 22.938 1.00 95.31 328 CYS A C 1
ATOM 2674 O O . CYS A 1 328 ? 2.629 -1.959 22.308 1.00 95.31 328 CYS A O 1
ATOM 2676 N N . TYR A 1 329 ? 3.406 -2.739 24.259 1.00 95.31 329 TYR A N 1
ATOM 2677 C CA . TYR A 1 329 ? 2.895 -1.627 25.067 1.00 95.31 329 TYR A CA 1
ATOM 2678 C C . TYR A 1 329 ? 3.535 -0.293 24.670 1.00 95.31 329 TYR A C 1
ATOM 2680 O O . TYR A 1 329 ? 2.854 0.725 24.587 1.00 95.31 329 TYR A O 1
ATOM 2688 N N . SER A 1 330 ? 4.836 -0.306 24.354 1.00 94.81 330 SER A N 1
ATOM 2689 C CA . SER A 1 330 ? 5.578 0.892 23.942 1.00 94.81 330 SER A CA 1
ATOM 2690 C C . SER A 1 330 ? 5.067 1.512 22.640 1.00 94.81 330 SER A C 1
ATOM 2692 O O . SER A 1 330 ? 5.450 2.626 22.312 1.00 94.81 330 SER A O 1
ATOM 2694 N N . PHE A 1 331 ? 4.234 0.796 21.880 1.00 94.94 331 PHE A N 1
ATOM 2695 C CA . PHE A 1 331 ? 3.661 1.273 20.621 1.00 94.94 331 PHE A CA 1
ATOM 2696 C C . PHE A 1 331 ? 2.373 2.075 20.820 1.00 94.94 331 PHE A C 1
ATOM 2698 O O . PHE A 1 331 ? 1.768 2.492 19.840 1.00 94.94 331 PHE A O 1
ATOM 2705 N N . ILE A 1 332 ? 1.905 2.232 22.060 1.00 96.19 332 ILE A N 1
ATOM 2706 C CA . ILE A 1 332 ? 0.686 2.986 22.367 1.00 96.19 332 ILE A CA 1
ATOM 2707 C C . ILE A 1 332 ? 0.875 3.982 23.517 1.00 96.19 332 ILE A C 1
ATOM 2709 O O . ILE A 1 332 ? -0.093 4.561 24.010 1.00 96.19 332 ILE A O 1
ATOM 2713 N N . THR A 1 333 ? 2.099 4.175 24.002 1.00 95.94 333 THR A N 1
ATOM 2714 C CA . THR A 1 333 ? 2.348 4.982 25.202 1.00 95.94 333 THR A CA 1
ATOM 2715 C C . THR A 1 333 ? 1.973 6.444 25.020 1.00 95.94 333 THR A C 1
ATOM 2717 O O . THR A 1 333 ? 1.488 7.051 25.973 1.00 95.94 333 THR A O 1
ATOM 2720 N N . GLU A 1 334 ? 2.157 7.016 23.828 1.00 95.50 334 GLU A N 1
ATOM 2721 C CA . GLU A 1 334 ? 1.808 8.422 23.597 1.00 95.50 334 GLU A CA 1
ATOM 2722 C C . GLU A 1 334 ? 0.295 8.606 23.471 1.00 95.50 334 GLU A C 1
ATOM 2724 O O . GLU A 1 334 ? -0.280 9.477 24.122 1.00 95.50 334 GLU A O 1
ATOM 2729 N N . ILE A 1 335 ? -0.383 7.726 22.731 1.00 97.12 335 ILE A N 1
ATOM 2730 C CA . ILE A 1 335 ? -1.844 7.784 22.574 1.00 97.12 335 ILE A CA 1
ATOM 2731 C C . ILE A 1 335 ? -2.588 7.528 23.896 1.00 97.12 335 ILE A C 1
ATOM 2733 O O . ILE A 1 335 ? -3.690 8.030 24.097 1.00 97.12 335 ILE A O 1
ATOM 2737 N N . LEU A 1 336 ? -1.994 6.808 24.852 1.00 97.06 336 LEU A N 1
ATOM 2738 C CA . LEU A 1 336 ? -2.571 6.637 26.189 1.00 97.06 336 LEU A CA 1
ATOM 2739 C C . LEU A 1 336 ? -2.553 7.919 27.038 1.00 97.06 336 LEU A C 1
ATOM 2741 O O . LEU A 1 336 ? -3.346 8.025 27.982 1.00 97.06 336 LEU A O 1
ATOM 2745 N N . LYS A 1 337 ? -1.702 8.898 26.710 1.00 96.81 337 LYS A N 1
ATOM 2746 C CA . LYS A 1 337 ? -1.661 10.207 27.387 1.00 96.81 337 LYS A CA 1
ATOM 2747 C C . LYS A 1 337 ? -2.767 11.146 26.921 1.00 96.81 337 LYS A C 1
ATOM 2749 O O . LYS A 1 337 ? -3.066 12.107 27.621 1.00 96.81 337 LYS A O 1
ATOM 2754 N N . GLU A 1 338 ? -3.389 10.854 25.780 1.00 97.50 338 GLU A N 1
ATOM 2755 C CA . GLU A 1 338 ? -4.516 11.624 25.260 1.00 97.50 338 GLU A CA 1
ATOM 2756 C C . GLU A 1 338 ? -5.666 11.693 26.270 1.00 97.50 338 GLU A C 1
ATOM 2758 O O . GLU A 1 338 ? -5.875 10.789 27.089 1.00 97.50 338 GLU A O 1
ATOM 2763 N N . GLU A 1 339 ? -6.446 12.765 26.216 1.00 97.31 339 GLU A N 1
ATOM 2764 C CA . GLU A 1 339 ? -7.617 12.896 27.072 1.00 97.31 339 GLU A CA 1
ATOM 2765 C C . GLU A 1 339 ? -8.685 11.844 26.733 1.00 97.31 339 GLU A C 1
ATOM 2767 O O . GLU A 1 339 ? -8.754 11.269 25.643 1.00 97.31 339 GLU A O 1
ATOM 2772 N N . LYS A 1 340 ? -9.552 11.562 27.704 1.00 97.38 340 LYS A N 1
ATOM 2773 C CA . LYS A 1 340 ? -10.678 10.653 27.494 1.00 97.38 340 LYS A CA 1
ATOM 2774 C C . LYS A 1 340 ? -11.591 11.210 26.396 1.00 97.38 340 LYS A C 1
ATOM 2776 O O . LYS A 1 340 ? -11.996 12.365 26.471 1.00 97.38 340 LYS A O 1
ATOM 2781 N N . ASN A 1 341 ? -11.984 10.373 25.436 1.00 96.75 341 ASN A N 1
ATOM 2782 C CA . ASN A 1 341 ? -12.815 10.772 24.295 1.00 96.75 341 ASN A CA 1
ATOM 2783 C C . ASN A 1 341 ? -12.239 11.956 23.471 1.00 96.75 341 ASN A C 1
ATOM 2785 O O . ASN A 1 341 ? -13.012 12.765 22.946 1.00 96.75 341 ASN A O 1
ATOM 2789 N N . SER A 1 342 ? -10.913 12.102 23.350 1.00 97.31 342 SER A N 1
ATOM 2790 C CA . SER A 1 342 ? -10.311 13.170 22.529 1.00 97.31 342 SER A CA 1
ATOM 2791 C C . SER A 1 342 ? -10.182 12.796 21.043 1.00 97.31 342 SER A C 1
ATOM 2793 O O . SER A 1 342 ? -10.194 13.674 20.170 1.00 97.31 342 SER A O 1
ATOM 2795 N N . ILE A 1 343 ? -10.120 11.496 20.733 1.00 97.69 343 ILE A N 1
ATOM 2796 C CA . ILE A 1 343 ? -9.803 10.975 19.398 1.00 97.69 343 ILE A CA 1
ATOM 2797 C C . ILE A 1 343 ? -11.090 10.696 18.623 1.00 97.69 343 ILE A C 1
ATOM 2799 O O . ILE A 1 343 ? -11.744 9.675 18.816 1.00 97.69 343 ILE A O 1
ATOM 2803 N N . TRP A 1 344 ? -11.475 11.608 17.734 1.00 96.69 344 TRP A N 1
ATOM 2804 C CA . TRP A 1 344 ? -12.687 11.464 16.923 1.00 96.69 344 TRP A CA 1
ATOM 2805 C C . TRP A 1 344 ? -12.541 10.393 15.837 1.00 96.69 344 TRP A C 1
ATOM 2807 O O . TRP A 1 344 ? -11.685 10.524 14.967 1.00 96.69 344 TRP A O 1
ATOM 2817 N N . VAL A 1 345 ? -13.429 9.393 15.848 1.00 96.31 345 VAL A N 1
ATOM 2818 C CA . VAL A 1 345 ? -13.488 8.330 14.819 1.00 96.31 345 VAL A CA 1
ATOM 2819 C C . VAL A 1 345 ? -14.804 8.307 14.029 1.00 96.31 345 VAL A C 1
ATOM 2821 O O . VAL A 1 345 ? -14.940 7.534 13.086 1.00 96.31 345 VAL A O 1
ATOM 2824 N N . GLY A 1 346 ? -15.764 9.177 14.363 1.00 94.62 346 GLY A N 1
ATOM 2825 C CA . GLY A 1 346 ? -17.050 9.261 13.664 1.00 94.62 346 GLY A CA 1
ATOM 2826 C C . GLY A 1 346 ? -18.035 8.153 14.042 1.00 94.62 346 GLY A C 1
ATOM 2827 O O . GLY A 1 346 ? -18.072 7.701 15.193 1.00 94.62 346 GLY A O 1
ATOM 2828 N N . LYS A 1 347 ? -18.875 7.759 13.076 1.00 97.56 347 LYS A N 1
ATOM 2829 C CA . LYS A 1 347 ? -19.723 6.559 13.165 1.00 97.56 347 LYS A CA 1
ATOM 2830 C C . LYS A 1 347 ? -18.904 5.357 12.676 1.00 97.56 347 LYS A C 1
ATOM 2832 O O . LYS A 1 347 ? -18.221 5.471 11.664 1.00 97.56 347 LYS A O 1
ATOM 2837 N N . VAL A 1 348 ? -18.953 4.236 13.392 1.00 98.38 348 VAL A N 1
ATOM 2838 C CA . VAL A 1 348 ? -18.178 3.013 13.127 1.00 98.38 348 VAL A CA 1
ATOM 2839 C C . VAL A 1 348 ? -19.101 1.801 13.234 1.00 98.38 348 VAL A C 1
ATOM 2841 O O . VAL A 1 348 ? -19.642 1.529 14.313 1.00 98.38 348 VAL A O 1
ATOM 2844 N N . LYS A 1 349 ? -19.263 1.059 12.135 1.00 98.69 349 LYS A N 1
ATOM 2845 C CA . LYS A 1 349 ? -20.063 -0.175 12.103 1.00 98.69 349 LYS A CA 1
ATOM 2846 C C . LYS A 1 349 ? -19.336 -1.351 12.744 1.00 98.69 349 LYS A C 1
ATOM 2848 O O . LYS A 1 349 ? -19.940 -2.070 13.540 1.00 98.69 349 LYS A O 1
ATOM 2853 N N . VAL A 1 350 ? -18.050 -1.532 12.446 1.00 98.88 350 VAL A N 1
ATOM 2854 C CA . VAL A 1 350 ? -17.218 -2.600 13.014 1.00 98.88 350 VAL A CA 1
ATOM 2855 C C . VAL A 1 350 ? -15.990 -2.011 13.698 1.00 98.88 350 VAL A C 1
ATOM 2857 O O . VAL A 1 350 ? -15.153 -1.387 13.056 1.00 98.88 350 VAL A O 1
ATOM 2860 N N . LEU A 1 351 ? -15.855 -2.239 15.004 1.00 98.75 351 LEU A N 1
ATOM 2861 C CA . LEU A 1 351 ? -14.658 -1.886 15.769 1.00 98.75 351 LEU A CA 1
ATOM 2862 C C . LEU A 1 351 ? -13.944 -3.162 16.214 1.00 98.75 351 LEU A C 1
ATOM 2864 O O . LEU A 1 351 ? -14.513 -3.965 16.957 1.00 98.75 351 LEU A O 1
ATOM 2868 N N . LYS A 1 352 ? -12.700 -3.340 15.770 1.00 98.88 352 LYS A N 1
ATOM 2869 C CA . LYS A 1 352 ? -11.826 -4.450 16.159 1.00 98.88 352 LYS A CA 1
ATOM 2870 C C . LYS A 1 352 ? -10.591 -3.897 16.858 1.00 98.88 352 LYS A C 1
ATOM 2872 O O . LYS A 1 352 ? -9.828 -3.146 16.254 1.00 98.88 352 LYS A O 1
ATOM 2877 N N . LEU A 1 353 ? -10.397 -4.285 18.115 1.00 98.69 353 LEU A N 1
ATOM 2878 C CA . LEU A 1 353 ? -9.198 -3.966 18.886 1.00 98.69 353 LEU A CA 1
ATOM 2879 C C . LEU A 1 353 ? -8.513 -5.256 19.323 1.00 98.69 353 LEU A C 1
ATOM 2881 O O . LEU A 1 353 ? -9.145 -6.137 19.911 1.00 98.69 353 LEU A O 1
ATOM 2885 N N . GLU A 1 354 ? -7.215 -5.347 19.068 1.00 98.62 354 GLU A N 1
ATOM 2886 C CA . GLU A 1 354 ? -6.386 -6.484 19.455 1.00 98.62 354 GLU A CA 1
ATOM 2887 C C . GLU A 1 354 ? -5.125 -6.049 20.210 1.00 98.62 354 GLU A C 1
ATOM 2889 O O . GLU A 1 354 ? -4.499 -5.021 19.916 1.00 98.62 354 GLU A O 1
ATOM 2894 N N . GLY A 1 355 ? -4.727 -6.863 21.187 1.00 98.25 355 GLY A N 1
ATOM 2895 C CA . GLY A 1 355 ? -3.492 -6.655 21.938 1.00 98.25 355 GLY A CA 1
ATOM 2896 C C . GLY A 1 355 ? -3.539 -5.412 22.828 1.00 98.25 355 GLY A C 1
ATOM 2897 O O . GLY A 1 355 ? -4.544 -5.133 23.474 1.00 98.25 355 GLY A O 1
ATOM 2898 N N . TYR A 1 356 ? -2.463 -4.630 22.875 1.00 98.12 356 TYR A N 1
ATOM 2899 C CA . TYR A 1 356 ? -2.414 -3.442 23.737 1.00 98.12 356 TYR A CA 1
ATOM 2900 C C . TYR A 1 356 ? -3.415 -2.348 23.330 1.00 98.12 356 TYR A C 1
ATOM 2902 O O . TYR A 1 356 ? -3.783 -1.518 24.161 1.00 98.12 356 TYR A O 1
ATOM 2910 N N . THR A 1 357 ? -3.932 -2.365 22.095 1.00 98.38 357 THR A N 1
ATOM 2911 C CA . THR A 1 357 ? -4.868 -1.334 21.607 1.00 98.38 357 THR A CA 1
ATOM 2912 C C . THR A 1 357 ? -6.194 -1.280 22.365 1.00 98.38 357 THR A C 1
ATOM 2914 O O . THR A 1 357 ? -6.874 -0.256 22.324 1.00 98.38 357 THR A O 1
ATOM 2917 N N . LEU A 1 358 ? -6.538 -2.314 23.141 1.00 98.50 358 LEU A N 1
ATOM 2918 C CA . LEU A 1 358 ? -7.691 -2.281 24.043 1.00 98.50 358 LEU A CA 1
ATOM 2919 C C . LEU A 1 358 ? -7.584 -1.134 25.069 1.00 98.50 358 LEU A C 1
ATOM 2921 O O . LEU A 1 358 ? -8.600 -0.538 25.428 1.00 98.50 358 LEU A O 1
ATOM 2925 N N . GLY A 1 359 ? -6.366 -0.755 25.477 1.00 98.06 359 GLY A N 1
ATOM 2926 C CA . GLY A 1 359 ? -6.114 0.399 26.348 1.00 98.06 359 GLY A CA 1
ATOM 2927 C C . GLY A 1 359 ? -6.481 1.756 25.730 1.00 98.06 359 GLY A C 1
ATOM 2928 O O . GLY A 1 359 ? -6.676 2.724 26.462 1.00 98.06 359 GLY A O 1
ATOM 2929 N N . ILE A 1 360 ? -6.625 1.833 24.402 1.00 98.38 360 ILE A N 1
ATOM 2930 C CA . ILE A 1 360 ? -6.974 3.062 23.668 1.00 98.38 360 ILE A CA 1
ATOM 2931 C C . ILE A 1 360 ? -8.487 3.271 23.612 1.00 98.38 360 ILE A C 1
ATOM 2933 O O . ILE A 1 360 ? -8.935 4.399 23.426 1.00 98.38 360 ILE A O 1
ATOM 2937 N N . LEU A 1 361 ? -9.300 2.232 23.829 1.00 98.38 361 LEU A N 1
ATOM 2938 C CA . LEU A 1 361 ? -10.760 2.333 23.746 1.00 98.38 361 LEU 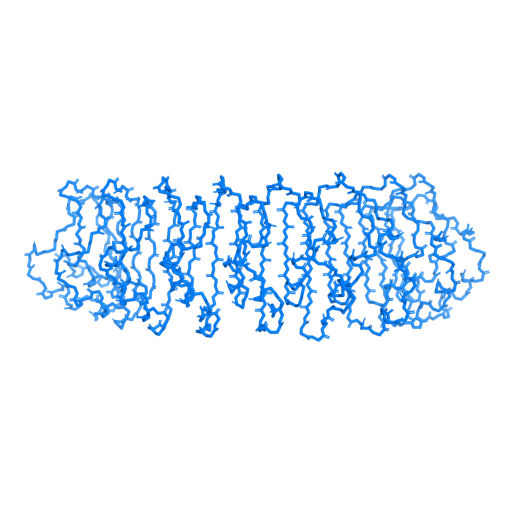A CA 1
ATOM 2939 C C . LEU A 1 361 ? -11.355 3.515 24.552 1.00 98.38 361 LEU A C 1
ATOM 2941 O O . LEU A 1 361 ? -12.196 4.220 24.000 1.00 98.38 361 LEU A O 1
ATOM 2945 N N . PRO A 1 362 ? -10.904 3.835 25.788 1.00 98.31 362 PRO A N 1
ATOM 2946 C CA . PRO A 1 362 ? -11.386 5.008 26.532 1.00 98.31 362 PRO A CA 1
ATOM 2947 C C . PRO A 1 362 ? -11.021 6.370 25.909 1.00 98.31 362 PRO A C 1
ATOM 2949 O O . PRO A 1 362 ? -11.558 7.400 26.319 1.00 98.31 362 PRO A O 1
ATOM 2952 N N . LYS A 1 363 ? -10.071 6.406 24.974 1.00 98.38 363 LYS A N 1
ATOM 2953 C CA . LYS A 1 363 ? -9.602 7.617 24.279 1.00 98.38 363 LYS A CA 1
ATOM 2954 C C . LYS A 1 363 ? -10.409 7.902 23.015 1.00 98.38 363 LYS A C 1
ATOM 2956 O O . LYS A 1 363 ? -10.488 9.053 22.585 1.00 98.38 363 LYS A O 1
ATOM 2961 N N . LEU A 1 364 ? -11.035 6.873 22.443 1.00 98.12 364 LEU A N 1
ATOM 2962 C CA . LEU A 1 364 ? -11.852 6.996 21.242 1.00 98.12 364 LEU A CA 1
ATOM 2963 C C . LEU A 1 364 ? -13.161 7.731 21.542 1.00 98.12 364 LEU A C 1
ATOM 2965 O O . LEU A 1 364 ? -13.903 7.391 22.460 1.00 98.12 364 LEU A O 1
ATOM 2969 N N . ARG A 1 365 ? -13.474 8.724 20.715 1.00 96.81 365 ARG A N 1
ATOM 2970 C CA . ARG A 1 365 ? -14.758 9.419 20.671 1.00 96.81 365 ARG A CA 1
ATOM 2971 C C . ARG A 1 365 ? -15.568 8.885 19.500 1.00 96.81 365 ARG A C 1
ATOM 2973 O O . ARG A 1 365 ? -15.430 9.345 18.365 1.00 96.81 365 ARG A O 1
ATOM 2980 N N . ILE A 1 366 ? -16.414 7.914 19.815 1.00 96.00 366 ILE A N 1
ATOM 2981 C CA . ILE A 1 366 ? -17.430 7.368 18.916 1.00 96.00 366 ILE A CA 1
ATOM 2982 C C . ILE A 1 366 ? -18.656 8.290 18.965 1.00 96.00 366 ILE A C 1
ATOM 2984 O O . ILE A 1 366 ? -19.011 8.793 20.034 1.00 96.00 366 ILE A O 1
ATOM 2988 N N . HIS A 1 367 ? -19.288 8.531 17.817 1.00 95.12 367 HIS A N 1
ATOM 2989 C CA . HIS A 1 367 ? -20.504 9.343 17.727 1.00 95.12 367 HIS A CA 1
ATOM 2990 C C . HIS A 1 36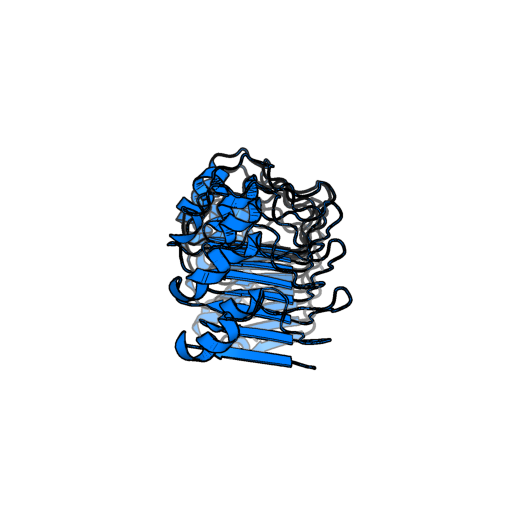7 ? -21.604 8.822 18.681 1.00 95.12 367 HIS A C 1
ATOM 2992 O O . HIS A 1 367 ? -21.770 7.617 18.850 1.00 95.12 367 HIS A O 1
ATOM 2998 N N . GLU A 1 368 ? -22.378 9.714 19.307 1.00 91.69 368 GLU A N 1
ATOM 2999 C CA . GLU A 1 368 ? -23.383 9.339 20.323 1.00 91.69 368 GLU A CA 1
ATOM 3000 C C . GLU A 1 368 ? -24.498 8.453 19.746 1.00 91.69 368 GLU A C 1
ATOM 3002 O O . GLU A 1 368 ? -24.870 7.445 20.340 1.00 91.69 368 GLU A O 1
ATOM 3007 N N . GLU A 1 369 ? -24.953 8.780 18.537 1.00 93.06 369 GLU A N 1
ATOM 3008 C CA . GLU A 1 369 ? -25.897 7.987 17.734 1.00 93.06 369 GLU A CA 1
ATOM 3009 C C . GLU A 1 369 ? -25.270 6.776 17.011 1.00 93.06 369 GLU A C 1
ATOM 3011 O O . GLU A 1 369 ? -25.813 6.307 16.011 1.00 93.06 369 GLU A O 1
ATOM 3016 N N . ASN A 1 370 ? -24.085 6.307 17.409 1.00 96.56 370 ASN A N 1
ATOM 3017 C CA . ASN A 1 370 ? -23.470 5.179 16.716 1.00 96.56 370 ASN A CA 1
ATOM 3018 C C . ASN A 1 370 ? -24.227 3.871 16.988 1.00 96.56 370 ASN A C 1
ATOM 3020 O O . ASN A 1 370 ? -24.361 3.441 18.139 1.00 96.56 370 ASN A O 1
ATOM 3024 N N . GLU A 1 371 ? -24.643 3.212 15.909 1.00 97.25 371 GLU A N 1
ATOM 3025 C CA . GLU A 1 371 ? -25.197 1.861 15.918 1.00 97.25 371 GLU A CA 1
ATOM 3026 C C . GLU A 1 371 ? -24.165 0.882 15.363 1.00 97.25 371 GLU A C 1
ATOM 3028 O O . GLU A 1 371 ? -24.071 0.651 14.160 1.00 97.25 371 GLU A O 1
ATOM 3033 N N . MET A 1 372 ? -23.358 0.318 16.258 1.00 98.38 372 MET A N 1
ATOM 3034 C CA . MET A 1 372 ? -22.294 -0.606 15.896 1.00 98.38 372 MET A CA 1
ATOM 3035 C C . MET A 1 372 ? -22.868 -1.993 15.595 1.00 98.38 372 MET A C 1
ATOM 3037 O O . MET A 1 372 ? -23.565 -2.596 16.417 1.00 98.38 372 MET A O 1
ATOM 3041 N N . GLU A 1 373 ? -22.533 -2.538 14.431 1.00 98.69 373 GLU A N 1
ATOM 3042 C CA . GLU A 1 373 ? -22.868 -3.909 14.054 1.00 98.69 373 GLU A CA 1
ATOM 3043 C C . GLU A 1 373 ? -22.039 -4.916 14.853 1.00 98.69 373 GLU A C 1
ATOM 3045 O O . GLU A 1 373 ? -22.580 -5.911 15.342 1.00 98.69 373 GLU A O 1
ATOM 3050 N N . LYS A 1 374 ? -20.739 -4.646 15.034 1.00 98.81 374 LYS A N 1
ATOM 3051 C CA . LYS A 1 374 ? -19.825 -5.542 15.749 1.00 98.81 374 LYS A CA 1
ATOM 3052 C C . LYS A 1 374 ? -18.749 -4.791 16.536 1.00 98.81 374 LYS A C 1
ATOM 3054 O O . LYS A 1 374 ? -17.975 -4.033 15.961 1.00 98.81 374 LYS A O 1
ATOM 3059 N N . LEU A 1 375 ? -18.640 -5.109 17.825 1.00 98.75 375 LEU A N 1
ATOM 3060 C CA . LEU A 1 375 ? -17.489 -4.792 18.671 1.00 98.75 375 LEU A CA 1
ATOM 3061 C C . LEU A 1 375 ? -16.715 -6.082 18.959 1.00 98.75 375 LEU A C 1
ATOM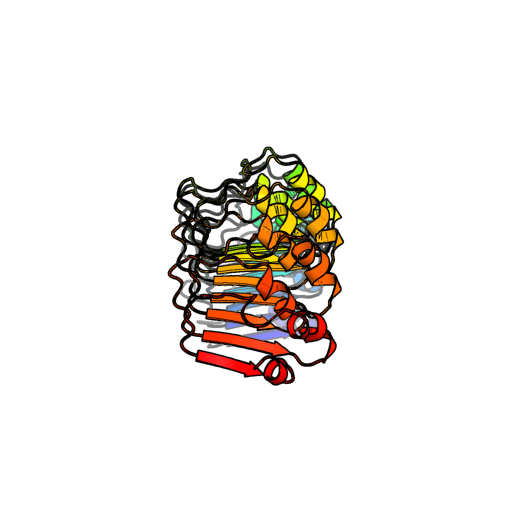 3063 O O . LEU A 1 375 ? -17.265 -7.003 19.565 1.00 98.75 375 LEU A O 1
ATOM 3067 N N . PHE A 1 376 ? -15.459 -6.155 18.529 1.00 98.81 376 PHE A N 1
ATOM 3068 C CA . PHE A 1 376 ? -14.555 -7.270 18.808 1.00 98.81 376 PHE A CA 1
ATOM 3069 C C . PHE A 1 376 ? -13.345 -6.785 19.597 1.00 98.81 376 PHE A C 1
ATOM 3071 O O . PHE A 1 376 ? -12.632 -5.888 19.144 1.00 98.81 376 PHE A O 1
ATOM 3078 N N . LEU A 1 377 ? -13.110 -7.399 20.756 1.00 98.69 377 LEU A N 1
ATOM 3079 C CA . LEU A 1 377 ? -11.963 -7.124 21.614 1.00 98.69 377 LEU A CA 1
ATOM 3080 C C . LEU A 1 377 ? -11.218 -8.435 21.891 1.00 98.69 377 LEU A C 1
ATOM 3082 O O . LEU A 1 377 ? -11.794 -9.374 22.447 1.00 98.69 377 LEU A O 1
ATOM 3086 N N . GLY A 1 378 ? -9.935 -8.493 21.527 1.00 98.56 378 GLY A N 1
ATOM 3087 C CA . GLY A 1 378 ? -9.109 -9.687 21.701 1.00 98.56 378 GLY A CA 1
ATOM 3088 C C . GLY A 1 378 ? -7.827 -9.430 22.483 1.00 98.56 378 GLY A C 1
ATOM 3089 O O . GLY A 1 378 ? -6.973 -8.653 22.055 1.00 98.56 378 GLY A O 1
ATOM 3090 N N . ALA A 1 379 ? -7.652 -10.128 23.610 1.00 98.06 379 ALA A N 1
ATOM 3091 C CA . ALA A 1 379 ? -6.468 -9.982 24.453 1.00 98.06 379 ALA A CA 1
ATOM 3092 C C . ALA A 1 379 ? -5.906 -11.335 24.907 1.00 98.06 379 ALA A C 1
ATOM 3094 O O . ALA A 1 379 ? -6.340 -11.897 25.904 1.00 98.06 379 ALA A O 1
ATOM 3095 N N . ARG A 1 380 ? -4.885 -11.841 24.203 1.00 97.19 380 ARG A N 1
ATOM 3096 C CA . ARG A 1 380 ? -4.237 -13.134 24.515 1.00 97.19 380 ARG A CA 1
ATOM 3097 C C . ARG A 1 380 ? -3.377 -13.131 25.790 1.00 97.19 380 ARG A C 1
ATOM 3099 O O . ARG A 1 380 ? -2.976 -14.194 26.250 1.00 97.19 380 ARG A O 1
ATOM 3106 N N . CYS A 1 381 ? -3.090 -11.954 26.349 1.00 96.31 381 CYS A N 1
ATOM 3107 C CA . CYS A 1 381 ? -2.281 -11.773 27.554 1.00 96.31 381 CYS A CA 1
ATOM 3108 C C . CYS A 1 381 ? -2.951 -10.769 28.498 1.00 96.31 381 CYS A C 1
ATOM 3110 O O . CYS A 1 381 ? -3.464 -9.749 28.040 1.00 96.31 381 CYS A O 1
ATOM 3112 N N . TYR A 1 382 ? -2.863 -10.998 29.812 1.00 96.62 382 TYR A N 1
ATOM 3113 C CA . TYR A 1 382 ? -3.400 -10.079 30.823 1.00 96.62 382 TYR A CA 1
ATOM 3114 C C . TYR A 1 382 ? -2.789 -8.669 30.733 1.00 96.62 382 TYR A C 1
ATOM 3116 O O . TYR A 1 382 ? -3.473 -7.670 30.941 1.00 96.62 382 TYR A O 1
ATOM 3124 N N . SER A 1 383 ? -1.511 -8.554 30.350 1.00 96.62 383 SER A N 1
ATOM 3125 C CA . SER A 1 383 ? -0.842 -7.254 30.201 1.00 96.62 383 SER A CA 1
ATOM 3126 C C . SER A 1 383 ? -1.553 -6.318 29.212 1.00 96.62 383 SER A C 1
ATOM 3128 O O . SER A 1 383 ? -1.533 -5.103 29.411 1.00 96.62 383 SER A O 1
ATOM 3130 N N . PHE A 1 384 ? -2.243 -6.865 28.203 1.00 97.19 384 PHE A N 1
ATOM 3131 C CA . PHE A 1 384 ? -2.954 -6.104 27.171 1.00 97.19 384 PHE A CA 1
ATOM 3132 C C . PHE A 1 384 ? -4.154 -5.307 27.698 1.00 97.19 384 PHE A C 1
ATOM 3134 O O . PHE A 1 384 ? -4.528 -4.303 27.096 1.00 97.19 384 PHE A O 1
ATOM 3141 N N . ILE A 1 385 ? -4.748 -5.722 28.819 1.00 97.44 385 ILE A N 1
ATOM 3142 C CA . ILE A 1 385 ? -5.962 -5.099 29.370 1.00 97.44 385 ILE A CA 1
ATOM 3143 C C . ILE A 1 385 ? -5.683 -4.196 30.578 1.00 97.44 385 ILE A C 1
ATOM 3145 O O . ILE A 1 385 ? -6.593 -3.548 31.093 1.00 97.44 385 ILE A O 1
ATOM 3149 N N . THR A 1 386 ? -4.432 -4.129 31.037 1.00 97.00 386 THR A N 1
ATOM 3150 C CA . THR A 1 386 ? -4.066 -3.445 32.290 1.00 97.00 386 THR A CA 1
ATOM 3151 C C . THR A 1 386 ? -4.486 -1.975 32.313 1.00 97.00 386 THR A C 1
ATOM 3153 O O . THR A 1 386 ? -5.003 -1.509 33.325 1.00 97.00 386 THR A O 1
ATOM 3156 N N . GLU A 1 387 ? -4.335 -1.247 31.205 1.00 96.88 387 GLU A N 1
ATOM 3157 C CA . GLU A 1 387 ? -4.711 0.171 31.130 1.00 96.88 387 GLU A CA 1
ATOM 3158 C C . GLU A 1 387 ? -6.217 0.404 31.210 1.00 96.88 387 GLU A C 1
ATOM 3160 O O . GLU A 1 387 ? -6.680 1.271 31.953 1.00 96.88 387 GLU A O 1
ATOM 3165 N N . ILE A 1 388 ? -7.010 -0.388 30.489 1.00 97.50 388 ILE A N 1
ATOM 3166 C CA . ILE A 1 388 ? -8.466 -0.235 30.507 1.00 97.50 388 ILE A CA 1
ATOM 3167 C C . ILE A 1 388 ? -9.065 -0.692 31.842 1.00 97.50 388 ILE A C 1
ATOM 3169 O O . ILE A 1 388 ? -10.042 -0.096 32.300 1.00 97.50 388 ILE A O 1
ATOM 3173 N N . LEU A 1 389 ? -8.453 -1.657 32.536 1.00 96.69 389 LEU A N 1
ATOM 3174 C CA . LEU A 1 389 ? -8.900 -2.073 33.868 1.00 96.69 389 LEU A CA 1
ATOM 3175 C C . LEU A 1 389 ? -8.769 -0.971 34.933 1.00 96.69 389 LEU A C 1
ATOM 3177 O O . LEU A 1 389 ? -9.563 -0.952 35.875 1.00 96.69 389 LEU A O 1
ATOM 3181 N N . LYS A 1 390 ? -7.849 -0.009 34.761 1.00 96.44 390 LYS A N 1
ATOM 3182 C CA . LYS A 1 390 ? -7.720 1.170 35.644 1.00 96.44 390 LYS A CA 1
ATOM 3183 C C . LYS A 1 390 ? -8.908 2.129 35.536 1.00 96.44 390 LYS A C 1
ATOM 3185 O O . LYS A 1 390 ? -9.075 3.010 36.380 1.00 96.44 390 LYS A O 1
ATOM 3190 N N . THR A 1 391 ? -9.725 2.005 34.491 1.00 96.75 391 THR A N 1
ATOM 3191 C CA . THR A 1 391 ? -10.900 2.860 34.313 1.00 96.75 391 THR A CA 1
ATOM 3192 C C . THR A 1 391 ? -12.008 2.480 35.298 1.00 96.75 391 THR A C 1
ATOM 3194 O O . THR A 1 391 ? -12.113 1.342 35.768 1.00 96.75 391 THR A O 1
ATOM 3197 N N . LYS A 1 392 ? -12.865 3.453 35.624 1.00 96.38 392 LYS A N 1
ATOM 3198 C CA . LYS A 1 392 ? -14.066 3.189 36.423 1.00 96.38 392 LYS A CA 1
ATOM 3199 C C . LYS A 1 392 ? -15.012 2.274 35.645 1.00 96.38 392 LYS A C 1
ATOM 3201 O O . LYS A 1 392 ? -15.078 2.345 34.415 1.00 96.38 392 LYS A O 1
ATOM 3206 N N . ASP A 1 393 ? -15.778 1.466 36.363 1.00 94.75 393 ASP A N 1
ATOM 3207 C CA . ASP A 1 393 ? -16.819 0.644 35.751 1.00 94.75 393 ASP A CA 1
ATOM 3208 C C . ASP A 1 393 ? -17.825 1.522 35.006 1.00 94.75 393 ASP A C 1
ATOM 3210 O O . ASP A 1 393 ? -18.099 2.660 35.406 1.00 94.75 393 ASP A O 1
ATOM 3214 N N . LYS A 1 394 ? -18.352 1.003 33.893 1.00 95.56 394 LYS A N 1
ATOM 3215 C CA . LYS A 1 394 ? -19.318 1.703 33.032 1.00 95.56 394 LYS A CA 1
ATOM 3216 C C . LYS A 1 394 ? -18.839 3.099 32.619 1.00 95.56 394 LYS A C 1
ATOM 3218 O O . LYS A 1 394 ? -19.644 4.023 32.479 1.00 95.56 394 LYS A O 1
ATOM 3223 N N . SER A 1 395 ? -17.534 3.285 32.426 1.00 96.25 395 SER A N 1
ATOM 3224 C CA . SER A 1 395 ? -16.973 4.585 32.044 1.00 96.25 395 SER A CA 1
ATOM 3225 C C . SER A 1 395 ? -16.561 4.665 30.575 1.00 96.25 395 SER A C 1
ATOM 3227 O O . SER A 1 395 ? -16.414 5.779 30.067 1.00 96.25 395 SER A O 1
ATOM 3229 N N . VAL A 1 396 ? -16.422 3.535 29.881 1.00 97.38 396 VAL A N 1
ATOM 3230 C CA . VAL A 1 396 ? -15.980 3.465 28.481 1.00 97.38 396 VAL A CA 1
ATOM 3231 C C . VAL A 1 396 ? -17.193 3.381 27.558 1.00 97.38 396 VAL A C 1
ATOM 3233 O O . VAL A 1 396 ? -17.831 2.340 27.459 1.00 97.38 396 VAL A O 1
ATOM 3236 N N . TRP A 1 397 ? -17.552 4.484 26.906 1.00 97.00 397 TRP A N 1
ATOM 3237 C CA . TRP A 1 397 ? -18.731 4.542 26.039 1.00 97.00 397 TRP A CA 1
ATOM 3238 C C . TRP A 1 397 ? -18.505 3.826 24.704 1.00 97.00 397 TRP A C 1
ATOM 3240 O O . TRP A 1 397 ? -17.562 4.152 23.993 1.00 97.00 397 TRP A O 1
ATOM 3250 N N . VAL A 1 398 ? -19.407 2.905 24.347 1.00 96.88 398 VAL A N 1
ATOM 3251 C CA . VAL A 1 398 ? -19.361 2.168 23.066 1.00 96.88 398 VAL A CA 1
ATOM 3252 C C . VAL A 1 398 ? -20.634 2.309 22.216 1.00 96.88 398 VAL A C 1
ATOM 3254 O O . VAL A 1 398 ? -20.704 1.754 21.124 1.00 96.88 398 VAL A O 1
ATOM 3257 N N . GLY A 1 399 ? -21.632 3.071 22.681 1.00 96.06 399 GLY A N 1
ATOM 3258 C CA . GLY A 1 399 ? -22.883 3.302 21.947 1.00 96.06 399 GLY A CA 1
ATOM 3259 C C . GLY A 1 399 ? -23.861 2.121 21.994 1.00 96.06 399 GLY A C 1
ATOM 3260 O O . GLY A 1 399 ? -23.956 1.416 23.007 1.00 96.06 399 GLY A O 1
ATOM 3261 N N . ARG A 1 400 ? -24.631 1.935 20.913 1.00 97.94 400 ARG A N 1
ATOM 3262 C CA . ARG A 1 400 ? -25.470 0.743 20.687 1.00 97.94 400 ARG A CA 1
ATOM 3263 C C . ARG A 1 400 ? -24.629 -0.311 19.957 1.00 97.94 400 ARG A C 1
ATOM 3265 O O . ARG A 1 400 ? -23.946 0.027 18.996 1.00 97.94 400 ARG A O 1
ATOM 3272 N N . VAL A 1 401 ? -24.668 -1.569 20.397 1.00 98.38 401 VAL A N 1
ATOM 3273 C CA . VAL A 1 401 ? -23.855 -2.672 19.850 1.00 98.38 401 VAL A CA 1
ATOM 3274 C C . VAL A 1 401 ? -24.738 -3.893 19.599 1.00 98.38 401 VAL A C 1
ATOM 3276 O O . VAL A 1 401 ? -25.266 -4.483 20.546 1.00 98.38 401 VAL A O 1
ATOM 3279 N N . LYS A 1 402 ? -24.868 -4.304 18.330 1.00 98.69 402 LYS A N 1
ATOM 3280 C CA . LYS A 1 402 ? -25.644 -5.494 17.934 1.00 98.69 402 LYS A CA 1
ATOM 3281 C C . LYS A 1 402 ? -24.924 -6.794 18.287 1.00 98.69 402 LYS A C 1
ATOM 3283 O O . LYS A 1 402 ? -25.556 -7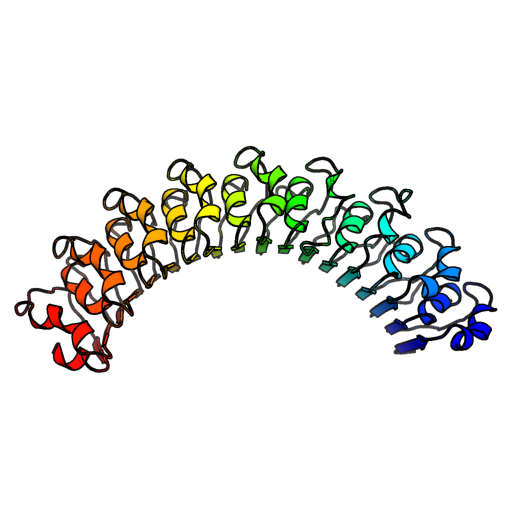.717 18.801 1.00 98.69 402 LYS A O 1
ATOM 3288 N N . ARG A 1 403 ? -23.610 -6.875 18.055 1.00 98.75 403 ARG A N 1
ATOM 3289 C CA . ARG A 1 403 ? -22.784 -8.052 18.369 1.00 98.75 403 ARG A CA 1
ATOM 3290 C C . ARG A 1 403 ? -21.542 -7.669 19.164 1.00 98.75 403 ARG A C 1
ATOM 3292 O O . ARG A 1 403 ? -20.725 -6.891 18.681 1.00 98.75 403 ARG A O 1
ATOM 3299 N N . LEU A 1 404 ? -21.382 -8.256 20.345 1.00 98.62 404 LEU A N 1
ATOM 3300 C CA . LEU A 1 404 ? -20.182 -8.115 21.170 1.00 98.62 404 LEU A CA 1
ATOM 3301 C C . LEU A 1 404 ? -19.421 -9.438 21.206 1.00 98.62 404 LEU A C 1
ATOM 3303 O O . LEU A 1 404 ? -20.000 -10.473 21.533 1.00 98.62 404 LEU A O 1
ATOM 3307 N N . GLU A 1 405 ? -18.133 -9.398 20.881 1.00 98.75 405 GLU A N 1
ATOM 3308 C CA . GLU A 1 405 ? -17.229 -10.544 20.949 1.00 98.75 405 GLU A CA 1
ATOM 3309 C C . GLU A 1 405 ? -16.010 -10.203 21.799 1.00 98.75 405 GLU A C 1
ATOM 3311 O O . GLU A 1 405 ? -15.248 -9.298 21.457 1.00 98.75 405 GLU A O 1
ATOM 3316 N N . LEU A 1 406 ? -15.833 -10.943 22.891 1.00 98.56 406 LEU A N 1
ATOM 3317 C CA . LEU A 1 406 ? -14.681 -10.837 23.778 1.00 98.56 406 LEU A CA 1
ATOM 3318 C C . LEU A 1 406 ? -13.952 -12.179 23.800 1.00 98.56 406 LEU A C 1
ATOM 3320 O O . LEU A 1 406 ? -14.560 -13.210 24.096 1.00 98.56 406 LEU A O 1
ATOM 3324 N N . SER A 1 407 ? -12.657 -12.167 23.488 1.00 98.38 407 SER A N 1
ATOM 3325 C CA . SER A 1 407 ? -11.821 -13.373 23.499 1.00 98.38 407 SER A CA 1
ATOM 3326 C C . SER A 1 407 ? -10.661 -13.262 24.489 1.00 98.38 407 SER A C 1
ATOM 3328 O O . SER A 1 407 ? -9.978 -12.227 24.532 1.00 98.38 407 SER A O 1
ATOM 3330 N N . CYS A 1 408 ? -10.388 -14.358 25.195 1.00 98.00 408 CYS A N 1
ATOM 3331 C CA . CYS A 1 408 ? -9.346 -14.490 26.211 1.00 98.00 408 CYS A CA 1
ATOM 3332 C C . CYS A 1 408 ? -9.537 -13.449 27.335 1.00 98.00 408 CYS A C 1
ATOM 3334 O O . CYS A 1 408 ? -10.664 -13.180 27.751 1.00 98.00 408 CYS A O 1
ATOM 3336 N N . PHE A 1 409 ? -8.463 -12.796 27.791 1.00 98.12 409 PHE A N 1
ATOM 3337 C CA . PHE A 1 409 ? -8.508 -11.798 28.867 1.00 98.12 409 PHE A CA 1
ATOM 3338 C C . PHE A 1 409 ? -9.415 -10.591 28.566 1.00 98.12 409 PHE A C 1
ATOM 3340 O O . PHE A 1 409 ? -9.774 -9.854 29.478 1.00 98.12 409 PHE A O 1
ATOM 3347 N N . ALA A 1 410 ? -9.839 -10.369 27.315 1.00 98.12 410 ALA A N 1
ATOM 3348 C CA . ALA A 1 410 ? -10.733 -9.259 26.984 1.00 98.12 410 ALA A CA 1
ATOM 3349 C C . ALA A 1 410 ? -12.113 -9.369 27.660 1.00 98.12 410 ALA A C 1
ATOM 3351 O O . ALA A 1 410 ? -12.812 -8.362 27.765 1.00 98.12 410 ALA A O 1
ATOM 3352 N N . ILE A 1 411 ? -12.498 -10.555 28.148 1.00 98.00 411 ILE A N 1
ATOM 3353 C CA . ILE A 1 411 ? -13.724 -10.759 28.936 1.00 98.00 411 ILE A CA 1
ATOM 3354 C C . ILE A 1 411 ? -13.737 -9.858 30.178 1.00 98.00 411 ILE A C 1
ATOM 3356 O O . ILE A 1 411 ? -14.766 -9.259 30.493 1.00 98.00 411 ILE A O 1
ATOM 3360 N N . GLU A 1 412 ? -12.583 -9.669 30.817 1.00 97.31 412 GLU A N 1
ATOM 3361 C CA . GLU A 1 412 ? -12.436 -8.878 32.046 1.00 97.31 412 GLU A CA 1
ATOM 3362 C C . GLU A 1 412 ? -12.698 -7.375 31.847 1.00 97.31 412 GLU A C 1
ATOM 3364 O O . GLU A 1 412 ? -12.871 -6.619 32.803 1.00 97.31 412 GLU A O 1
ATOM 3369 N N . ILE A 1 413 ? -12.775 -6.912 30.596 1.00 97.50 413 ILE A N 1
ATOM 3370 C CA . ILE A 1 413 ? -13.101 -5.520 30.259 1.00 97.50 413 ILE A CA 1
ATOM 3371 C C . ILE A 1 413 ? -14.606 -5.262 30.317 1.00 97.50 413 ILE A C 1
ATOM 3373 O O . ILE A 1 413 ? -15.025 -4.108 30.416 1.00 97.50 413 ILE A O 1
ATOM 3377 N N . LEU A 1 414 ? -15.440 -6.303 30.283 1.00 96.62 414 LEU A N 1
ATOM 3378 C CA . LEU A 1 414 ? -16.891 -6.165 30.187 1.00 96.62 414 LEU A CA 1
ATOM 3379 C C . LEU A 1 414 ? -17.508 -5.202 31.232 1.00 96.62 414 LEU A C 1
ATOM 3381 O O . LEU A 1 414 ? -18.312 -4.360 30.823 1.00 96.62 414 LEU A O 1
ATOM 3385 N N . PRO A 1 415 ? -17.109 -5.205 32.525 1.00 96.00 415 PRO A N 1
ATOM 3386 C CA . PRO A 1 415 ? -17.615 -4.245 33.518 1.00 96.00 415 PRO A CA 1
ATOM 3387 C C . PRO A 1 415 ? -17.260 -2.776 33.221 1.00 96.00 415 PRO A C 1
ATOM 3389 O O . PRO A 1 415 ? -17.925 -1.855 33.703 1.00 96.00 415 PRO A O 1
ATOM 3392 N N . LYS A 1 416 ? -16.211 -2.527 32.428 1.00 97.38 416 LYS A N 1
ATOM 3393 C CA . LYS A 1 416 ? -15.724 -1.182 32.079 1.00 97.38 416 LYS A CA 1
ATOM 3394 C C . LYS A 1 416 ? -16.542 -0.531 30.967 1.00 97.38 416 LYS A C 1
ATOM 3396 O O . LYS A 1 416 ? -16.603 0.702 30.894 1.00 97.38 416 LYS A O 1
ATOM 3401 N N . LEU A 1 417 ? -17.191 -1.340 30.131 1.00 97.25 417 LEU A N 1
ATOM 3402 C CA . LEU A 1 417 ? -17.971 -0.881 28.987 1.00 97.25 417 LEU A CA 1
ATOM 3403 C C . LEU A 1 417 ? -19.305 -0.260 29.425 1.00 97.25 417 LEU A C 1
ATOM 3405 O O . LEU A 1 417 ? -20.002 -0.753 30.311 1.00 97.25 417 LEU A O 1
ATOM 3409 N N . ARG A 1 418 ? -19.672 0.845 28.776 1.00 96.38 418 ARG A N 1
ATOM 3410 C CA . ARG A 1 418 ? -20.943 1.555 28.923 1.00 96.38 418 ARG A CA 1
ATOM 3411 C C . ARG A 1 418 ? -21.682 1.528 27.595 1.00 96.38 418 ARG A C 1
ATOM 3413 O O . ARG A 1 418 ? -21.271 2.181 26.634 1.00 96.38 418 ARG A O 1
ATOM 3420 N N . PHE A 1 419 ? -22.799 0.818 27.587 1.00 96.38 419 PHE A N 1
ATOM 3421 C CA . PHE A 1 419 ? -23.722 0.749 26.461 1.00 96.38 419 PHE A CA 1
ATOM 3422 C C . PHE A 1 419 ? -24.811 1.813 26.589 1.00 96.38 419 PHE A C 1
ATOM 3424 O O . PHE A 1 419 ? -25.070 2.337 27.677 1.00 96.38 419 PHE A O 1
ATOM 3431 N N . HIS A 1 420 ? -25.467 2.118 25.475 1.00 96.50 420 HIS A N 1
ATOM 3432 C CA . HIS A 1 420 ? -26.676 2.936 25.473 1.00 96.50 420 HIS A CA 1
ATOM 3433 C C . HIS A 1 420 ? -27.776 2.301 26.352 1.00 96.50 420 HIS A C 1
ATOM 3435 O O . HIS A 1 420 ? -27.921 1.080 26.370 1.00 96.50 420 HIS A O 1
ATOM 3441 N N . GLY A 1 421 ? -28.580 3.117 27.048 1.00 93.62 421 GLY A N 1
ATOM 3442 C CA . GLY A 1 421 ? -29.627 2.650 27.982 1.00 93.62 421 GLY A CA 1
ATOM 3443 C C . GLY A 1 421 ? -30.682 1.727 27.349 1.00 93.62 421 GLY A C 1
ATOM 3444 O O . GLY A 1 421 ? -31.244 0.853 28.000 1.00 93.62 421 GLY A O 1
ATOM 3445 N N . GLU A 1 422 ? -30.889 1.878 26.046 1.00 94.69 422 GLU A N 1
ATOM 3446 C CA . GLU A 1 422 ? -31.819 1.090 25.228 1.00 94.69 422 GLU A CA 1
ATOM 3447 C C . GLU A 1 422 ? -31.115 0.034 24.355 1.00 94.69 422 GLU A C 1
ATOM 3449 O O . GLU A 1 422 ? -31.641 -0.371 23.318 1.00 94.69 422 GLU A O 1
ATOM 3454 N N . ASN A 1 423 ? -29.892 -0.378 24.699 1.00 97.25 423 ASN A N 1
ATOM 3455 C CA . ASN A 1 423 ? -29.164 -1.345 23.885 1.00 97.25 423 ASN A CA 1
ATOM 3456 C C . ASN A 1 423 ? -29.896 -2.700 23.836 1.00 97.25 423 ASN A C 1
ATOM 3458 O O . ASN A 1 423 ? -30.150 -3.330 24.869 1.00 97.25 423 ASN A O 1
ATOM 3462 N N . VAL A 1 424 ? -30.200 -3.157 22.620 1.00 97.19 424 VAL A N 1
ATOM 3463 C CA . VAL A 1 424 ? -30.729 -4.497 22.343 1.00 97.19 424 VAL A CA 1
ATOM 3464 C C . VAL A 1 424 ? -29.694 -5.240 21.509 1.00 97.19 424 VAL A C 1
ATOM 3466 O O . VAL A 1 424 ? -29.603 -5.064 20.297 1.00 97.19 424 VAL A O 1
ATOM 3469 N N . MET A 1 425 ? -28.902 -6.069 22.179 1.00 98.06 425 MET A N 1
ATOM 3470 C CA . MET A 1 425 ? -27.832 -6.854 21.583 1.00 98.06 425 MET A CA 1
ATOM 3471 C C . MET A 1 425 ? -28.391 -8.153 20.992 1.00 98.06 425 MET A C 1
ATOM 3473 O O . MET A 1 425 ? -29.111 -8.911 21.646 1.00 98.06 425 MET A O 1
ATOM 3477 N N . GLU A 1 426 ? -28.042 -8.445 19.746 1.00 98.44 426 GLU A N 1
ATOM 3478 C CA . GLU A 1 426 ? -28.426 -9.679 19.065 1.00 98.44 426 GLU A CA 1
ATOM 3479 C C . GLU A 1 426 ? -27.593 -10.868 19.534 1.00 98.44 426 GLU A C 1
ATOM 3481 O O . GLU A 1 426 ? -28.133 -11.966 19.699 1.00 98.44 426 GLU A O 1
ATOM 3486 N N . LYS A 1 427 ? -26.288 -10.661 19.747 1.00 98.56 427 LYS A N 1
ATOM 3487 C CA . LYS A 1 427 ? -25.362 -11.734 20.110 1.00 98.56 427 LYS A CA 1
ATOM 3488 C C . LYS A 1 427 ? -24.234 -11.250 21.022 1.00 98.56 427 LYS A C 1
ATOM 3490 O O . LYS A 1 427 ? -23.484 -10.351 20.651 1.00 98.56 427 LYS A O 1
ATOM 3495 N N . LEU A 1 428 ? -24.074 -11.919 22.159 1.00 98.12 428 LEU A N 1
ATOM 3496 C CA . LEU A 1 428 ? -22.904 -11.835 23.030 1.00 98.12 428 LEU A CA 1
ATOM 3497 C C . LEU A 1 428 ? -22.080 -13.117 22.881 1.00 98.12 428 LEU A C 1
ATOM 3499 O O . LEU A 1 428 ? -22.621 -14.209 23.049 1.00 98.12 428 LEU A O 1
ATOM 3503 N N . VAL A 1 429 ? -20.795 -12.994 22.554 1.00 98.50 429 VAL A N 1
ATOM 3504 C CA . VAL A 1 429 ? -19.852 -14.118 22.480 1.00 98.50 429 VAL A CA 1
ATOM 3505 C C . VAL A 1 429 ? -18.710 -13.881 23.455 1.00 98.50 429 VAL A C 1
ATOM 3507 O O . VAL A 1 429 ? -18.005 -12.881 23.333 1.00 98.50 429 VAL A O 1
ATOM 3510 N N . LEU A 1 430 ? -18.526 -14.813 24.387 1.00 98.12 430 LEU A N 1
ATOM 3511 C CA . LEU A 1 430 ? -17.393 -14.847 25.307 1.00 98.12 430 LEU A CA 1
ATOM 3512 C C . LEU A 1 430 ? -16.631 -16.150 25.069 1.00 98.12 430 LEU A C 1
ATOM 3514 O O . LEU A 1 430 ? -17.235 -17.224 25.088 1.00 98.12 430 LEU A O 1
ATOM 3518 N N . SER A 1 431 ? -15.327 -16.058 24.832 1.00 98.31 431 SER A N 1
ATOM 3519 C CA . SER A 1 431 ? -14.472 -17.221 24.591 1.00 98.31 431 SER A CA 1
ATOM 3520 C C . SER A 1 431 ? -13.244 -17.153 25.486 1.00 98.31 431 SER A C 1
ATOM 3522 O O . SER A 1 431 ? -12.504 -16.172 25.428 1.00 98.31 431 SER A O 1
ATOM 3524 N N . ALA A 1 432 ? -13.070 -18.164 26.337 1.00 97.75 432 ALA A N 1
ATOM 3525 C CA . ALA A 1 432 ? -11.931 -18.290 27.241 1.00 97.75 432 ALA A CA 1
ATOM 3526 C C . ALA A 1 432 ? -11.360 -19.702 27.157 1.00 97.75 432 ALA A C 1
ATOM 3528 O O . ALA A 1 432 ? -12.099 -20.681 27.293 1.00 97.75 432 ALA A O 1
ATOM 3529 N N . ASP A 1 433 ? -10.048 -19.799 27.013 1.00 97.44 433 ASP A N 1
ATOM 3530 C CA . ASP A 1 433 ? -9.322 -21.064 26.959 1.00 97.44 433 ASP A CA 1
ATOM 3531 C C . ASP A 1 433 ? -8.652 -21.384 28.301 1.00 97.44 433 ASP A C 1
ATOM 3533 O O . ASP A 1 433 ? -8.343 -22.547 28.570 1.00 97.44 433 ASP A O 1
ATOM 3537 N N . LYS A 1 434 ? -8.451 -20.377 29.169 1.00 97.25 434 LYS A N 1
ATOM 3538 C CA . LYS A 1 434 ? -7.734 -20.530 30.447 1.00 97.25 434 LYS A CA 1
ATOM 3539 C C . LYS A 1 434 ? -8.510 -19.982 31.654 1.00 97.25 434 LYS A C 1
ATOM 3541 O O . LYS A 1 434 ? -9.244 -19.005 31.507 1.00 97.25 434 LYS A O 1
ATOM 3546 N N . PRO A 1 435 ? -8.369 -20.572 32.860 1.00 96.12 435 PRO A N 1
ATOM 3547 C CA . PRO A 1 435 ? -9.076 -20.099 34.054 1.00 96.12 435 PRO A CA 1
ATOM 3548 C C . PRO A 1 435 ? -8.747 -18.651 34.434 1.00 96.12 435 PRO A C 1
ATOM 3550 O O . PRO A 1 435 ? -9.611 -17.939 34.940 1.00 96.12 435 PRO A O 1
ATOM 3553 N N . GLU A 1 436 ? -7.516 -18.205 34.181 1.00 95.88 436 GLU A N 1
ATOM 3554 C CA . GLU A 1 436 ? -7.055 -16.857 34.526 1.00 95.88 436 GLU A CA 1
ATOM 3555 C C . GLU A 1 436 ? -7.779 -15.770 33.718 1.00 95.88 436 GLU A C 1
ATOM 3557 O O . GLU A 1 436 ? -7.888 -14.638 34.185 1.00 95.88 436 GLU A O 1
ATOM 3562 N N . GLU A 1 437 ? -8.309 -16.112 32.539 1.00 96.62 437 GLU A N 1
ATOM 3563 C CA . GLU A 1 437 ? -9.002 -15.195 31.619 1.00 96.62 437 GLU A CA 1
ATOM 3564 C C . GLU A 1 437 ? -10.408 -14.790 32.093 1.00 96.62 437 GLU A C 1
ATOM 3566 O O . GLU A 1 437 ? -11.005 -13.888 31.506 1.00 96.62 437 GLU A O 1
ATOM 3571 N N . ILE A 1 438 ? -10.935 -15.466 33.121 1.00 95.75 438 ILE A N 1
ATOM 3572 C CA . ILE A 1 438 ? -12.264 -15.220 33.707 1.00 95.75 438 ILE A CA 1
ATOM 3573 C C . ILE A 1 438 ? -12.215 -15.060 35.236 1.00 95.75 438 ILE A C 1
ATOM 3575 O O . ILE A 1 438 ? -13.238 -15.129 35.919 1.00 95.75 438 ILE A O 1
ATOM 3579 N N . SER A 1 439 ? -11.024 -14.935 35.812 1.00 93.44 439 SER A N 1
ATOM 3580 C CA . SER A 1 439 ? -10.850 -14.979 37.263 1.00 93.44 439 SER A CA 1
ATOM 3581 C C . SER A 1 439 ? -11.424 -13.761 37.993 1.00 93.44 439 SER A C 1
ATOM 3583 O O . SER A 1 439 ? -11.900 -13.913 39.120 1.00 93.44 439 SER A O 1
ATOM 3585 N N . GLU A 1 440 ? -11.415 -12.574 37.384 1.00 91.38 440 GLU A N 1
ATOM 3586 C CA . GLU A 1 440 ? -11.943 -11.351 38.002 1.00 91.38 440 GLU A CA 1
ATOM 3587 C C . GLU A 1 440 ? -13.448 -11.207 37.747 1.00 91.38 440 GLU A C 1
ATOM 3589 O O . GLU A 1 440 ? -14.204 -10.867 38.663 1.00 91.38 440 GLU A O 1
ATOM 3594 N N . ILE A 1 441 ? -13.928 -11.568 36.554 1.00 91.94 441 ILE A N 1
ATOM 3595 C CA . ILE A 1 441 ? -15.355 -11.512 36.223 1.00 91.94 441 ILE A CA 1
ATOM 3596 C C . ILE A 1 441 ? -16.174 -12.425 37.144 1.00 91.94 441 ILE A C 1
ATOM 3598 O O . ILE A 1 441 ? -17.230 -12.009 37.615 1.00 91.94 441 ILE A O 1
ATOM 3602 N N . LEU A 1 442 ? -15.649 -13.601 37.513 1.00 91.19 442 LEU A N 1
ATOM 3603 C CA . LEU A 1 442 ? -16.294 -14.523 38.460 1.00 91.19 442 LEU A CA 1
ATOM 3604 C C . LEU A 1 442 ? -16.353 -13.995 39.902 1.00 91.19 442 LEU A C 1
ATOM 3606 O O . LEU A 1 442 ? -17.191 -14.435 40.684 1.00 91.19 442 LEU A O 1
ATOM 3610 N N . LYS A 1 443 ? -15.477 -13.056 40.277 1.00 90.00 443 LYS A N 1
ATOM 3611 C CA . LYS A 1 443 ? -15.522 -12.390 41.593 1.00 90.00 443 LYS A CA 1
ATOM 3612 C C . LYS A 1 443 ? -16.505 -11.225 41.613 1.00 90.00 443 LYS A C 1
ATOM 3614 O O . LYS A 1 443 ? -16.812 -10.686 42.680 1.00 90.00 443 LYS A O 1
ATOM 3619 N N . THR A 1 444 ? -16.956 -10.782 40.443 1.00 85.38 444 THR A N 1
ATOM 3620 C CA . THR A 1 444 ? -17.814 -9.611 40.337 1.00 85.38 444 THR A CA 1
ATOM 3621 C C . THR A 1 444 ? -19.213 -9.983 40.827 1.00 85.38 444 THR A C 1
ATOM 3623 O O . THR A 1 444 ? -19.760 -11.008 40.441 1.00 85.38 444 THR A O 1
ATOM 3626 N N . LYS A 1 445 ? -19.804 -9.156 41.700 1.00 82.62 445 LYS A N 1
ATOM 3627 C CA . LYS A 1 445 ? -21.137 -9.420 42.269 1.00 82.62 445 LYS A CA 1
ATOM 3628 C C . LYS A 1 445 ? -22.175 -9.656 41.170 1.00 82.62 445 LYS A C 1
ATOM 3630 O O . LYS A 1 445 ? -22.167 -8.941 40.163 1.00 82.62 445 LYS A O 1
ATOM 3635 N N . ASP A 1 446 ? -23.122 -10.553 41.418 1.00 74.19 446 ASP A N 1
ATOM 3636 C CA . ASP A 1 446 ? -24.246 -10.808 40.517 1.00 74.19 446 ASP A CA 1
ATOM 3637 C C . ASP A 1 446 ? -24.909 -9.506 40.049 1.00 74.19 446 ASP A C 1
ATOM 3639 O O . ASP A 1 446 ? -25.138 -8.577 40.832 1.00 74.19 446 ASP A O 1
ATOM 3643 N N . LYS A 1 447 ? -25.240 -9.439 38.754 1.00 66.81 447 LYS A N 1
ATOM 3644 C CA . LYS A 1 447 ? -25.940 -8.306 38.108 1.00 66.81 447 LYS A CA 1
ATOM 3645 C C . LYS A 1 447 ? -25.187 -6.965 38.118 1.00 66.81 447 LYS A C 1
ATOM 3647 O O . LYS A 1 447 ? -25.758 -5.936 37.756 1.00 66.81 447 LYS A O 1
ATOM 3652 N N . SER A 1 448 ? -23.910 -6.944 38.490 1.00 76.19 448 SER A N 1
ATOM 3653 C CA . SER A 1 448 ? -23.067 -5.737 38.421 1.00 76.19 448 SER A CA 1
ATOM 3654 C C . SER A 1 448 ? -22.765 -5.300 36.980 1.00 76.19 448 SER A C 1
ATOM 3656 O O . SER A 1 448 ? -22.693 -4.098 36.686 1.00 76.19 448 SER A O 1
ATOM 3658 N N . VAL A 1 449 ? -22.661 -6.272 36.072 1.00 82.06 449 VAL A N 1
ATOM 3659 C CA . VAL A 1 449 ? -22.379 -6.084 34.649 1.00 82.06 449 VAL A CA 1
ATOM 3660 C C . VAL A 1 449 ? -23.685 -6.009 33.870 1.00 82.06 449 VAL A C 1
ATOM 3662 O O . VAL A 1 449 ? -24.479 -6.946 33.855 1.00 82.06 449 VAL A O 1
ATOM 3665 N N . TRP A 1 450 ? -23.914 -4.877 33.207 1.00 86.62 450 TRP A N 1
ATOM 3666 C CA . TRP A 1 450 ? -25.114 -4.643 32.410 1.00 86.62 450 TRP A CA 1
ATOM 3667 C C . TRP A 1 450 ? -24.724 -4.295 30.975 1.00 86.62 450 TRP A C 1
ATOM 3669 O O . TRP A 1 450 ? -24.032 -3.306 30.741 1.00 86.62 450 TRP A O 1
ATOM 3679 N N . VAL A 1 451 ? -25.188 -5.108 30.024 1.00 90.94 451 VAL A N 1
ATOM 3680 C CA . VAL A 1 451 ? -24.902 -4.978 28.580 1.00 90.94 451 VAL A CA 1
ATOM 3681 C C . VAL A 1 451 ? -26.153 -4.645 27.751 1.00 90.94 451 VAL A C 1
ATOM 3683 O O . VAL A 1 451 ? -26.117 -4.637 26.518 1.00 90.94 451 VAL A O 1
ATOM 3686 N N . GLY A 1 452 ? -27.275 -4.372 28.424 1.00 92.44 452 GLY A N 1
ATOM 3687 C CA . GLY A 1 452 ? -28.593 -4.240 27.806 1.00 92.44 452 GLY A CA 1
ATOM 3688 C C . GLY A 1 452 ? -29.356 -5.562 27.721 1.00 92.44 452 GLY A C 1
ATOM 3689 O O . GLY A 1 452 ? -29.065 -6.519 28.440 1.00 92.44 452 GLY A O 1
ATOM 3690 N N . LYS A 1 453 ? -30.367 -5.610 26.848 1.00 95.50 453 LYS A N 1
ATOM 3691 C CA . LYS A 1 453 ? -31.124 -6.838 26.551 1.00 95.50 453 LYS A CA 1
ATOM 3692 C C . LYS A 1 453 ? -30.337 -7.666 25.537 1.00 95.50 453 LYS A C 1
ATOM 3694 O O . LYS A 1 453 ? -30.023 -7.143 24.473 1.00 95.50 453 LYS A O 1
ATOM 3699 N N . VAL A 1 454 ? -30.050 -8.935 25.826 1.00 96.88 454 VAL A N 1
ATOM 3700 C CA . VAL A 1 454 ? -29.289 -9.823 24.925 1.00 96.88 454 VAL A CA 1
ATOM 3701 C C . VAL A 1 454 ? -30.190 -10.940 24.409 1.00 96.88 454 VAL A C 1
ATOM 3703 O O . VAL A 1 454 ? -30.803 -11.647 25.201 1.00 96.88 454 VAL A O 1
ATOM 3706 N N . LYS A 1 455 ? -30.276 -11.112 23.084 1.00 97.75 455 LYS A N 1
ATOM 3707 C CA . LYS A 1 455 ? -31.096 -12.171 22.464 1.00 97.75 455 LYS A CA 1
ATOM 3708 C C . LYS A 1 455 ? -30.412 -13.538 22.477 1.00 97.75 455 LYS A C 1
ATOM 3710 O O . LYS A 1 455 ? -31.079 -14.548 22.673 1.00 97.75 455 LYS A O 1
ATOM 3715 N N . LYS A 1 456 ? -29.104 -13.585 22.206 1.00 98.12 456 LYS A N 1
ATOM 3716 C CA . LYS A 1 456 ? -28.315 -14.824 22.142 1.00 98.12 456 LYS A CA 1
ATOM 3717 C C . LYS A 1 456 ? -27.006 -14.652 22.899 1.00 98.12 456 LYS A C 1
ATOM 3719 O O . LYS A 1 456 ? -26.268 -13.706 22.635 1.00 98.12 456 LYS A O 1
ATOM 3724 N N . VAL A 1 457 ? -26.692 -15.597 23.776 1.00 97.31 457 VAL A N 1
ATOM 3725 C CA . VAL A 1 457 ? -25.398 -15.688 24.462 1.00 97.31 457 VAL A CA 1
ATOM 3726 C C . VAL A 1 457 ? -24.698 -16.957 23.982 1.00 97.31 457 VAL A C 1
ATOM 3728 O O . VAL A 1 457 ? -25.312 -18.019 23.918 1.00 97.31 457 VAL A O 1
ATOM 3731 N N . ARG A 1 458 ? -23.426 -16.845 23.592 1.00 98.00 458 ARG A N 1
ATOM 3732 C CA . ARG A 1 458 ? -22.559 -17.980 23.262 1.00 98.00 458 ARG A CA 1
ATOM 3733 C C . ARG A 1 458 ? -21.335 -17.931 24.165 1.00 98.00 458 ARG A C 1
ATOM 3735 O O . ARG A 1 458 ? -20.534 -17.006 24.059 1.00 98.00 458 ARG A O 1
ATOM 3742 N N . LEU A 1 459 ? -21.207 -18.939 25.017 1.00 97.31 459 LEU A N 1
ATOM 3743 C CA . LEU A 1 459 ? -20.060 -19.132 25.894 1.00 97.31 459 LEU A CA 1
ATOM 3744 C C . LEU A 1 459 ? -19.217 -20.285 25.343 1.00 97.31 459 LEU A C 1
ATOM 3746 O O . LEU A 1 459 ? -19.707 -21.405 25.168 1.00 97.31 459 LEU A O 1
ATOM 3750 N N . GLU A 1 460 ? -17.962 -20.002 25.026 1.00 97.62 460 GLU A N 1
ATOM 3751 C CA . GLU A 1 460 ? -17.006 -20.959 24.471 1.00 97.62 460 GLU A CA 1
ATOM 3752 C C . GLU A 1 460 ? -15.913 -21.276 25.499 1.00 97.62 460 GLU A C 1
ATOM 3754 O O . GLU A 1 460 ? -15.509 -20.418 26.287 1.00 97.62 460 GLU A O 1
ATOM 3759 N N . GLY A 1 461 ? -15.465 -22.535 25.518 1.00 96.81 461 GLY A N 1
ATOM 3760 C CA . GLY A 1 461 ? -14.445 -23.000 26.457 1.00 96.81 461 GLY A CA 1
ATOM 3761 C C . GLY A 1 461 ? -14.848 -22.811 27.923 1.00 96.81 461 GLY A C 1
ATOM 3762 O O . GLY A 1 461 ? -15.941 -23.209 28.343 1.00 96.81 461 GLY A O 1
ATOM 3763 N N . LEU A 1 462 ? -13.955 -22.206 28.703 1.00 95.94 462 LEU A N 1
ATOM 3764 C CA . LEU A 1 462 ? -14.134 -21.937 30.128 1.00 95.94 462 LEU A CA 1
ATOM 3765 C C . LEU A 1 462 ? -15.086 -20.774 30.418 1.00 95.94 462 LEU A C 1
ATOM 3767 O O . LEU A 1 462 ? -15.577 -20.687 31.543 1.00 95.94 462 LEU A O 1
ATOM 3771 N N . ALA A 1 463 ? -15.441 -19.954 29.422 1.00 95.06 463 ALA A N 1
ATOM 3772 C CA . ALA A 1 463 ? -16.410 -18.870 29.601 1.00 95.06 463 ALA A CA 1
ATOM 3773 C C . ALA A 1 463 ? -17.797 -19.382 30.029 1.00 95.06 463 ALA A C 1
ATOM 3775 O O . ALA A 1 463 ? -18.587 -18.622 30.576 1.00 95.06 463 ALA A O 1
ATOM 3776 N N . LYS A 1 464 ? -18.086 -20.681 29.846 1.00 94.81 464 LYS A N 1
ATOM 3777 C CA . LYS A 1 464 ? -19.305 -21.342 30.344 1.00 94.81 464 LYS A CA 1
ATOM 3778 C C . LYS A 1 464 ? -19.472 -21.274 31.863 1.00 94.81 464 LYS A C 1
ATOM 3780 O O . LYS A 1 464 ? -20.581 -21.434 32.339 1.00 94.81 464 LYS A O 1
ATOM 3785 N N . LYS A 1 465 ? -18.393 -21.042 32.620 1.00 93.00 465 LYS A N 1
ATOM 3786 C CA . LYS A 1 465 ? -18.447 -20.888 34.083 1.00 93.00 465 LYS A CA 1
ATOM 3787 C C . LYS A 1 465 ? -19.001 -19.531 34.544 1.00 93.00 465 LYS A C 1
ATOM 3789 O O . LYS A 1 465 ? -19.131 -19.340 35.743 1.00 93.00 465 LYS A O 1
ATOM 3794 N N . ILE A 1 466 ? -19.229 -18.593 33.618 1.00 88.50 466 ILE A N 1
ATOM 3795 C CA . ILE A 1 466 ? -19.757 -17.245 33.898 1.00 88.50 466 ILE A CA 1
ATOM 3796 C C . ILE A 1 466 ? -21.296 -17.246 33.996 1.00 88.50 466 ILE A C 1
ATOM 3798 O O . ILE A 1 466 ? -21.858 -16.303 34.547 1.00 88.50 466 ILE A O 1
ATOM 3802 N N . GLU A 1 467 ? -21.965 -18.263 33.435 1.00 80.38 467 GLU A N 1
ATOM 3803 C CA . GLU A 1 467 ? -23.408 -18.492 33.630 1.00 80.38 467 GLU A CA 1
ATOM 3804 C C . GLU A 1 467 ? -23.721 -18.785 35.100 1.00 80.38 467 GLU A C 1
ATOM 3806 O O . GLU A 1 467 ? -24.706 -18.190 35.596 1.00 80.38 467 GLU A O 1
#